Protein AF-A0A9D8FMK1-F1 (afdb_monomer)

Foldseek 3Di:
DKDWDWDWDFPPDPPDDDTDIDIDIDIDDDDDPVVVVVVVVVVVPDPVVVVVVVPPPDDDDDDDDDDPPPPPQDWKDKDWDPPAAAAEAQDQWTQTAMDIPQFAWDWKDKQNDTDDPVPPDDGRGTHPGDDFAKIKIKTWTAHPVGHIDIDMHIYTYDNDAKDKDWPPPAFAEEDEADFGKTKTFIDDDFWPFKWKWKDFVVGDIDDIDTWDQDPPTRMTMDTHGDDDFGKIKIWIKIAGSNGHIDIDIGIYGYHQKAKEKEKEPAADWDKWKAFPVRHTDDWDWDCPPNIIMTMDMDGFQTKMKMAIGGDPQKDWAWKDFPDTDGDSIDIDGGHRHHGYMYTYMHGQLAEFEEDLPDPQADLPPASRDPVRHHNDPVSVLSPAEFNYEYEYEADEAEAEENAQVRAHDVVGAHEYEYHPAAEQADAPAQESYEYHHERYEYEDYEFEARQAESYEYNYEQYEYYHYEFEHYNEESYEYEQYENYEYYLYEFEHAAYESAAYAHYEDYEAENYEQEHYAEEDHEYANYEPYEHENYEQEQYQYEPYYHDHHAHAQYEYEHYEQYLYAYEPYEAPYENYEYYQYEYENYVAHYEHADDYHHPNYHGYPGDHDHDDDDDDDDPDDDDDRDDPPPVFWDQDDPPPDDDDDDRPDIHTPDPDDDDDPPDDPDDPPPDDDDDDDDDPPDDD

Secondary structure (DSSP, 8-state):
-PEEEEEEE-----SSS-PPPEEEEEEEPP-STHHHHHHHHHHTT--GGGTSTTSSS---------------PPPPEEEEEES-TT-EES-SSPEEEEEEESSEEEEEEETTEEPPGGGPPPTTEEPS---SEEEEEEEEEE-TT--EEEEEEEEEE--PPPEEEEEESPTTEEEESSPEEEEEEEE-SSEEEEEEEEEETTSPBPPPEE----TTT-EEEEEE----SEEEEEEEEEEETTS-EE--EEEEEEE-EEEEEEEEESS-EEEEEEETTSPEE-PEEEEETTEEEEEEEEETT--EEEEEEEPTTEEEEEEEESS-BSSSEEEE-S--S-EEEEEEEEETT-EEEE-TTSTT--SSS--SBTTB-BS-HHHHHTT--TT-EEEEPSEEEE-EEE-TTS--BTTB-EEEEEEEEEEEE-TTSSEEEEE-SSSEEEEEEEEE--SSEEEEE-SSS-EEES-EEES-SS-SEEEES----EEES-EEES-SS-SEEEES-BS-EEES-EEES-SS-SEEEES-BT-EEES-EEES-SS-SEEE-SS---S-EEES-EEES-SSEEEEE-SSS-EEES-EEESSSEEEEEPSS-EEES-EE-SS-B-PPP--S------S-------TTSEE----TT-S-------PEE--S-----TT------TTS----------S--

Mean predicted aligned error: 18.82 Å

Nearest PDB structures (foldseek):
  5icu-assembly1_A  TM=7.383E-01  e=2.085E-03  Methylosinus trichosporium OB3b
  6xi3-assembly1_AAA  TM=3.691E-01  e=7.401E-07  Marinobacter nauticus ATCC 49840
  5lw3-assembly1_A  TM=5.662E-01  e=2.242E-05  Azotobacter vinelandii
  1tdq-assembly1_A  TM=3.853E-01  e=1.689E-04  Rattus norvegicus
  6za2-assembly1_B  TM=3.614E-01  e=1.593E-03  Porphyromonas gingivalis ATCC 33277

pLDDT: mean 78.07, std 23.84, range [26.45, 98.88]

Sequence (686 aa):
MRFMGFSISRDENSRRGAGRVAMRFVIYRIETEENLKKGAEKMKKINFNRLIAAFAVLFFVGLGFTFAKTAFADGPVVIITSPANGDHVDTDTPVIEYTVTGGSITSFIVDGTELAPDNIPASGTALAHLDDGARTISITAVDGATNETIATSIFTVDTLDPVVAITAPADTSVLNGLPITISGTVTEDNIESVTLTLVLAGGDPIAPIDLTADAADGNFSTDVGSLADGDYTITVECVDLAGNDHAPSVGIELDAACVLTVRITDGSGTIEASYIGGDPIIMTENAADGIRTYETTLTYGSDVQLTAASTAGYVFKRWGGDTFGDSEITTINSIILDMVIFAYFSEDGAEYHVDPSDANASDDLSCGSAGTPFASLDYALNFLMPGNTLTLHQGIYGSIVIDSTVSGTEGNLVSFIGDGEVIIDGTGQDEAMLLEGNYILIRNFKLTKGGSYGLKITGDNITAERCDIYDNGLHGLYAQDVSNITIDNCVLRDNAGDGINLSGGAEDLIQNCVSSSNGADGIALFGADDCIVRYSIALKNGGAGFSMGDAASLDATLYNNIAYDNTGNGFNIAVTDAILLNNIANENGGDVVVDLPLEVDYNYWGDGVFVVDHDANLLCDSADGPPGFVNTEDLDVVTDLSLPNFGRCYGLRLKQSSICLDSGVALGVGANSDPVLFTVDMTDAG

Radius of gyration: 55.89 Å; Cα contacts (8 Å, |Δi|>4): 1767; chains: 1; bounding box: 118×54×181 Å

Solvent-accessible surface area (backbone atoms only — not comparable to full-atom values): 36700 Å² total; per-residue (Å²): 121,84,56,87,55,87,53,83,57,79,69,80,70,78,86,76,86,83,78,70,76,61,80,55,88,52,79,57,85,74,89,59,73,74,60,56,60,63,51,54,63,62,57,76,73,62,68,68,83,58,62,69,70,68,74,76,81,84,90,85,82,92,81,91,75,90,71,85,73,75,74,76,73,78,54,20,47,54,46,65,69,27,64,31,72,70,37,46,34,59,42,45,44,52,50,34,29,54,50,73,44,70,44,47,80,77,46,45,26,50,72,86,44,72,52,55,85,94,65,62,78,57,64,74,34,61,47,72,84,45,71,73,42,85,41,40,42,37,41,30,25,36,21,99,84,70,33,70,30,76,27,74,27,44,28,30,27,43,68,67,58,40,46,57,47,75,71,30,66,55,70,70,37,77,42,79,35,58,58,45,59,41,29,31,38,43,55,64,94,51,69,65,47,37,38,37,37,45,28,43,76,97,56,70,68,48,83,70,42,82,55,69,59,40,93,87,77,14,42,33,74,49,74,51,72,84,74,76,66,44,45,33,43,41,34,44,35,34,32,32,62,37,66,36,57,28,64,51,70,37,42,32,38,36,41,31,66,28,44,44,35,41,33,45,38,72,56,45,62,51,81,48,43,22,38,78,90,68,55,76,51,81,61,49,78,44,76,57,97,88,38,44,32,36,36,37,80,44,53,35,54,44,42,37,34,41,37,57,44,54,34,94,66,27,40,71,55,32,42,31,73,79,46,72,45,67,54,56,59,49,75,49,73,49,39,82,62,68,39,54,31,35,42,34,25,30,50,66,53,39,66,35,25,30,28,71,82,48,93,59,33,23,81,86,82,35,86,16,33,89,90,24,15,14,38,41,62,79,64,52,58,80,72,58,43,50,34,17,34,41,35,36,40,61,42,82,41,61,52,44,77,42,47,62,86,53,30,26,42,95,96,22,40,25,34,40,36,36,42,71,64,22,35,26,39,2,72,95,36,55,35,6,30,37,37,41,17,28,23,34,35,41,32,36,37,33,23,21,40,2,54,32,19,7,37,35,36,61,25,35,44,32,35,43,32,48,29,42,21,30,50,7,59,22,26,10,31,38,35,49,68,34,33,40,39,36,40,34,49,28,37,17,31,50,7,53,21,23,10,33,36,35,36,30,33,34,56,28,36,41,29,52,27,39,16,32,46,8,50,23,26,10,37,33,38,35,25,27,23,51,23,36,39,29,56,26,37,13,32,45,8,52,20,19,10,33,33,23,69,84,35,83,24,38,53,25,36,40,30,50,28,38,14,36,49,9,58,23,24,13,35,30,34,57,33,49,53,33,35,41,36,44,30,39,20,35,74,32,64,30,28,42,35,56,37,80,62,55,57,75,44,80,59,44,57,58,94,56,63,80,46,73,73,89,84,86,90,85,81,79,86,69,97,77,82,80,78,86,71,79,60,84,85,39,62,59,86,88,76,76,92,83,68,97,77,90,88,76,90,92,76,87,47,72,71,67,76,71,85,85,82,64,97,80,83,73,88,79,74,65,100,86,64,81,86,81,83,82,79,83,81,87,85,70,98,106

Structure (mmCIF, N/CA/C/O backbone):
data_AF-A0A9D8FMK1-F1
#
_entry.id   AF-A0A9D8FMK1-F1
#
loop_
_atom_site.group_PDB
_atom_site.id
_atom_site.type_symbol
_atom_site.label_atom_id
_atom_site.label_alt_id
_atom_site.label_comp_id
_atom_site.label_asym_id
_atom_site.label_entity_id
_atom_site.label_seq_id
_atom_site.pdbx_PDB_ins_code
_atom_site.Cartn_x
_atom_site.Cartn_y
_atom_site.Cartn_z
_atom_site.occupancy
_atom_site.B_iso_or_equiv
_atom_site.auth_seq_id
_atom_site.auth_comp_id
_atom_site.auth_asym_id
_atom_site.auth_atom_id
_atom_site.pdbx_PDB_model_num
ATOM 1 N N . MET A 1 1 ? -13.411 29.710 72.115 1.00 36.50 1 MET A N 1
ATOM 2 C CA . MET A 1 1 ? -14.319 29.414 73.253 1.00 36.50 1 MET A CA 1
ATOM 3 C C . MET A 1 1 ? -13.597 29.673 74.576 1.00 36.50 1 MET A C 1
ATOM 5 O O . MET A 1 1 ? -12.420 29.346 74.669 1.00 36.50 1 MET A O 1
ATOM 9 N N . ARG A 1 2 ? -14.245 30.284 75.583 1.00 31.61 2 ARG A N 1
ATOM 10 C CA . ARG A 1 2 ? -13.703 30.352 76.957 1.00 31.61 2 ARG A CA 1
ATOM 11 C C . ARG A 1 2 ? -14.191 29.118 77.716 1.00 31.61 2 ARG A C 1
ATOM 13 O O . ARG A 1 2 ? -15.392 28.984 77.901 1.00 31.61 2 ARG A O 1
ATOM 20 N N . PHE A 1 3 ? -13.282 28.256 78.160 1.00 39.12 3 PHE A N 1
ATOM 21 C CA . PHE A 1 3 ? -13.615 27.139 79.050 1.00 39.12 3 PHE A CA 1
ATOM 22 C C . PHE A 1 3 ? -13.188 27.460 80.487 1.00 39.12 3 PHE A C 1
ATOM 24 O O . PHE A 1 3 ? -12.098 27.992 80.714 1.00 39.12 3 PHE A O 1
ATOM 31 N N . MET A 1 4 ? -14.044 27.131 81.458 1.00 34.19 4 MET A N 1
ATOM 32 C CA . MET A 1 4 ? -13.702 27.126 82.883 1.00 34.19 4 MET A C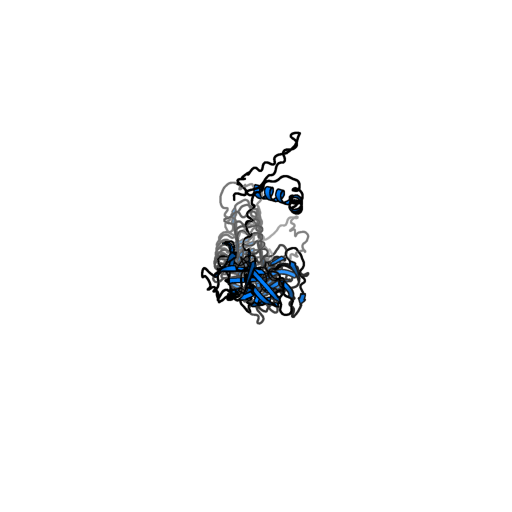A 1
ATOM 33 C C . MET A 1 4 ? -13.258 25.719 83.284 1.00 34.19 4 MET A C 1
ATOM 35 O O . MET A 1 4 ? -14.031 24.773 83.185 1.00 34.19 4 MET A O 1
ATOM 39 N N . GLY A 1 5 ? -12.014 25.588 83.745 1.00 41.12 5 GLY A N 1
ATOM 40 C CA . GLY A 1 5 ? -11.492 24.358 84.340 1.00 41.12 5 GLY A CA 1
ATOM 41 C C . GLY A 1 5 ? -11.141 24.568 85.811 1.00 41.12 5 GLY A C 1
ATOM 42 O O . GLY A 1 5 ? -10.650 25.632 86.192 1.00 41.12 5 GLY A O 1
ATOM 43 N N . PHE A 1 6 ? -11.374 23.549 86.637 1.00 40.22 6 PHE A N 1
ATOM 44 C CA . PHE A 1 6 ? -11.009 23.557 88.054 1.00 40.22 6 PHE A CA 1
ATOM 45 C C . PHE A 1 6 ? -9.622 22.937 88.246 1.00 40.22 6 PHE A C 1
ATOM 47 O O . PHE A 1 6 ? -9.351 21.852 87.732 1.00 40.22 6 PHE A O 1
ATOM 54 N N . SER A 1 7 ? -8.751 23.583 89.026 1.00 40.06 7 SER A N 1
ATOM 55 C CA . SER A 1 7 ? -7.558 22.932 89.573 1.00 40.06 7 SER A CA 1
ATOM 56 C C . SER A 1 7 ? -7.639 22.903 91.098 1.00 40.06 7 SER A C 1
ATOM 58 O O . SER A 1 7 ? -8.024 23.880 91.743 1.00 40.06 7 SER A O 1
ATOM 60 N N . ILE A 1 8 ? -7.322 21.745 91.673 1.00 39.78 8 ILE A N 1
ATOM 61 C CA . ILE A 1 8 ? -7.232 21.540 93.117 1.00 39.78 8 ILE A CA 1
ATOM 62 C C . ILE A 1 8 ? -5.757 21.290 93.407 1.00 39.78 8 ILE A C 1
ATOM 64 O O . ILE A 1 8 ? -5.228 20.246 93.029 1.00 39.78 8 ILE A O 1
ATOM 68 N N . SER A 1 9 ? -5.081 22.233 94.061 1.00 42.34 9 SER A N 1
ATOM 69 C CA . SER A 1 9 ? -3.776 21.964 94.663 1.00 42.34 9 SER A CA 1
ATOM 70 C C . SER A 1 9 ? -3.949 21.736 96.160 1.00 42.34 9 SER A C 1
ATOM 72 O O . SER A 1 9 ? -4.681 22.449 96.851 1.00 42.34 9 SER A O 1
ATOM 74 N N . ARG A 1 10 ? -3.293 20.692 96.665 1.00 40.97 10 ARG A N 1
ATOM 75 C CA . ARG A 1 10 ? -3.206 20.410 98.093 1.00 40.97 10 ARG A CA 1
ATOM 76 C C . ARG A 1 10 ? -1.894 21.011 98.583 1.00 40.97 10 ARG A C 1
ATOM 78 O O . ARG A 1 10 ? -0.839 20.631 98.089 1.00 40.97 10 ARG A O 1
ATOM 85 N N . ASP A 1 11 ? -1.968 21.960 99.507 1.00 42.34 11 ASP A N 1
ATOM 86 C CA . ASP A 1 11 ? -0.778 22.484 100.175 1.00 42.34 11 ASP A CA 1
ATOM 87 C C . ASP A 1 11 ? -0.296 21.425 101.178 1.00 42.34 11 ASP A C 1
ATOM 89 O O . ASP A 1 11 ? -0.941 21.162 102.200 1.00 42.34 11 ASP A O 1
ATOM 93 N N . GLU A 1 12 ? 0.765 20.702 100.822 1.00 40.03 12 GLU A N 1
ATOM 94 C CA . GLU A 1 12 ? 1.310 19.635 101.651 1.00 40.03 12 GLU A CA 1
ATOM 95 C C . GLU A 1 12 ? 2.106 20.229 102.814 1.00 40.03 12 GLU A C 1
ATOM 97 O O . GLU A 1 12 ? 3.232 20.690 102.669 1.00 40.03 12 GLU A O 1
ATOM 102 N N . ASN A 1 13 ? 1.541 20.128 104.014 1.00 39.09 13 ASN A N 1
ATOM 103 C CA . ASN A 1 13 ? 2.310 20.094 105.254 1.00 39.09 13 ASN A CA 1
ATOM 104 C C . ASN A 1 13 ? 3.264 21.280 105.502 1.00 39.09 13 ASN A C 1
ATOM 106 O O . ASN A 1 13 ? 4.402 21.118 105.949 1.00 39.09 13 ASN A O 1
ATOM 110 N N . SER A 1 14 ? 2.673 22.474 105.498 1.00 39.38 14 SER A N 1
ATOM 111 C CA . SER A 1 14 ? 2.543 23.209 106.764 1.00 39.38 14 SER A CA 1
ATOM 112 C C . SER A 1 14 ? 2.294 22.226 107.927 1.00 39.38 14 SER A C 1
ATOM 114 O O . SER A 1 14 ? 1.254 21.568 108.015 1.00 39.38 14 SER A O 1
ATOM 116 N N . ARG A 1 15 ? 3.297 22.040 108.793 1.00 43.25 15 ARG A N 1
ATOM 117 C CA . ARG A 1 15 ? 3.199 21.164 109.967 1.00 43.25 15 ARG A CA 1
ATOM 118 C C . ARG A 1 15 ? 2.186 21.754 110.954 1.00 43.25 15 ARG A C 1
ATOM 120 O O . ARG A 1 15 ? 2.451 22.806 111.525 1.00 43.25 15 ARG A O 1
ATOM 127 N N . ARG A 1 16 ? 1.140 20.964 111.241 1.00 39.28 16 ARG A N 1
ATOM 128 C CA . ARG A 1 16 ? 0.079 21.097 112.270 1.00 39.28 16 ARG A CA 1
ATOM 129 C C . ARG A 1 16 ? -1.273 21.600 111.734 1.00 39.28 16 ARG A C 1
ATOM 131 O O . ARG A 1 16 ? -1.481 22.792 111.597 1.00 39.28 16 ARG A O 1
ATOM 138 N N . GLY A 1 17 ? -2.195 20.644 111.559 1.00 43.34 17 GLY A N 1
ATOM 139 C CA . GLY A 1 17 ? -3.646 20.768 111.783 1.00 43.34 17 GLY A CA 1
ATOM 140 C C . GLY A 1 17 ? -4.424 21.790 110.942 1.00 43.34 17 GLY A C 1
ATOM 141 O O . GLY A 1 17 ? -4.370 22.977 111.226 1.00 43.34 17 GLY A O 1
ATOM 142 N N . ALA A 1 18 ? -5.255 21.282 110.019 1.00 41.41 18 ALA A N 1
ATOM 143 C CA . ALA A 1 18 ? -6.168 21.993 109.103 1.00 41.41 18 ALA A CA 1
ATOM 144 C C . ALA A 1 18 ? -5.510 22.620 107.852 1.00 41.41 18 ALA A C 1
ATOM 146 O O . ALA A 1 18 ? -5.334 23.831 107.742 1.00 41.41 18 ALA A O 1
ATOM 147 N N . GLY A 1 19 ? -5.196 21.776 106.860 1.00 36.88 19 GLY A N 1
ATOM 148 C CA . GLY A 1 19 ? -4.812 22.226 105.518 1.00 36.88 19 GLY A CA 1
ATOM 149 C C . GLY A 1 19 ? -6.006 22.841 104.780 1.00 36.88 19 GLY A C 1
ATOM 150 O O . GLY A 1 19 ? -6.995 22.159 104.517 1.00 36.88 19 GLY A O 1
ATOM 151 N N . ARG A 1 20 ? -5.918 24.137 104.465 1.00 39.53 20 ARG A N 1
ATOM 152 C CA . ARG A 1 20 ? -6.878 24.876 103.633 1.00 39.53 20 ARG A CA 1
ATOM 153 C C . ARG A 1 20 ? -6.768 24.407 102.177 1.00 39.53 20 ARG A C 1
ATOM 155 O O . ARG A 1 20 ? -5.679 24.432 101.615 1.00 39.53 20 ARG A O 1
ATOM 162 N N . VAL A 1 21 ? -7.885 24.033 101.554 1.00 40.69 21 VAL A N 1
ATOM 163 C CA . VAL A 1 21 ? -7.970 23.843 100.096 1.00 40.69 21 VAL A CA 1
ATOM 164 C C . VAL A 1 21 ? -8.378 25.180 99.486 1.00 40.69 21 VAL A C 1
ATOM 166 O O . VAL A 1 21 ? -9.442 25.702 99.807 1.00 40.69 21 VAL A O 1
ATOM 169 N N . ALA A 1 22 ? -7.530 25.758 98.638 1.00 38.72 22 ALA A N 1
ATOM 170 C CA . ALA A 1 22 ? -7.863 26.957 97.876 1.00 38.72 22 ALA A CA 1
ATOM 171 C C . ALA A 1 22 ? -8.206 26.554 96.435 1.00 38.72 22 ALA A C 1
ATOM 173 O O . ALA A 1 22 ? -7.332 26.104 95.698 1.00 38.72 22 ALA A O 1
ATOM 174 N N . MET A 1 23 ? -9.465 26.725 96.022 1.00 37.28 23 MET A N 1
ATOM 175 C CA . MET A 1 23 ? -9.832 26.692 94.602 1.00 37.28 23 MET A CA 1
ATOM 176 C C . MET A 1 23 ? -9.479 28.041 93.972 1.00 37.28 23 MET A C 1
ATOM 178 O O . MET A 1 23 ? -9.929 29.086 94.442 1.00 37.28 23 MET A O 1
ATOM 182 N N . ARG A 1 24 ? -8.679 28.032 92.903 1.00 39.78 24 ARG A N 1
ATOM 183 C CA . ARG A 1 24 ? -8.453 29.206 92.050 1.00 39.78 24 ARG A CA 1
ATOM 184 C C . ARG A 1 24 ? -9.097 28.970 90.690 1.00 39.78 24 ARG A C 1
ATOM 186 O O . ARG A 1 24 ? -8.857 27.943 90.065 1.00 39.78 24 ARG A O 1
ATOM 193 N N . PHE A 1 25 ? -9.868 29.948 90.225 1.00 37.19 25 PHE A N 1
ATOM 194 C CA . PHE A 1 25 ? -10.367 29.987 88.854 1.00 37.19 25 PHE 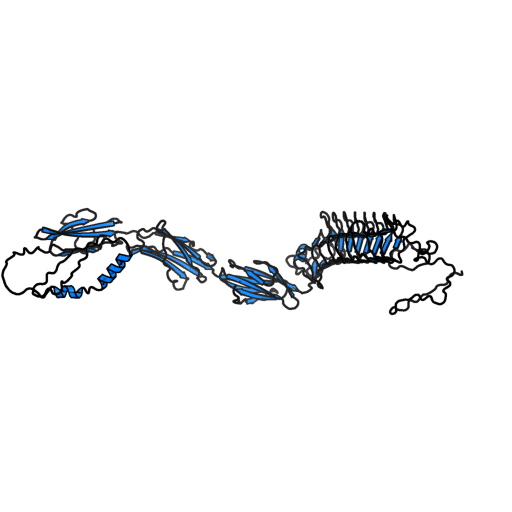A CA 1
ATOM 195 C C . PHE A 1 25 ? -9.232 30.412 87.922 1.00 37.19 25 PHE A C 1
ATOM 197 O O . PHE A 1 25 ? -8.638 31.473 88.117 1.00 37.19 25 PHE A O 1
ATOM 204 N N . VAL A 1 26 ? -8.926 29.596 86.915 1.00 42.25 26 VAL A N 1
ATOM 205 C CA . VAL A 1 26 ? -7.988 29.961 85.847 1.00 42.25 26 VAL A CA 1
ATOM 206 C C . VAL A 1 26 ? -8.745 29.906 84.528 1.00 42.25 26 VAL A C 1
ATOM 208 O O . VAL A 1 26 ? -9.297 28.871 84.164 1.00 42.25 26 VAL A O 1
ATOM 211 N N . ILE A 1 27 ? -8.796 31.037 83.827 1.00 38.88 27 ILE A N 1
ATOM 212 C CA . ILE A 1 27 ? -9.384 31.140 82.490 1.00 38.88 27 ILE A CA 1
ATOM 213 C C . ILE A 1 27 ? -8.247 30.944 81.489 1.00 38.88 27 ILE A C 1
ATOM 215 O O . ILE A 1 27 ? -7.315 31.746 81.459 1.00 38.88 27 ILE A O 1
ATOM 219 N N . TYR A 1 28 ? -8.324 29.903 80.663 1.00 44.22 28 TYR A N 1
ATOM 220 C CA . TYR A 1 28 ? -7.403 29.729 79.540 1.00 44.22 28 TYR A CA 1
ATOM 221 C C . TYR A 1 28 ? -7.983 30.396 78.286 1.00 44.22 28 TYR A C 1
ATOM 223 O O . TYR A 1 28 ? -9.152 30.201 77.947 1.00 44.22 28 TYR A O 1
ATOM 231 N N . ARG A 1 29 ? -7.163 31.198 77.597 1.00 39.78 29 ARG A N 1
ATOM 232 C CA . ARG A 1 29 ? -7.463 31.753 76.270 1.00 39.78 29 ARG A CA 1
ATOM 233 C C . ARG A 1 29 ? -6.785 30.847 75.241 1.00 39.78 29 ARG A C 1
ATOM 235 O O . ARG A 1 29 ? -5.579 30.645 75.324 1.00 39.78 29 ARG A O 1
ATOM 242 N N . ILE A 1 30 ? -7.560 30.246 74.344 1.00 45.22 30 ILE A N 1
ATOM 243 C CA . ILE A 1 30 ? -7.055 29.312 73.328 1.00 45.22 30 ILE A CA 1
ATOM 244 C C . ILE A 1 30 ? -6.908 30.087 72.020 1.00 45.22 30 ILE A C 1
ATOM 246 O O . ILE A 1 30 ? -7.897 30.646 71.549 1.00 45.22 30 ILE A O 1
ATOM 250 N N . GLU A 1 31 ? -5.698 30.128 71.461 1.00 43.75 31 GLU A N 1
ATOM 251 C CA . GLU A 1 31 ? -5.405 30.826 70.197 1.00 43.75 31 GLU A CA 1
ATOM 252 C C . GLU A 1 31 ? -4.988 29.872 69.054 1.00 43.75 31 GLU A C 1
ATOM 254 O O . GLU A 1 31 ? -4.889 30.330 67.925 1.00 43.75 31 GLU A O 1
ATOM 259 N N . THR A 1 32 ? -4.834 28.552 69.285 1.00 46.00 32 THR A N 1
ATOM 260 C CA . THR A 1 32 ? -4.527 27.554 68.226 1.00 46.00 32 THR A CA 1
ATOM 261 C C . THR A 1 32 ? -4.978 26.114 68.558 1.00 46.00 32 THR A C 1
ATOM 263 O O . THR A 1 32 ? -5.101 25.735 69.727 1.00 46.00 32 THR A O 1
ATOM 266 N N . GLU A 1 33 ? -5.182 25.299 67.512 1.00 41.56 33 GLU A N 1
ATOM 267 C CA . GLU A 1 33 ? -5.699 23.912 67.515 1.00 41.56 33 GLU A CA 1
ATOM 268 C C . GLU A 1 33 ? -4.803 22.891 68.259 1.00 41.56 33 GLU A C 1
ATOM 270 O O . GLU A 1 33 ? -5.285 21.924 68.855 1.00 41.56 33 GLU A O 1
ATOM 275 N N . GLU A 1 34 ? -3.492 23.137 68.329 1.00 46.09 34 GLU A N 1
ATOM 276 C CA . GLU A 1 34 ? -2.524 22.252 68.998 1.00 46.09 34 GLU A CA 1
ATOM 277 C C . GLU A 1 34 ? -2.719 22.190 70.532 1.00 46.09 34 GLU A C 1
ATOM 279 O O . GLU A 1 34 ? -2.408 21.189 71.187 1.00 46.09 34 GLU A O 1
ATOM 284 N N . ASN A 1 35 ? -3.312 23.233 71.124 1.00 46.75 35 ASN A N 1
ATOM 285 C CA . ASN A 1 35 ? -3.616 23.284 72.556 1.00 46.75 35 ASN A CA 1
ATOM 286 C C . ASN A 1 35 ? -4.883 22.495 72.936 1.00 46.75 35 ASN A C 1
ATOM 288 O O . ASN A 1 35 ? -5.025 22.097 74.095 1.00 46.75 35 ASN A O 1
ATOM 292 N N . LEU A 1 36 ? -5.771 22.208 71.974 1.00 45.88 36 LEU A N 1
ATOM 293 C CA . LEU A 1 36 ? -6.969 21.388 72.192 1.00 45.88 36 LEU A CA 1
ATOM 294 C C . LEU A 1 36 ? -6.594 19.913 72.416 1.00 45.88 36 LEU A C 1
ATOM 296 O O . LEU A 1 36 ? -7.073 19.277 73.358 1.00 45.88 36 LEU A O 1
ATOM 300 N N . LYS A 1 37 ? -5.652 19.395 71.613 1.00 45.53 37 LYS A N 1
ATOM 301 C CA . LYS A 1 37 ? -5.176 18.002 71.696 1.00 45.53 37 LYS A CA 1
ATOM 302 C C . LYS A 1 37 ? -4.419 17.714 73.005 1.00 45.53 37 LYS A C 1
ATOM 304 O O . LYS A 1 37 ? -4.663 16.687 73.636 1.00 45.53 37 LYS A O 1
ATOM 309 N N . LYS A 1 38 ? -3.602 18.657 73.503 1.00 47.66 38 LYS A N 1
ATOM 310 C CA . LYS A 1 38 ? -2.903 18.533 74.807 1.00 47.66 38 LYS A CA 1
ATOM 311 C C . LYS A 1 38 ? -3.842 18.631 76.026 1.00 47.66 38 LYS A C 1
ATOM 313 O O . LYS A 1 38 ? -3.532 18.077 77.083 1.00 47.66 38 LYS A O 1
ATOM 318 N N . GLY A 1 39 ? -4.986 19.311 75.902 1.00 46.19 39 GLY A N 1
ATOM 319 C CA . GLY A 1 39 ? -6.021 19.376 76.944 1.00 46.19 39 GLY A CA 1
ATOM 320 C C . GLY A 1 39 ? -6.838 18.083 77.064 1.00 46.19 39 GLY A C 1
ATOM 321 O O . GLY A 1 39 ? -7.071 17.599 78.174 1.00 46.19 39 GLY A O 1
ATOM 322 N N . ALA A 1 40 ? -7.203 17.484 75.927 1.00 44.00 40 ALA A N 1
ATOM 323 C CA . ALA A 1 40 ? -7.965 16.236 75.866 1.00 44.00 40 ALA A CA 1
ATOM 324 C C . ALA A 1 40 ? -7.185 15.025 76.425 1.00 44.00 40 ALA A C 1
ATOM 326 O O . ALA A 1 40 ? -7.752 14.202 77.148 1.00 44.00 40 ALA A O 1
ATOM 327 N N . GLU A 1 41 ? -5.868 14.945 76.192 1.00 44.78 41 GLU A N 1
ATOM 328 C CA . GLU A 1 41 ? -5.023 13.874 76.750 1.00 44.78 41 GLU A CA 1
ATOM 329 C C . GLU A 1 41 ? -4.879 13.926 78.282 1.00 44.78 41 GLU A C 1
ATOM 331 O O . GLU A 1 41 ? -4.760 12.883 78.929 1.00 44.78 41 GLU A O 1
ATOM 336 N N . LYS A 1 42 ? -4.939 15.115 78.901 1.00 43.84 42 LYS A N 1
ATOM 337 C CA . LYS A 1 42 ? -4.894 15.245 80.370 1.00 43.84 42 LYS A CA 1
ATOM 338 C C . LYS A 1 42 ? -6.217 14.883 81.053 1.00 43.84 42 LYS A C 1
ATOM 340 O O . LYS A 1 42 ? -6.183 14.449 82.203 1.00 43.84 42 LYS A O 1
ATOM 345 N N . MET A 1 43 ? -7.358 14.997 80.366 1.00 41.97 43 MET A N 1
ATOM 346 C CA . MET A 1 43 ? -8.667 14.605 80.913 1.00 41.97 43 MET A CA 1
ATOM 347 C C . MET A 1 43 ? -8.935 13.092 80.844 1.00 41.97 43 MET A C 1
ATOM 349 O O . MET A 1 43 ? -9.609 12.568 81.728 1.00 41.97 43 MET A O 1
ATOM 353 N N . LYS A 1 44 ? -8.319 12.351 79.908 1.00 39.78 44 LYS A N 1
ATOM 354 C CA . LYS A 1 44 ? -8.410 10.873 79.845 1.00 39.78 44 LYS A CA 1
ATOM 355 C C . LYS A 1 44 ? -7.783 10.136 81.047 1.00 39.78 44 LYS A C 1
ATOM 357 O O . LYS A 1 44 ? -7.988 8.936 81.196 1.00 39.78 44 LYS A O 1
ATOM 362 N N . LYS A 1 45 ? -7.044 10.822 81.934 1.00 41.44 45 LYS A N 1
ATOM 363 C CA . LYS A 1 45 ? -6.429 10.239 83.150 1.00 41.44 45 LYS A CA 1
ATOM 364 C C . LYS A 1 45 ? -7.230 10.437 84.448 1.00 41.44 45 LYS A C 1
ATOM 366 O O . LYS A 1 45 ? -6.764 10.009 85.504 1.00 41.44 45 LYS A O 1
ATOM 371 N N . ILE A 1 46 ? -8.421 11.042 84.407 1.00 43.41 46 ILE A N 1
ATOM 372 C CA . ILE A 1 46 ? -9.275 11.213 85.594 1.00 43.41 46 ILE A CA 1
ATOM 373 C C . ILE A 1 46 ? -10.295 10.071 85.652 1.00 43.41 46 ILE A C 1
ATOM 375 O O . ILE A 1 46 ? -11.264 10.029 84.905 1.00 43.41 46 ILE A O 1
ATOM 379 N N . ASN A 1 47 ? -10.066 9.126 86.562 1.00 38.31 47 ASN A N 1
ATOM 380 C CA . ASN A 1 47 ? -10.933 7.969 86.773 1.00 38.31 47 ASN A CA 1
ATOM 381 C C . ASN A 1 47 ? -12.177 8.396 87.588 1.00 38.31 47 ASN A C 1
ATOM 383 O O . ASN A 1 47 ? -12.136 8.451 88.821 1.00 38.31 47 ASN A O 1
ATOM 387 N N . PHE A 1 48 ? -13.262 8.760 86.893 1.00 41.88 48 PHE A N 1
ATOM 388 C CA . PHE A 1 48 ? -14.483 9.378 87.446 1.00 41.88 48 PHE A CA 1
ATOM 389 C C . PHE A 1 48 ? -15.162 8.540 88.554 1.00 41.88 48 PHE A C 1
ATOM 391 O O . PHE A 1 48 ? -15.745 9.091 89.488 1.00 41.88 48 PHE A O 1
ATOM 398 N N . ASN A 1 49 ? -14.963 7.216 88.559 1.00 35.59 49 ASN A N 1
ATOM 399 C CA . ASN A 1 49 ? -15.500 6.304 89.581 1.00 35.59 49 ASN A CA 1
ATOM 400 C C . ASN A 1 49 ? -14.845 6.429 90.973 1.00 35.59 49 ASN A C 1
ATOM 402 O O . ASN A 1 49 ? -15.354 5.869 91.942 1.00 35.59 49 ASN A O 1
ATOM 406 N N . ARG A 1 50 ? -13.747 7.188 91.128 1.00 41.38 50 ARG A N 1
ATOM 407 C CA . ARG A 1 50 ? -13.161 7.503 92.449 1.00 41.38 50 ARG A CA 1
ATOM 408 C C . ARG A 1 50 ? -13.646 8.827 93.055 1.00 41.38 50 ARG A C 1
ATOM 410 O O . ARG A 1 50 ? -13.399 9.056 94.237 1.00 41.38 50 ARG A O 1
ATOM 417 N N . LEU A 1 51 ? -14.354 9.669 92.296 1.00 38.97 51 LEU A N 1
ATOM 418 C CA . LEU A 1 51 ? -14.849 10.969 92.771 1.00 38.97 51 LEU A CA 1
ATOM 419 C C . LEU A 1 51 ? -16.151 10.835 93.585 1.00 38.97 51 LEU A C 1
ATOM 421 O O . LEU A 1 51 ? -16.344 11.561 94.556 1.00 38.97 51 LEU A O 1
ATOM 425 N N . ILE A 1 52 ? -16.989 9.843 93.263 1.00 39.38 52 ILE A N 1
ATOM 426 C CA . ILE A 1 52 ? -18.255 9.576 93.970 1.00 39.38 52 ILE A CA 1
ATOM 427 C C . ILE A 1 52 ? -18.013 8.881 95.327 1.00 39.38 52 ILE A C 1
ATOM 429 O O . ILE A 1 52 ? -18.715 9.148 96.298 1.00 39.38 52 ILE A O 1
ATOM 433 N N . ALA A 1 53 ? -16.951 8.077 95.461 1.00 34.03 53 ALA A N 1
ATOM 434 C CA . ALA A 1 53 ? -16.611 7.402 96.720 1.00 34.03 53 ALA A CA 1
ATOM 435 C C . ALA A 1 53 ? -15.946 8.318 97.776 1.00 34.03 53 ALA A C 1
ATOM 437 O O . ALA A 1 53 ? -15.921 7.978 98.958 1.00 34.03 53 ALA A O 1
ATOM 438 N N . ALA A 1 54 ? -15.423 9.487 97.385 1.00 36.72 54 ALA A N 1
ATOM 439 C CA . ALA A 1 54 ? -14.763 10.428 98.298 1.00 36.72 54 ALA A CA 1
ATOM 440 C C . ALA A 1 54 ? -15.732 11.405 98.999 1.00 36.72 54 ALA A C 1
ATOM 442 O O . ALA A 1 54 ? -15.341 12.056 99.967 1.00 36.72 54 ALA A O 1
ATOM 443 N N . PHE A 1 55 ? -16.993 11.484 98.557 1.00 37.59 55 PHE A N 1
ATOM 444 C CA . PHE A 1 55 ? -18.001 12.393 99.122 1.00 37.59 55 PHE A CA 1
ATOM 445 C C . PHE A 1 55 ? -18.826 11.800 100.283 1.00 37.59 55 PHE A C 1
ATOM 447 O O . PHE A 1 55 ? -19.588 12.530 100.911 1.00 37.59 55 PHE A O 1
ATOM 454 N N . ALA A 1 56 ? -18.655 10.516 100.630 1.00 31.83 56 ALA A N 1
ATOM 455 C CA . ALA A 1 56 ? -19.527 9.824 101.592 1.00 31.83 56 ALA A CA 1
ATOM 456 C C . ALA A 1 56 ? -18.937 9.551 103.000 1.00 31.83 56 ALA A C 1
ATOM 458 O O . ALA A 1 56 ? -19.604 8.900 103.798 1.00 31.83 56 ALA A O 1
ATOM 459 N N . VAL A 1 57 ? -17.723 10.010 103.360 1.00 35.34 57 VAL A N 1
ATOM 460 C CA . VAL A 1 57 ? -17.060 9.572 104.626 1.00 35.34 57 VAL A CA 1
ATOM 461 C C . VAL A 1 57 ? -16.525 10.704 105.521 1.00 35.34 57 VAL A C 1
ATOM 463 O O . VAL A 1 57 ? -15.562 10.519 106.255 1.00 35.34 57 VAL A O 1
ATOM 466 N N . LEU A 1 58 ? -17.140 11.887 105.556 1.00 32.25 58 LEU A N 1
ATOM 467 C CA . LEU A 1 58 ? -16.779 12.870 106.592 1.00 32.25 58 LEU A CA 1
ATOM 468 C C . LEU A 1 58 ? -17.947 13.800 106.933 1.00 32.25 58 LEU A C 1
ATOM 470 O O . LEU A 1 58 ? -18.009 14.889 106.388 1.00 32.25 58 LEU A O 1
ATOM 474 N N . PHE A 1 59 ? -18.855 13.384 107.830 1.00 29.20 59 PHE A N 1
ATOM 475 C CA . PHE A 1 59 ? -19.465 14.278 108.838 1.00 29.20 59 PHE A CA 1
ATOM 476 C C . PHE A 1 59 ? -20.347 13.520 109.858 1.00 29.20 59 PHE A C 1
ATOM 478 O O . PHE A 1 59 ? -21.564 13.481 109.761 1.00 29.20 59 PHE A O 1
ATOM 485 N N . PHE A 1 60 ? -19.722 12.953 110.888 1.00 30.28 60 PHE A N 1
ATOM 486 C CA . PHE A 1 60 ? -20.259 12.869 112.256 1.00 30.28 60 PHE A CA 1
ATOM 487 C C . PHE A 1 60 ? -19.008 13.051 113.132 1.00 30.28 60 PHE A C 1
ATOM 489 O O . PHE A 1 60 ? -18.033 12.338 112.932 1.00 30.28 60 PHE A O 1
ATOM 496 N N . VAL A 1 61 ? -18.852 14.130 113.904 1.00 29.17 61 VAL A N 1
ATOM 497 C CA . VAL A 1 61 ? -19.285 14.246 115.304 1.00 29.17 61 VAL A CA 1
ATOM 498 C C . VAL A 1 61 ? -19.308 15.732 115.716 1.00 29.17 61 VAL A C 1
ATOM 500 O O . VAL A 1 61 ? -18.303 16.424 115.597 1.00 29.17 61 VAL A O 1
ATOM 503 N N . GLY A 1 62 ? -20.441 16.167 116.279 1.00 29.89 62 GLY A N 1
ATOM 504 C CA . GLY A 1 62 ? -20.501 16.993 117.494 1.00 29.89 62 GLY A CA 1
ATOM 505 C C . GLY A 1 62 ? -20.134 18.479 117.424 1.00 29.89 62 GLY A C 1
ATOM 506 O O . GLY A 1 62 ? -19.006 18.842 117.728 1.00 29.89 62 GLY A O 1
ATOM 507 N N . LEU A 1 63 ? -21.136 19.336 117.192 1.00 33.50 63 LEU A N 1
ATOM 508 C CA . LEU A 1 63 ? -21.624 20.400 118.101 1.00 33.50 63 LEU A CA 1
ATOM 509 C C . LEU A 1 63 ? -22.406 21.452 117.298 1.00 33.50 63 LEU A C 1
ATOM 511 O O . LEU A 1 63 ? -22.031 21.831 116.193 1.00 33.50 63 LEU A O 1
ATOM 515 N N . GLY A 1 64 ? -23.554 21.842 117.848 1.00 42.44 64 GLY A N 1
ATOM 516 C CA . GLY A 1 64 ? -24.665 22.434 117.116 1.00 42.44 64 GLY A CA 1
ATOM 517 C C . GLY A 1 64 ? -24.419 23.833 116.559 1.00 42.44 64 GLY A C 1
ATOM 518 O O . GLY A 1 64 ? -24.042 24.748 117.282 1.00 42.44 64 GLY A O 1
ATOM 519 N N . PHE A 1 65 ? -24.775 23.986 115.287 1.00 31.75 65 PHE A N 1
ATOM 520 C CA . PHE A 1 65 ? -25.304 25.217 114.716 1.00 31.75 65 PHE A CA 1
ATOM 521 C C . PHE A 1 65 ? -26.474 24.834 113.809 1.00 31.75 65 PHE A C 1
ATOM 523 O O . PHE A 1 65 ? -26.296 24.194 112.774 1.00 31.75 65 PHE A O 1
ATOM 530 N N . THR A 1 66 ? -27.684 25.196 114.224 1.00 31.33 66 THR A N 1
ATOM 531 C CA . THR A 1 66 ? -28.890 25.083 113.405 1.00 31.33 66 THR A CA 1
ATOM 532 C C . THR A 1 66 ? -28.836 26.171 112.336 1.00 31.33 66 THR A C 1
ATOM 534 O O . THR A 1 66 ? -29.255 27.299 112.578 1.00 31.33 66 THR A O 1
ATOM 537 N N . PHE A 1 67 ? -28.315 25.853 111.153 1.00 30.66 67 PHE A N 1
ATOM 538 C CA . PHE A 1 67 ? -28.746 26.544 109.942 1.00 30.66 67 PHE A CA 1
ATOM 539 C C . PHE A 1 67 ? -29.992 25.817 109.453 1.00 30.66 67 PHE A C 1
ATOM 541 O O . PHE A 1 67 ? -29.938 24.626 109.149 1.00 30.66 67 PHE A O 1
ATOM 548 N N . ALA A 1 68 ? -31.125 26.518 109.415 1.00 34.03 68 ALA A N 1
ATOM 549 C CA . ALA A 1 68 ? -32.280 26.057 108.668 1.00 34.03 68 ALA A CA 1
ATOM 550 C C . ALA A 1 68 ? -31.840 25.891 107.207 1.00 34.03 68 ALA A C 1
ATOM 552 O O . ALA A 1 68 ? -31.708 26.867 106.472 1.00 34.03 68 ALA A O 1
ATOM 553 N N . LYS A 1 69 ? -31.546 24.654 106.801 1.00 35.00 69 LYS A N 1
ATOM 554 C CA . LYS A 1 69 ? -31.462 24.290 105.394 1.00 35.00 69 LYS A CA 1
ATOM 555 C C . LYS A 1 69 ? -32.905 24.297 104.908 1.00 35.00 69 LYS A C 1
ATOM 557 O O . LYS A 1 69 ? -33.620 23.318 105.092 1.00 35.00 69 LYS A O 1
ATOM 562 N N . THR A 1 70 ? -33.353 25.416 104.349 1.00 38.41 70 THR A N 1
ATOM 563 C CA . THR A 1 70 ? -34.410 25.367 103.341 1.00 38.41 70 THR A CA 1
ATOM 564 C C . THR A 1 70 ? -33.927 24.365 102.301 1.00 38.41 70 THR A C 1
ATOM 566 O O . THR A 1 70 ? -32.932 24.608 101.617 1.00 38.41 70 THR A O 1
ATOM 569 N N . ALA A 1 71 ? -34.530 23.178 102.280 1.00 43.31 71 ALA A N 1
ATOM 570 C CA . ALA A 1 71 ? -34.382 22.280 101.155 1.00 43.31 71 ALA A CA 1
ATOM 571 C C . ALA A 1 71 ? -34.918 23.057 99.950 1.00 43.31 71 ALA A C 1
ATOM 573 O O . ALA A 1 71 ? -36.102 23.384 99.915 1.00 43.31 71 ALA A O 1
ATOM 574 N N . PHE A 1 72 ? -34.037 23.441 99.027 1.00 46.50 72 PHE A N 1
ATOM 575 C CA . PHE A 1 72 ? -34.483 23.733 97.673 1.00 46.50 72 PHE A CA 1
ATOM 576 C C . PHE A 1 72 ? -35.159 22.443 97.209 1.00 46.50 72 PHE A C 1
ATOM 578 O O . PHE A 1 72 ? -34.524 21.389 97.247 1.00 46.50 72 PHE A O 1
ATOM 585 N N . ALA A 1 73 ? -36.465 22.495 96.948 1.00 59.41 73 ALA A N 1
ATOM 586 C CA . ALA A 1 73 ? -37.151 21.374 96.327 1.00 59.41 73 ALA A CA 1
ATOM 587 C C . ALA A 1 73 ? -36.480 21.139 94.968 1.00 59.41 73 ALA A C 1
ATOM 589 O O . ALA A 1 73 ? -36.243 22.108 94.243 1.00 59.41 73 ALA A O 1
ATOM 590 N N . ASP A 1 74 ? -36.111 19.892 94.672 1.00 74.81 74 ASP A N 1
ATOM 591 C CA . ASP A 1 74 ? -35.661 19.531 93.330 1.00 74.81 74 ASP A CA 1
ATOM 592 C C . ASP A 1 74 ? -36.829 19.832 92.382 1.00 74.81 74 ASP A C 1
ATOM 594 O O . ASP A 1 74 ? -37.940 19.350 92.611 1.00 74.81 74 ASP A O 1
ATOM 598 N N . GLY A 1 75 ? -36.595 20.696 91.391 1.00 82.25 75 GLY A N 1
ATOM 599 C CA . GLY A 1 75 ? -37.621 21.087 90.428 1.00 82.25 75 GLY A CA 1
ATOM 600 C C . GLY A 1 75 ? -38.096 19.905 89.574 1.00 82.25 75 GLY A C 1
ATOM 601 O O . GLY A 1 75 ? -37.507 18.819 89.619 1.00 82.25 75 GLY A O 1
ATOM 602 N N . PRO A 1 76 ? -39.156 20.097 88.776 1.00 93.06 76 PRO A N 1
ATOM 603 C CA . PRO A 1 76 ? -39.645 19.049 87.893 1.00 93.06 76 PRO A CA 1
ATOM 604 C C . PRO A 1 76 ? -38.583 18.663 86.853 1.00 93.06 76 PRO A C 1
ATOM 606 O O . PRO A 1 76 ? -37.792 19.492 86.423 1.00 93.06 76 PRO A O 1
ATOM 609 N N . VAL A 1 77 ? -38.575 17.406 86.412 1.00 92.94 77 VAL A N 1
ATOM 610 C CA . VAL A 1 77 ? -37.732 16.936 85.302 1.00 92.94 77 VAL A CA 1
ATOM 611 C C . VAL A 1 77 ? -38.631 16.618 84.122 1.00 92.94 77 VAL A C 1
ATOM 613 O O . VAL A 1 77 ? -39.566 15.827 84.264 1.00 92.94 77 VAL A O 1
ATOM 616 N N . VAL A 1 78 ? -38.325 17.217 82.974 1.00 94.44 78 VAL A N 1
ATOM 617 C CA . VAL A 1 78 ? -39.007 16.988 81.699 1.00 94.44 78 VAL A CA 1
ATOM 618 C C . VAL A 1 78 ? -37.984 16.467 80.696 1.00 94.44 78 VAL A C 1
ATOM 620 O O . VAL A 1 78 ? -36.920 17.063 80.544 1.00 94.44 78 VAL A O 1
ATOM 623 N N . ILE A 1 79 ? -38.287 15.354 80.030 1.00 94.62 79 ILE A N 1
ATOM 624 C CA . ILE A 1 79 ? -37.447 14.777 78.971 1.00 94.62 79 ILE A CA 1
ATOM 625 C C . ILE A 1 79 ? -38.355 14.405 77.807 1.00 94.62 79 ILE A C 1
ATOM 627 O O . ILE A 1 79 ? -39.309 13.658 78.012 1.00 94.62 79 ILE A O 1
ATOM 631 N N . ILE A 1 80 ? -38.041 14.900 76.613 1.00 96.19 80 ILE A N 1
ATOM 632 C CA . ILE A 1 80 ? -38.650 14.464 75.352 1.00 96.19 80 ILE A CA 1
ATOM 633 C C . ILE A 1 80 ? -37.756 13.359 74.783 1.00 96.19 80 ILE A C 1
ATOM 635 O O . ILE A 1 80 ? -36.545 13.554 74.677 1.00 96.19 80 ILE A O 1
ATOM 639 N N . THR A 1 81 ? -38.329 12.194 74.489 1.00 94.94 81 THR A N 1
ATOM 640 C CA . THR A 1 81 ? -37.612 11.019 73.967 1.00 94.94 81 THR A CA 1
ATOM 641 C C . THR A 1 81 ? -37.937 10.713 72.511 1.00 94.94 81 THR A C 1
ATOM 643 O O . THR A 1 81 ? -37.131 10.048 71.873 1.00 94.94 81 THR A O 1
ATOM 646 N N . SER A 1 82 ? -39.061 11.203 71.979 1.00 94.44 82 SER A N 1
ATOM 647 C CA . SER A 1 82 ? -39.387 11.114 70.552 1.00 94.44 82 SER A CA 1
ATOM 648 C C . SER A 1 82 ? -40.381 12.214 70.144 1.00 94.44 82 SER A C 1
ATOM 650 O O . SER A 1 82 ? -41.313 12.463 70.908 1.00 94.44 82 SER A O 1
ATOM 652 N N . PRO A 1 83 ? -40.203 12.884 68.994 1.00 96.50 83 PRO A N 1
ATOM 653 C CA . PRO A 1 83 ? -38.942 12.974 68.261 1.00 96.50 83 PRO A CA 1
ATOM 654 C C . PRO A 1 83 ? -37.851 13.580 69.153 1.00 96.50 83 PRO A C 1
ATOM 656 O O . PRO A 1 83 ? -38.077 14.577 69.852 1.00 96.50 83 PRO A O 1
ATOM 659 N N . ALA A 1 84 ? -36.685 12.943 69.199 1.00 94.25 84 ALA A N 1
ATOM 660 C CA . ALA A 1 84 ? -35.522 13.456 69.897 1.00 94.25 84 ALA A CA 1
ATOM 661 C C . ALA A 1 84 ? -34.915 14.634 69.122 1.00 94.25 84 ALA A C 1
ATOM 663 O O . ALA A 1 84 ? -35.234 14.910 67.967 1.00 94.25 84 ALA A O 1
ATOM 664 N N . ASN A 1 85 ? -34.055 15.389 69.801 1.00 94.12 85 ASN A N 1
ATOM 665 C CA . ASN A 1 85 ? -33.481 16.583 69.205 1.00 94.12 85 ASN A CA 1
ATOM 666 C C . ASN A 1 85 ? -32.502 16.215 68.074 1.00 94.12 85 ASN A C 1
ATOM 668 O O . ASN A 1 85 ? -31.421 15.697 68.357 1.00 94.12 85 ASN A O 1
ATOM 672 N N . GLY A 1 86 ? -32.832 16.609 66.845 1.00 92.81 86 GLY A N 1
ATOM 673 C CA . GLY A 1 86 ? -32.088 16.340 65.614 1.00 92.81 86 GLY A CA 1
ATOM 674 C C . GLY A 1 86 ? -32.677 15.218 64.755 1.00 92.81 86 GLY A C 1
ATOM 675 O O . GLY A 1 86 ? -32.116 14.945 63.698 1.00 92.81 86 GLY A O 1
ATOM 676 N N . ASP A 1 87 ? -33.767 14.583 65.193 1.00 95.62 87 ASP A N 1
ATOM 677 C CA . ASP A 1 87 ? -34.410 13.504 64.438 1.00 95.62 87 ASP A CA 1
ATOM 678 C C . ASP A 1 87 ? -34.995 14.019 63.116 1.00 95.62 87 ASP A C 1
ATOM 680 O O . ASP A 1 87 ? -35.454 15.161 63.033 1.00 95.62 87 ASP A O 1
ATOM 684 N N . HIS A 1 88 ? -35.011 13.145 62.113 1.00 96.19 88 HIS A N 1
ATOM 685 C CA . HIS A 1 88 ? -35.801 13.289 60.894 1.00 96.19 88 HIS A CA 1
ATOM 686 C C . HIS A 1 88 ? -36.883 12.208 60.934 1.00 96.19 88 HIS A C 1
ATOM 688 O O . HIS A 1 88 ? -36.608 11.083 61.356 1.00 96.19 88 HIS A O 1
ATOM 694 N N . VAL A 1 89 ? -38.121 12.563 60.600 1.00 96.44 89 VAL A N 1
ATOM 695 C CA . VAL A 1 89 ? -39.264 11.643 60.657 1.00 96.44 89 VAL A CA 1
ATOM 696 C C . VAL A 1 89 ? -39.999 11.632 59.324 1.00 96.44 89 VAL A C 1
ATOM 698 O O . VAL A 1 89 ? -40.337 12.693 58.807 1.00 96.44 89 VAL A O 1
ATOM 701 N N . ASP A 1 90 ? -40.303 10.432 58.837 1.00 95.12 90 ASP A N 1
ATOM 702 C CA . ASP A 1 90 ? -40.977 10.116 57.565 1.00 95.12 90 ASP A CA 1
ATOM 703 C C . ASP A 1 90 ? -42.506 10.311 57.603 1.00 95.12 90 ASP A C 1
ATOM 705 O O . ASP A 1 90 ? -43.263 9.779 56.789 1.00 95.12 90 ASP A O 1
ATOM 709 N N . THR A 1 91 ? -43.013 11.037 58.602 1.00 95.19 91 THR A N 1
ATOM 710 C CA . THR A 1 91 ? -44.450 11.156 58.853 1.00 95.19 91 THR A CA 1
ATOM 711 C C . THR A 1 91 ? -44.858 12.550 59.307 1.00 95.19 91 THR A C 1
ATOM 713 O O . THR A 1 91 ? -44.236 13.158 60.180 1.00 95.19 91 THR A O 1
ATOM 716 N N . ASP A 1 92 ? -45.987 13.017 58.773 1.00 95.69 92 ASP A N 1
ATOM 717 C CA . ASP A 1 92 ? -46.648 14.273 59.141 1.00 95.69 92 ASP A CA 1
ATOM 718 C C . ASP A 1 92 ? -47.318 14.237 60.529 1.00 95.69 92 ASP A C 1
ATOM 720 O O . ASP A 1 92 ? -47.764 15.261 61.046 1.00 95.69 92 ASP A O 1
ATOM 724 N N . THR A 1 93 ? -47.398 13.068 61.172 1.00 95.25 93 THR A N 1
ATOM 725 C CA . THR A 1 93 ? -48.060 12.871 62.471 1.00 95.25 93 THR A CA 1
ATOM 726 C C . THR A 1 93 ? -47.168 12.101 63.449 1.00 95.25 93 THR A C 1
ATOM 728 O O . THR A 1 93 ? -47.553 11.045 63.966 1.00 95.25 93 THR A O 1
ATOM 731 N N . PRO A 1 94 ? -45.965 12.622 63.762 1.00 95.94 94 PRO A N 1
ATOM 732 C CA . PRO A 1 94 ? -45.000 11.900 64.576 1.00 95.94 94 PRO A CA 1
ATOM 733 C C . PRO A 1 94 ? -45.541 11.627 65.980 1.00 95.94 94 PRO A C 1
ATOM 735 O O . PRO A 1 94 ? -46.257 12.435 66.585 1.00 95.94 94 PRO A O 1
ATOM 738 N N . VAL A 1 95 ? -45.184 10.461 66.516 1.00 95.75 95 VAL A N 1
ATOM 739 C CA . VAL A 1 95 ? -45.547 10.066 67.878 1.00 95.75 95 VAL A CA 1
ATOM 740 C C . VAL A 1 95 ? -44.689 10.834 68.871 1.00 95.75 95 VAL A C 1
ATOM 742 O O . VAL A 1 95 ? -43.465 10.771 68.826 1.00 95.75 95 VAL A O 1
ATOM 745 N N . ILE A 1 96 ? -45.337 11.540 69.798 1.00 95.88 96 ILE A N 1
ATOM 746 C CA . ILE A 1 96 ? -44.645 12.278 70.847 1.00 95.88 96 ILE A CA 1
ATOM 747 C C . ILE A 1 96 ? -44.476 11.412 72.096 1.00 95.88 96 ILE A C 1
ATOM 749 O O . ILE A 1 96 ? -45.446 11.001 72.733 1.00 95.88 96 ILE A O 1
ATOM 753 N N . GLU A 1 97 ? -43.234 11.186 72.504 1.00 96.38 97 GLU A N 1
ATOM 754 C CA . GLU A 1 97 ? -42.882 10.540 73.763 1.00 96.38 97 GLU A CA 1
ATOM 755 C C . GLU A 1 97 ? -42.139 11.510 74.683 1.00 96.38 97 GLU A C 1
ATOM 757 O O . GLU A 1 97 ? -41.132 12.120 74.319 1.00 96.38 97 GLU A O 1
ATOM 762 N N . TYR A 1 98 ? -42.634 11.644 75.911 1.00 95.19 98 TYR A N 1
ATOM 763 C CA . TYR A 1 98 ? -41.990 12.422 76.964 1.00 95.19 98 TYR A CA 1
ATOM 764 C C . TYR A 1 98 ? -42.223 11.825 78.354 1.00 95.19 98 TYR A C 1
ATOM 766 O O . TYR A 1 98 ? -43.173 11.075 78.602 1.00 95.19 98 TYR A O 1
ATOM 774 N N . THR A 1 99 ? -41.371 12.214 79.300 1.00 94.75 99 THR A N 1
ATOM 775 C CA . THR A 1 99 ? -41.526 11.921 80.726 1.00 94.75 99 THR A CA 1
ATOM 776 C C . THR A 1 99 ? -41.524 13.212 81.533 1.00 94.75 99 THR A C 1
ATOM 778 O O . THR A 1 99 ? -40.725 14.113 81.283 1.00 94.75 99 THR A O 1
ATOM 781 N N . VAL A 1 100 ? -42.430 13.299 82.510 1.00 92.94 100 VAL A N 1
ATOM 782 C CA . VAL A 1 100 ? -42.480 14.388 83.494 1.00 92.94 100 VAL A CA 1
ATOM 783 C C . VAL A 1 100 ? -42.458 13.773 84.884 1.00 92.94 100 VAL A C 1
ATOM 785 O O . VAL A 1 100 ? -43.307 12.946 85.217 1.00 92.94 100 VAL A O 1
ATOM 788 N N . THR A 1 101 ? -41.493 14.167 85.712 1.00 91.62 101 THR A N 1
ATOM 789 C CA . THR A 1 101 ? -41.404 13.736 87.115 1.00 91.62 101 THR A CA 1
ATOM 790 C C . THR A 1 101 ? -41.263 14.944 88.033 1.00 91.62 101 THR A C 1
ATOM 792 O O . THR A 1 101 ? -40.693 15.958 87.647 1.00 91.62 101 THR A O 1
ATOM 795 N N . GLY A 1 102 ? -41.817 14.871 89.246 1.00 86.12 102 GLY A N 1
ATOM 796 C CA . GLY A 1 102 ? -41.701 15.954 90.233 1.00 86.12 102 GLY A CA 1
ATOM 797 C C . GLY A 1 102 ? -42.588 17.188 89.994 1.00 86.12 102 GLY A C 1
ATOM 798 O O . GLY A 1 102 ? -42.550 18.097 90.813 1.00 86.12 102 GLY A O 1
ATOM 799 N N . GLY A 1 103 ? -43.428 17.221 88.950 1.00 89.06 103 GLY A N 1
ATOM 800 C CA . GLY A 1 103 ? -44.364 18.325 88.682 1.00 89.06 103 GLY A CA 1
ATOM 801 C C . GLY A 1 103 ? -45.479 17.966 87.698 1.00 89.06 103 GLY A C 1
ATOM 802 O O . GLY A 1 103 ? -45.740 16.790 87.445 1.00 89.06 103 GLY A O 1
ATOM 803 N N . SER A 1 104 ? -46.168 18.977 87.169 1.00 90.81 104 SER A N 1
ATOM 804 C CA . SER A 1 104 ? -47.239 18.830 86.170 1.00 90.81 104 SER A CA 1
ATOM 805 C C . SER A 1 104 ? -47.009 19.773 84.992 1.00 90.81 104 SER A C 1
ATOM 807 O O . SER A 1 104 ? -46.439 20.848 85.172 1.00 90.81 104 SER A O 1
ATOM 809 N N . ILE A 1 105 ? -47.437 19.368 83.795 1.00 93.81 105 ILE A N 1
ATOM 810 C CA . ILE A 1 105 ? -47.311 20.186 82.582 1.00 93.81 105 ILE A CA 1
ATOM 811 C C . ILE A 1 105 ? -48.188 21.427 82.728 1.00 93.81 105 ILE A C 1
ATOM 813 O O . ILE A 1 105 ? -49.370 21.320 83.053 1.00 93.81 105 ILE A O 1
ATOM 817 N N . THR A 1 106 ? -47.603 22.595 82.487 1.00 92.50 106 THR A N 1
ATOM 818 C CA . THR A 1 106 ? -48.302 23.885 82.501 1.00 92.50 106 THR A CA 1
ATOM 819 C C . THR A 1 106 ? -48.363 24.541 81.132 1.00 92.50 106 THR A C 1
ATOM 821 O O . THR A 1 106 ? -49.251 25.356 80.917 1.00 92.50 106 THR A O 1
ATOM 824 N N . SER A 1 107 ? -47.449 24.197 80.221 1.00 93.19 107 SER A N 1
ATOM 825 C CA . SER A 1 107 ? -47.471 24.657 78.832 1.00 93.19 107 SER A CA 1
ATOM 826 C C . SER A 1 107 ? -46.934 23.562 77.917 1.00 93.19 107 SER A C 1
ATOM 828 O O . SER A 1 107 ? -45.954 22.890 78.252 1.00 93.19 107 SER A O 1
ATOM 830 N N . PHE A 1 108 ? -47.593 23.373 76.777 1.00 95.88 108 PHE A N 1
ATOM 831 C CA . PHE A 1 108 ? -47.163 22.472 75.714 1.00 95.88 108 PHE A CA 1
ATOM 832 C C . PHE A 1 108 ? -47.268 23.233 74.398 1.00 95.88 108 PHE A C 1
ATOM 834 O O . PHE A 1 108 ? -48.364 23.603 73.977 1.00 95.88 108 PHE A O 1
ATOM 841 N N . ILE A 1 109 ? -46.128 23.489 73.769 1.00 95.44 109 ILE A N 1
ATOM 842 C CA . ILE A 1 109 ? -46.023 24.324 72.578 1.00 95.44 109 ILE A CA 1
ATOM 843 C C . ILE A 1 109 ? -45.513 23.468 71.423 1.00 95.44 109 ILE A C 1
ATOM 845 O O . ILE A 1 109 ? -44.470 22.829 71.553 1.00 95.44 109 ILE A O 1
ATOM 849 N N . VAL A 1 110 ? -46.226 23.503 70.299 1.00 94.81 110 VAL A N 1
ATOM 850 C CA . VAL A 1 110 ? -45.799 22.934 69.013 1.00 94.81 110 VAL A CA 1
ATOM 851 C C . VAL A 1 110 ? -45.682 24.084 68.021 1.00 94.81 110 VAL A C 1
ATOM 853 O O . VAL A 1 110 ? -46.632 24.847 67.856 1.00 94.81 110 VAL A O 1
ATOM 856 N N . ASP A 1 111 ? -44.504 24.268 67.427 1.00 92.44 111 ASP A N 1
ATOM 857 C CA . ASP A 1 111 ? -44.203 25.337 66.460 1.00 92.44 111 ASP A CA 1
ATOM 858 C C . ASP A 1 111 ? -44.629 26.739 66.931 1.00 92.44 111 ASP A C 1
ATOM 860 O O . ASP A 1 111 ? -45.214 27.541 66.203 1.00 92.44 111 ASP A O 1
ATOM 864 N N . GLY A 1 112 ? -44.376 27.040 68.207 1.00 90.31 112 GLY A N 1
ATOM 865 C CA . GLY A 1 112 ? -44.737 28.323 68.819 1.00 90.31 112 GLY A CA 1
ATOM 866 C C . GLY A 1 112 ? -46.223 28.482 69.165 1.00 90.31 112 GLY A C 1
ATOM 867 O O . GLY A 1 112 ? -46.588 29.478 69.789 1.00 90.31 112 GLY A O 1
ATOM 868 N N . THR A 1 113 ? -47.071 27.506 68.828 1.00 92.62 113 THR A N 1
ATOM 869 C CA . THR A 1 113 ? -48.492 27.483 69.189 1.00 92.62 113 THR A CA 1
ATOM 870 C C . THR A 1 113 ? -48.704 26.687 70.472 1.00 92.62 113 THR A C 1
ATOM 872 O O . THR A 1 113 ? -48.413 25.494 70.537 1.00 92.62 113 THR A O 1
ATOM 875 N N . GLU A 1 114 ? -49.231 27.343 71.504 1.00 94.69 114 GLU A N 1
ATOM 876 C CA . GLU A 1 114 ? -49.602 26.690 72.760 1.00 94.69 114 GLU A CA 1
ATOM 877 C C . GLU A 1 114 ? -50.897 25.882 72.595 1.00 94.69 114 GLU A C 1
ATOM 879 O O . GLU A 1 114 ? -51.925 26.403 72.151 1.00 94.69 114 GLU A O 1
ATOM 884 N N . LEU A 1 115 ? -50.853 24.600 72.962 1.00 93.25 115 LEU A N 1
ATOM 885 C CA . LEU A 1 115 ? -52.019 23.725 72.962 1.00 93.25 115 LEU A CA 1
ATOM 886 C C . LEU A 1 115 ? -52.921 24.030 74.162 1.00 93.25 115 LEU A C 1
ATOM 888 O O . LEU A 1 115 ? -52.457 24.310 75.268 1.00 93.25 115 LEU A O 1
ATOM 892 N N . ALA A 1 116 ? -54.237 23.932 73.960 1.00 89.62 116 ALA A N 1
ATOM 893 C CA . ALA A 1 116 ? -55.191 24.058 75.058 1.00 89.62 116 ALA A CA 1
ATOM 894 C C . ALA A 1 116 ? -54.945 22.955 76.115 1.00 89.62 116 ALA A C 1
ATOM 896 O O . ALA A 1 116 ? -54.672 21.819 75.725 1.00 89.62 116 ALA A O 1
ATOM 897 N N . PRO A 1 117 ? -55.107 23.231 77.427 1.00 84.31 117 PRO A N 1
ATOM 898 C CA . PRO A 1 117 ? -54.813 22.260 78.489 1.00 84.31 117 PRO A CA 1
ATOM 899 C C . PRO A 1 117 ? -55.528 20.906 78.349 1.00 84.31 117 PRO A C 1
ATOM 901 O O . PRO A 1 117 ? -54.951 19.876 78.683 1.00 84.31 117 PRO A O 1
ATOM 904 N N . ASP A 1 118 ? -56.754 20.901 77.814 1.00 85.31 118 ASP A N 1
ATOM 905 C CA . ASP A 1 118 ? -57.552 19.682 77.595 1.00 85.31 118 ASP A CA 1
ATOM 906 C C . ASP A 1 118 ? -57.141 18.899 76.328 1.00 85.31 118 ASP A C 1
ATOM 908 O O . ASP A 1 118 ? -57.608 17.782 76.117 1.00 85.31 118 ASP A O 1
ATOM 912 N N . ASN A 1 119 ? -56.258 19.468 75.499 1.00 86.88 119 ASN A N 1
ATOM 913 C CA . ASN A 1 119 ? -55.791 18.914 74.224 1.00 86.88 119 ASN A CA 1
ATOM 914 C C . ASN A 1 119 ? -54.288 18.576 74.239 1.00 86.88 119 ASN A C 1
ATOM 916 O O . ASN A 1 119 ? -53.698 18.381 73.177 1.00 86.88 119 ASN A O 1
ATOM 920 N N . ILE A 1 120 ? -53.648 18.532 75.412 1.00 89.94 120 ILE A N 1
ATOM 921 C CA . ILE A 1 120 ? -52.248 18.106 75.516 1.00 89.94 120 ILE A CA 1
ATOM 922 C C . ILE A 1 120 ? -52.173 16.601 75.193 1.00 89.94 120 ILE A C 1
ATOM 924 O O . ILE A 1 120 ? -52.822 15.807 75.884 1.00 89.94 120 ILE A O 1
ATOM 928 N N . PRO A 1 121 ? -51.399 16.185 74.173 1.00 91.19 121 PRO A N 1
ATOM 929 C CA . PRO A 1 121 ? -51.272 14.781 73.801 1.00 91.19 121 PRO A CA 1
ATOM 930 C C . PRO A 1 121 ? -50.626 13.983 74.939 1.00 91.19 121 PRO A C 1
ATOM 932 O O . PRO A 1 121 ? -49.658 14.424 75.571 1.00 91.19 121 PRO A O 1
ATOM 935 N N . ALA A 1 122 ? -51.158 12.791 75.215 1.00 92.06 122 ALA A N 1
ATOM 936 C CA . ALA A 1 122 ? -50.513 11.869 76.142 1.00 92.06 122 ALA A CA 1
ATOM 937 C C . ALA A 1 122 ? -49.189 11.374 75.533 1.00 92.06 122 ALA A C 1
ATOM 939 O O . ALA A 1 122 ? -49.083 11.205 74.320 1.00 92.06 122 ALA A O 1
ATOM 940 N N . SER A 1 123 ? -48.184 11.117 76.367 1.00 94.19 123 SER A N 1
ATOM 941 C CA . SER A 1 123 ? -46.947 10.467 75.910 1.00 94.19 123 SER A CA 1
ATOM 942 C C . SER A 1 123 ? -47.272 9.131 75.219 1.00 94.19 123 SER A C 1
ATOM 944 O O . SER A 1 123 ? -48.074 8.350 75.740 1.00 94.19 123 SER A O 1
ATOM 946 N N . GLY A 1 124 ? -46.694 8.900 74.039 1.00 92.56 124 GLY A N 1
ATOM 947 C CA . GLY A 1 124 ? -46.971 7.763 73.158 1.00 92.56 124 GLY A CA 1
ATOM 948 C C . GLY A 1 124 ? -48.150 7.969 72.198 1.00 92.56 124 GLY A C 1
ATOM 949 O O . GLY A 1 124 ? -48.643 6.994 71.635 1.00 92.56 124 GLY A O 1
ATOM 950 N N . THR A 1 125 ? -48.646 9.200 72.021 1.00 94.88 125 THR A N 1
ATOM 951 C CA . THR A 1 125 ? -49.710 9.505 71.042 1.00 94.88 125 THR A CA 1
ATOM 952 C C . THR A 1 125 ? -49.173 10.295 69.855 1.00 94.88 125 THR A C 1
ATOM 954 O O . THR A 1 125 ? -48.207 11.041 69.993 1.00 94.88 125 THR A O 1
ATOM 957 N N . ALA A 1 126 ? -49.784 10.112 68.684 1.00 94.12 126 ALA A N 1
ATOM 958 C CA . ALA A 1 126 ? -49.465 10.897 67.495 1.00 94.12 126 ALA A CA 1
ATOM 959 C C . ALA A 1 126 ? -49.851 12.367 67.696 1.00 94.12 126 ALA A C 1
ATOM 961 O O . ALA A 1 126 ? -50.903 12.673 68.272 1.00 94.12 126 ALA A O 1
ATOM 962 N N . LEU A 1 127 ? -49.002 13.269 67.212 1.00 93.44 127 LEU A N 1
ATOM 963 C CA . LEU A 1 127 ? -49.350 14.676 67.085 1.00 93.44 127 LEU A CA 1
ATOM 964 C C . LEU A 1 127 ? -50.395 14.883 65.982 1.00 93.44 127 LEU A C 1
ATOM 966 O O . LEU A 1 127 ? -50.672 14.004 65.167 1.00 93.44 127 LEU A O 1
ATOM 970 N N . ALA A 1 128 ? -51.004 16.068 65.982 1.00 91.31 128 ALA A N 1
ATOM 971 C CA . ALA A 1 128 ? -51.738 16.529 64.813 1.00 91.31 128 ALA A CA 1
ATOM 972 C C . ALA A 1 128 ? -50.763 16.784 63.653 1.00 91.31 128 ALA A C 1
ATOM 974 O O . ALA A 1 128 ? -49.576 16.980 63.897 1.00 91.31 128 ALA A O 1
ATOM 975 N N . HIS A 1 129 ? -51.306 16.823 62.434 1.00 93.62 129 HIS A N 1
ATOM 976 C CA . HIS A 1 129 ? -50.579 17.117 61.196 1.00 93.62 129 HIS A CA 1
ATOM 977 C C . HIS A 1 129 ? -49.566 18.258 61.362 1.00 93.62 129 HIS A C 1
ATOM 979 O O . HIS A 1 129 ? -49.937 19.362 61.777 1.00 93.62 129 HIS A O 1
ATOM 985 N N . LEU A 1 130 ? -48.320 17.979 60.998 1.00 94.88 130 LEU A N 1
ATOM 986 C CA . LEU A 1 130 ? -47.209 18.908 60.873 1.00 94.88 130 LEU A CA 1
ATOM 987 C C . LEU A 1 130 ? -46.770 18.903 59.410 1.00 94.88 130 LEU A C 1
ATOM 989 O O . LEU A 1 130 ? -46.591 17.836 58.834 1.00 94.88 130 LEU A O 1
ATOM 993 N N . ASP A 1 131 ? -46.594 20.078 58.807 1.00 94.69 131 ASP A N 1
ATOM 994 C CA . ASP A 1 131 ? -46.043 20.124 57.447 1.00 94.69 131 ASP A CA 1
ATOM 995 C C . ASP A 1 131 ? -44.546 19.743 57.462 1.00 94.69 131 ASP A C 1
ATOM 997 O O . ASP A 1 131 ? -43.909 19.721 58.520 1.00 94.69 131 ASP A O 1
ATOM 1001 N N . ASP A 1 132 ? -43.941 19.537 56.297 1.00 94.31 132 ASP A N 1
ATOM 1002 C CA . ASP A 1 132 ? -42.499 19.278 56.218 1.00 94.31 132 ASP A CA 1
ATOM 1003 C C . ASP A 1 132 ? -41.654 20.460 56.725 1.00 94.31 132 ASP A C 1
ATOM 1005 O O . ASP A 1 132 ? -42.104 21.613 56.808 1.00 94.31 132 ASP A O 1
ATOM 1009 N N . GLY A 1 133 ? -40.404 20.165 57.072 1.00 94.00 133 GLY A N 1
ATOM 1010 C CA . GLY A 1 133 ? -39.398 21.102 57.552 1.00 94.00 133 GLY A CA 1
ATOM 1011 C C . GLY A 1 133 ? -39.150 21.032 59.059 1.00 94.00 133 GLY A C 1
ATOM 1012 O O . GLY A 1 133 ? -39.635 20.156 59.773 1.00 94.00 133 GLY A O 1
ATOM 1013 N N . ALA A 1 134 ? -38.349 21.977 59.555 1.00 95.25 134 ALA A N 1
ATOM 1014 C CA . ALA A 1 134 ? -37.955 22.023 60.958 1.00 95.25 134 ALA A CA 1
ATOM 1015 C C . ALA A 1 134 ? -39.146 22.344 61.881 1.00 95.25 134 ALA A C 1
ATOM 1017 O O . ALA A 1 134 ? -39.780 23.396 61.770 1.00 95.25 134 ALA A O 1
ATOM 1018 N N . ARG A 1 135 ? -39.383 21.459 62.848 1.00 96.25 135 ARG A N 1
ATOM 1019 C CA . ARG A 1 135 ? -40.432 21.518 63.867 1.00 96.25 135 ARG A CA 1
ATOM 1020 C C . ARG A 1 135 ? -39.843 21.651 65.258 1.00 96.25 135 ARG A C 1
ATOM 1022 O O . ARG A 1 135 ? -38.712 21.248 65.528 1.00 96.25 135 ARG A O 1
ATOM 1029 N N . THR A 1 136 ? -40.604 22.260 66.163 1.00 96.62 136 THR A N 1
ATOM 1030 C CA . THR A 1 136 ? -40.186 22.450 67.557 1.00 96.62 136 THR A CA 1
ATOM 1031 C C . THR A 1 136 ? -41.287 22.062 68.532 1.00 96.62 136 THR A C 1
ATOM 1033 O O . THR A 1 136 ? -42.397 22.588 68.471 1.00 96.62 136 THR A O 1
ATOM 1036 N N . ILE A 1 137 ? -40.951 21.217 69.505 1.00 96.56 137 ILE A N 1
ATOM 1037 C CA . ILE A 1 137 ? -41.806 20.902 70.655 1.00 96.56 137 ILE A CA 1
ATOM 1038 C C . ILE A 1 137 ? -41.163 21.486 71.905 1.00 96.56 137 ILE A C 1
ATOM 1040 O O . ILE A 1 137 ? -39.983 21.255 72.159 1.00 96.56 137 ILE A O 1
ATOM 1044 N N . SER A 1 138 ? -41.934 22.216 72.708 1.00 96.19 138 SER A N 1
ATOM 1045 C CA . SER A 1 138 ? -41.501 22.728 74.008 1.00 96.19 138 SER A CA 1
ATOM 1046 C C . SER A 1 138 ? -42.508 22.360 75.091 1.00 96.19 138 SER A C 1
ATOM 1048 O O . SER A 1 138 ? -43.676 22.737 75.018 1.00 96.19 138 SER A O 1
ATOM 1050 N N . ILE A 1 139 ? -42.047 21.649 76.118 1.00 96.25 139 ILE A N 1
ATOM 1051 C CA . ILE A 1 139 ? -42.868 21.216 77.251 1.00 96.25 139 ILE A CA 1
ATOM 1052 C C . ILE A 1 139 ? -42.354 21.899 78.511 1.00 96.25 139 ILE A C 1
ATOM 1054 O O . ILE A 1 139 ? -41.206 21.694 78.912 1.00 96.25 139 ILE A O 1
ATOM 1058 N N . THR A 1 140 ? -43.227 22.665 79.156 1.00 95.06 140 THR A N 1
ATOM 1059 C CA . THR A 1 140 ? -42.962 23.310 80.442 1.00 95.06 140 THR A CA 1
ATOM 1060 C C . THR A 1 140 ? -43.711 22.578 81.544 1.00 95.06 140 THR A C 1
ATOM 1062 O O . THR A 1 140 ? -44.932 22.418 81.471 1.00 95.06 140 THR A O 1
ATOM 1065 N N . ALA A 1 141 ? -42.999 22.175 82.597 1.00 94.06 141 ALA A N 1
ATOM 1066 C CA . ALA A 1 141 ? -43.600 21.642 83.814 1.00 94.06 141 ALA A CA 1
ATOM 1067 C C . ALA A 1 141 ? -43.243 22.495 85.031 1.00 94.06 141 ALA A C 1
ATOM 1069 O O . ALA A 1 141 ? -42.127 23.008 85.137 1.00 94.06 141 ALA A O 1
ATOM 1070 N N . VAL A 1 142 ? -44.188 22.594 85.967 1.00 92.44 142 VAL A N 1
ATOM 1071 C CA . VAL A 1 142 ? -44.038 23.332 87.227 1.00 92.44 142 VAL A CA 1
ATOM 1072 C C . VAL A 1 142 ? -44.389 22.424 88.408 1.00 92.44 142 VAL A C 1
ATOM 1074 O O . VAL A 1 142 ? -45.317 21.613 88.329 1.00 92.44 142 VAL A O 1
ATOM 1077 N N . ASP A 1 143 ? -43.639 22.529 89.507 1.00 89.69 143 ASP A N 1
ATOM 1078 C CA . ASP A 1 143 ? -43.931 21.817 90.757 1.00 89.69 143 ASP A CA 1
ATOM 1079 C C . ASP A 1 143 ? -44.803 22.639 91.732 1.00 89.69 143 ASP A C 1
ATOM 1081 O O . ASP A 1 143 ? -45.076 23.826 91.544 1.00 89.69 143 ASP A O 1
ATOM 1085 N N . GLY A 1 144 ? -45.244 22.018 92.832 1.00 82.81 144 GLY A N 1
ATOM 1086 C CA . GLY A 1 144 ? -46.038 22.701 93.866 1.00 82.81 144 GLY A CA 1
ATOM 1087 C C . GLY A 1 144 ? -45.281 23.794 94.639 1.00 82.81 144 GLY A C 1
ATOM 1088 O O . GLY A 1 144 ? -45.898 24.526 95.413 1.00 82.81 144 GLY A O 1
ATOM 1089 N N . ALA A 1 145 ? -43.964 23.903 94.443 1.00 85.06 145 ALA A N 1
ATOM 1090 C CA . ALA A 1 145 ? -43.094 24.939 94.987 1.00 85.06 145 ALA A CA 1
ATOM 1091 C C . ALA A 1 145 ? -42.759 26.028 93.947 1.00 85.06 145 ALA A C 1
ATOM 1093 O O . ALA A 1 145 ? -41.939 26.899 94.236 1.00 85.06 145 ALA A O 1
ATOM 1094 N N . THR A 1 146 ? -43.430 26.024 92.786 1.00 82.38 146 THR A N 1
ATOM 1095 C CA . THR A 1 146 ? -43.275 26.967 91.664 1.00 82.38 146 THR A CA 1
ATOM 1096 C C . THR A 1 146 ? -41.934 26.896 90.925 1.00 82.38 146 THR A C 1
ATOM 1098 O O . THR A 1 146 ? -41.602 27.814 90.180 1.00 82.38 146 THR A O 1
ATOM 1101 N N . ASN A 1 147 ? -41.163 25.817 91.088 1.00 88.31 147 ASN A N 1
ATOM 1102 C CA . ASN A 1 147 ? -39.989 25.572 90.250 1.00 88.31 147 ASN A CA 1
ATOM 1103 C C . ASN A 1 147 ? -40.430 25.136 88.847 1.00 88.31 147 ASN A C 1
ATOM 1105 O O . ASN A 1 147 ? -41.301 24.277 88.723 1.00 88.31 147 ASN A O 1
ATOM 1109 N N . GLU A 1 148 ? -39.797 25.682 87.809 1.00 92.50 148 GLU A N 1
ATOM 1110 C CA . GLU A 1 148 ? -40.136 25.457 86.399 1.00 92.50 148 GLU A CA 1
ATOM 1111 C C . GLU A 1 148 ? -38.989 24.753 85.662 1.00 92.50 148 GLU A C 1
ATOM 1113 O O . GLU A 1 148 ? -37.812 25.023 85.911 1.00 92.50 148 GLU A O 1
ATOM 1118 N N . THR A 1 149 ? -39.315 23.840 84.750 1.00 95.31 149 THR A N 1
ATOM 1119 C CA . THR A 1 149 ? -38.354 23.233 83.820 1.00 95.31 149 THR A CA 1
ATOM 1120 C C . THR A 1 149 ? -38.968 23.119 82.440 1.00 95.31 149 THR A C 1
ATOM 1122 O O . THR A 1 149 ? -40.131 22.743 82.298 1.00 95.31 149 THR A O 1
ATOM 1125 N N . ILE A 1 150 ? -38.158 23.448 81.436 1.00 94.69 150 ILE A N 1
ATOM 1126 C CA . ILE A 1 150 ? -38.529 23.432 80.027 1.00 94.69 150 ILE A CA 1
ATOM 1127 C C . ILE A 1 150 ? -37.646 22.406 79.324 1.00 94.69 150 ILE A C 1
ATOM 1129 O O . ILE A 1 150 ? -36.421 22.456 79.452 1.00 94.69 150 ILE A O 1
ATOM 1133 N N . ALA A 1 151 ? -38.268 21.497 78.580 1.00 96.19 151 ALA A N 1
ATOM 1134 C CA . ALA A 1 151 ? -37.589 20.657 77.603 1.00 96.19 151 ALA A CA 1
ATOM 1135 C C . ALA A 1 151 ? -38.004 21.093 76.202 1.00 96.19 151 ALA A C 1
ATOM 1137 O O . ALA A 1 151 ? -39.186 21.327 75.954 1.00 96.19 151 ALA A O 1
ATOM 1138 N N . THR A 1 152 ? -37.036 21.170 75.295 1.00 96.12 152 THR A N 1
ATOM 1139 C CA . THR A 1 152 ? -37.271 21.513 73.894 1.00 96.12 152 THR A CA 1
ATOM 1140 C C . THR A 1 152 ? -36.663 20.433 73.012 1.00 96.12 152 THR A C 1
ATOM 1142 O O . THR A 1 152 ? -35.543 19.995 73.276 1.00 96.12 152 THR A O 1
ATOM 1145 N N . SER A 1 153 ? -37.401 20.017 71.988 1.00 96.69 153 SER A N 1
ATOM 1146 C CA . SER A 1 153 ? -36.917 19.165 70.905 1.00 96.69 153 SER A CA 1
ATOM 1147 C C . SER A 1 153 ? -37.087 19.904 69.585 1.00 96.69 153 SER A C 1
ATOM 1149 O O . SER A 1 153 ? -38.158 20.461 69.333 1.00 96.69 153 SER A O 1
ATOM 1151 N N . ILE A 1 154 ? -36.026 19.937 68.783 1.00 96.69 154 ILE A N 1
ATOM 1152 C CA . ILE A 1 154 ? -36.042 20.420 67.403 1.00 96.69 154 ILE A CA 1
ATOM 1153 C C . ILE A 1 154 ? -35.796 19.203 66.518 1.00 96.69 154 ILE A C 1
ATOM 1155 O O . ILE A 1 154 ? -34.794 18.523 66.717 1.00 96.69 154 ILE A O 1
ATOM 1159 N N . PHE A 1 155 ? -36.690 18.934 65.577 1.00 96.12 155 PHE A N 1
ATOM 1160 C CA . PHE A 1 155 ? -36.631 17.793 64.658 1.00 96.12 155 PHE A CA 1
ATOM 1161 C C . PHE A 1 155 ? -37.148 18.228 63.284 1.00 96.12 155 PHE A C 1
ATOM 1163 O O . PHE A 1 155 ? -37.741 19.299 63.172 1.00 96.12 155 PHE A O 1
ATOM 1170 N N . THR A 1 156 ? -36.929 17.431 62.250 1.00 96.81 156 THR A N 1
ATOM 1171 C CA . THR A 1 156 ? -37.404 17.701 60.889 1.00 96.81 156 THR A CA 1
ATOM 1172 C C . THR A 1 156 ? -38.504 16.706 60.548 1.00 96.81 156 THR A C 1
ATOM 1174 O O . THR A 1 156 ? -38.310 15.506 60.710 1.00 96.81 156 THR A O 1
ATOM 1177 N N . VAL A 1 157 ? -39.660 17.197 60.108 1.00 96.81 157 VAL A N 1
ATOM 1178 C CA . VAL A 1 157 ? -40.643 16.358 59.407 1.00 96.81 157 VAL A CA 1
ATOM 1179 C C . VAL A 1 157 ? -40.245 16.356 57.944 1.00 96.81 157 VAL A C 1
ATOM 1181 O O . VAL A 1 157 ? -40.063 17.432 57.376 1.00 96.81 157 VAL A O 1
ATOM 1184 N N . ASP A 1 158 ? -40.061 15.177 57.373 1.00 96.62 158 ASP A N 1
ATOM 1185 C CA . ASP A 1 158 ? -39.645 15.015 55.990 1.00 96.62 158 ASP A CA 1
ATOM 1186 C C . ASP A 1 158 ? -40.381 13.829 55.378 1.00 96.62 158 ASP A C 1
ATOM 1188 O O . ASP A 1 158 ? -40.042 12.676 55.624 1.00 96.62 158 ASP A O 1
ATOM 1192 N N . THR A 1 159 ? -41.461 14.118 54.659 1.00 95.06 159 THR A N 1
ATOM 1193 C CA . THR A 1 159 ? -42.334 13.102 54.053 1.00 95.06 159 THR A CA 1
ATOM 1194 C C . THR A 1 159 ? -42.106 12.932 52.552 1.00 95.06 159 THR A C 1
ATOM 1196 O O . THR A 1 159 ? -42.909 12.278 51.880 1.00 95.06 159 THR A O 1
ATOM 1199 N N . LEU A 1 160 ? -41.070 13.570 51.999 1.00 94.75 160 LEU A N 1
ATOM 1200 C CA . LEU A 1 160 ? -40.812 13.589 50.566 1.00 94.75 160 LEU A CA 1
ATOM 1201 C C . LEU A 1 160 ? -39.757 12.548 50.199 1.00 94.75 160 LEU A C 1
ATOM 1203 O O . LEU A 1 160 ? -38.662 12.549 50.739 1.00 94.75 160 LEU A O 1
ATOM 1207 N N . ASP A 1 161 ? -40.078 11.695 49.225 1.00 95.25 161 ASP A N 1
ATOM 1208 C CA . ASP A 1 161 ? -39.089 10.781 48.657 1.00 95.25 161 ASP A CA 1
ATOM 1209 C C . ASP A 1 161 ? -38.020 11.563 47.869 1.00 95.25 161 ASP A C 1
ATOM 1211 O O . ASP A 1 161 ? -38.367 12.488 47.113 1.00 95.25 161 ASP A O 1
ATOM 1215 N N . PRO A 1 162 ? -36.743 11.142 47.924 1.00 96.88 162 PRO A N 1
ATOM 1216 C CA . PRO A 1 162 ? -35.705 11.717 47.081 1.00 96.88 162 PRO A CA 1
ATOM 1217 C C . PRO A 1 162 ? -36.026 11.514 45.591 1.00 96.88 162 PRO A C 1
ATOM 1219 O O . PRO A 1 162 ? -36.571 10.494 45.164 1.00 96.88 162 PRO A O 1
ATOM 1222 N N . VAL A 1 163 ? -35.634 12.454 44.726 1.00 97.31 163 VAL A N 1
ATOM 1223 C CA . VAL A 1 163 ? -35.809 12.293 43.268 1.00 97.31 163 VAL A CA 1
ATOM 1224 C C . VAL A 1 163 ? -34.480 11.960 42.606 1.00 97.31 163 VAL A C 1
ATOM 1226 O O . VAL A 1 163 ? -33.629 12.829 42.429 1.00 97.31 163 VAL A O 1
ATOM 1229 N N . VAL A 1 164 ? -34.321 10.707 42.182 1.00 97.81 164 VAL A N 1
ATOM 1230 C CA . VAL A 1 164 ? -33.144 10.220 41.458 1.00 97.81 164 VAL A CA 1
ATOM 1231 C C . VAL A 1 164 ? -33.471 10.076 39.971 1.00 97.81 164 VAL A C 1
ATOM 1233 O O . VAL A 1 164 ? -34.537 9.584 39.599 1.00 97.81 164 VAL A O 1
ATOM 1236 N N . ALA A 1 165 ? -32.542 10.474 39.105 1.00 97.38 165 ALA A N 1
ATOM 1237 C CA . ALA A 1 165 ? -32.608 10.223 37.669 1.00 97.38 165 ALA A CA 1
ATOM 1238 C C . ALA A 1 165 ? -31.252 9.737 37.155 1.00 97.38 165 ALA A C 1
ATOM 1240 O O . ALA A 1 165 ? -30.237 10.386 37.388 1.00 97.38 165 ALA A O 1
ATOM 1241 N N . ILE A 1 166 ? -31.243 8.627 36.418 1.00 98.00 166 ILE A N 1
ATOM 1242 C CA . ILE A 1 166 ? -30.065 8.153 35.683 1.00 98.00 166 ILE A CA 1
ATOM 1243 C C . ILE A 1 166 ? -30.089 8.833 34.309 1.00 98.00 166 ILE A C 1
ATOM 1245 O O . ILE A 1 166 ? -31.055 8.683 33.561 1.00 98.00 166 ILE A O 1
ATOM 1249 N N . THR A 1 167 ? -29.068 9.630 33.995 1.00 97.19 167 THR A N 1
ATOM 1250 C CA . THR A 1 167 ? -28.975 10.389 32.735 1.00 97.19 167 THR A CA 1
ATOM 1251 C C . THR A 1 167 ? -28.073 9.713 31.708 1.00 97.19 167 THR A C 1
ATOM 1253 O O . THR A 1 167 ? -28.288 9.898 30.509 1.00 97.19 167 THR A O 1
ATOM 1256 N N . ALA A 1 168 ? -27.113 8.898 32.149 1.00 96.25 168 ALA A N 1
ATOM 1257 C CA . ALA A 1 168 ? -26.367 7.979 31.302 1.00 96.25 168 ALA A CA 1
ATOM 1258 C C . ALA A 1 168 ? -25.967 6.714 32.088 1.00 96.25 168 ALA A C 1
ATOM 1260 O O . ALA A 1 168 ? -25.658 6.816 33.277 1.00 96.25 168 ALA A O 1
ATOM 1261 N N . PRO A 1 169 ? -25.919 5.538 31.443 1.00 96.81 169 PRO A N 1
ATOM 1262 C CA . PRO A 1 169 ? -26.358 5.273 30.070 1.00 96.81 169 PRO A CA 1
ATOM 1263 C C . PRO A 1 169 ? -27.887 5.361 29.909 1.00 96.81 169 PRO A C 1
ATOM 1265 O O . PRO A 1 169 ? -28.631 5.377 30.888 1.00 96.81 169 PRO A O 1
ATOM 1268 N N . ALA A 1 170 ? -28.359 5.476 28.666 1.00 95.75 170 ALA A N 1
ATOM 1269 C CA . ALA A 1 170 ? -29.792 5.477 28.378 1.00 95.75 170 ALA A CA 1
ATOM 1270 C C . ALA A 1 170 ? -30.377 4.069 28.565 1.00 95.75 170 ALA A C 1
ATOM 1272 O O . ALA A 1 170 ? -29.722 3.079 28.250 1.00 95.75 170 ALA A O 1
ATOM 1273 N N . ASP A 1 171 ? -31.625 3.981 29.024 1.00 96.19 171 ASP A N 1
ATOM 1274 C CA . ASP A 1 171 ? -32.305 2.693 29.175 1.00 96.19 171 ASP A CA 1
ATOM 1275 C C . ASP A 1 171 ? -32.348 1.924 27.847 1.00 96.19 171 ASP A C 1
ATOM 1277 O O . ASP A 1 171 ? -32.646 2.492 26.792 1.00 96.19 171 ASP A O 1
ATOM 1281 N N . THR A 1 172 ? -32.047 0.629 27.908 1.00 92.81 172 THR A N 1
ATOM 1282 C CA . THR A 1 172 ? -31.904 -0.320 26.791 1.00 92.81 172 THR A CA 1
ATOM 1283 C C . THR A 1 172 ? -30.747 -0.044 25.821 1.00 92.81 172 THR A C 1
ATOM 1285 O O . THR A 1 172 ? -30.742 -0.569 24.708 1.00 92.81 172 THR A O 1
ATOM 1288 N N . SER A 1 173 ? -29.757 0.773 26.201 1.00 93.94 173 SER A N 1
ATOM 1289 C CA . SER A 1 173 ? -28.596 1.023 25.339 1.00 93.94 173 SER A CA 1
ATOM 1290 C C . SER A 1 173 ? -27.682 -0.198 25.229 1.00 93.94 173 SER A C 1
ATOM 1292 O O . SER A 1 173 ? -27.381 -0.833 26.240 1.00 93.94 173 SER A O 1
ATOM 1294 N N . VAL A 1 174 ? -27.166 -0.437 24.023 1.00 91.94 174 VAL A N 1
ATOM 1295 C CA . VAL A 1 174 ? -26.028 -1.332 23.788 1.00 91.94 174 VAL A CA 1
ATOM 1296 C C . VAL A 1 174 ? -24.750 -0.507 23.904 1.00 91.94 174 VAL A C 1
ATOM 1298 O O . VAL A 1 174 ? -24.615 0.516 23.226 1.00 91.94 174 VAL A O 1
ATOM 1301 N N . LEU A 1 175 ? -23.846 -0.912 24.790 1.00 89.81 175 LEU A N 1
ATOM 1302 C CA . LEU A 1 175 ? -22.575 -0.241 25.036 1.00 89.81 175 LEU A CA 1
ATOM 1303 C C . LEU A 1 175 ? -21.428 -1.148 24.612 1.00 89.81 175 LEU A C 1
ATOM 1305 O O . LEU A 1 175 ? -21.393 -2.315 24.992 1.00 89.81 175 LEU A O 1
ATOM 1309 N N . ASN A 1 176 ? -20.473 -0.572 23.885 1.00 85.88 176 ASN A N 1
ATOM 1310 C CA . ASN A 1 176 ? -19.277 -1.277 23.454 1.00 85.88 176 ASN A CA 1
ATOM 1311 C C . ASN A 1 176 ? -18.094 -0.832 24.315 1.00 85.88 176 ASN A C 1
ATOM 1313 O O . ASN A 1 176 ? -17.730 0.347 2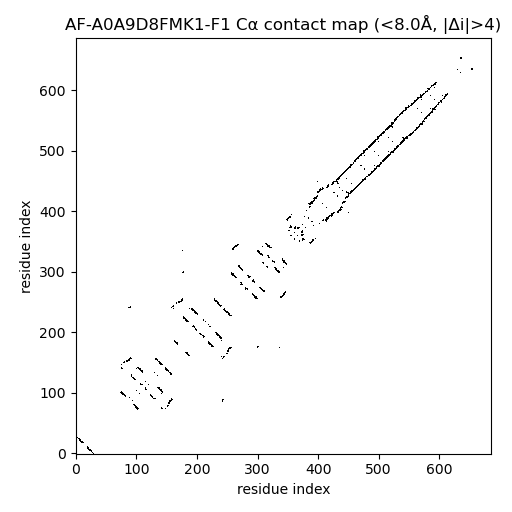4.330 1.00 85.88 176 ASN A O 1
ATOM 1317 N N . GLY A 1 177 ? -17.488 -1.789 25.004 1.00 80.44 177 GLY A N 1
ATOM 1318 C CA . GLY A 1 177 ? -16.251 -1.610 25.745 1.00 80.44 177 GLY A CA 1
ATOM 1319 C C . GLY A 1 177 ? -16.382 -0.981 27.127 1.00 80.44 177 GLY A C 1
ATOM 1320 O O . GLY A 1 177 ? -17.462 -0.771 27.674 1.00 80.44 177 GLY A O 1
ATOM 1321 N N . LEU A 1 178 ? -15.214 -0.739 27.720 1.00 83.12 178 LEU A N 1
ATOM 1322 C CA . LEU A 1 178 ? -15.039 -0.248 29.083 1.00 83.12 178 LEU A CA 1
ATOM 1323 C C . LEU A 1 178 ? -14.011 0.901 29.112 1.00 83.12 178 LEU A C 1
ATOM 1325 O O . LEU A 1 178 ? -13.130 0.947 28.252 1.00 83.12 178 LEU A O 1
ATOM 1329 N N . PRO A 1 179 ? -14.064 1.791 30.122 1.00 88.06 179 PRO A N 1
ATOM 1330 C CA . PRO A 1 179 ? -15.076 1.849 31.177 1.00 88.06 179 PRO A CA 1
ATOM 1331 C C . PRO A 1 179 ? -16.418 2.405 30.684 1.00 88.06 179 PRO A C 1
ATOM 1333 O O . PRO A 1 179 ? -16.454 3.226 29.772 1.00 88.06 179 PRO A O 1
ATOM 1336 N N . ILE A 1 180 ? -17.518 1.996 31.323 1.00 90.25 180 ILE A N 1
ATOM 1337 C CA . ILE A 1 180 ? -18.817 2.655 31.139 1.00 90.25 180 ILE A CA 1
ATOM 1338 C C . ILE A 1 180 ? -18.966 3.785 32.158 1.00 90.25 180 ILE A C 1
ATOM 1340 O O . ILE A 1 180 ? -18.741 3.586 33.353 1.00 90.25 180 ILE A O 1
ATOM 1344 N N . THR A 1 181 ? -19.358 4.968 31.693 1.00 94.31 181 THR A N 1
ATOM 1345 C CA . THR A 1 181 ? -19.676 6.099 32.570 1.00 94.31 181 THR A CA 1
ATOM 1346 C C . THR A 1 181 ? -21.150 6.051 32.951 1.00 94.31 181 THR A C 1
ATOM 1348 O O . THR A 1 181 ? -22.025 6.059 32.083 1.00 94.31 181 THR A O 1
ATOM 1351 N N . ILE A 1 182 ? -21.424 6.038 34.253 1.00 96.50 182 ILE A N 1
ATOM 1352 C CA . ILE A 1 182 ? -22.768 6.122 34.825 1.00 96.50 182 ILE A CA 1
ATOM 1353 C C . ILE A 1 182 ? -22.917 7.493 35.471 1.00 96.50 182 ILE A C 1
ATOM 1355 O O . ILE A 1 182 ? -22.113 7.869 36.326 1.00 96.50 182 ILE A O 1
ATOM 1359 N N . SER A 1 183 ? -23.942 8.239 35.077 1.00 97.62 183 SER A N 1
ATOM 1360 C CA . SER A 1 183 ? -24.211 9.576 35.595 1.00 97.62 183 SER A CA 1
ATOM 1361 C C . SER A 1 183 ? -25.700 9.846 35.752 1.00 97.62 183 SER A C 1
ATOM 1363 O O . SER A 1 183 ? -26.556 9.154 35.194 1.00 97.62 183 SER A O 1
ATOM 1365 N N . GLY A 1 184 ? -26.012 10.845 36.569 1.00 97.69 184 GLY A N 1
ATOM 1366 C CA . GLY A 1 184 ? -27.381 11.179 36.917 1.00 97.69 184 GLY A CA 1
ATOM 1367 C C . GLY A 1 184 ? -27.478 12.324 37.908 1.00 97.69 184 GLY A C 1
ATO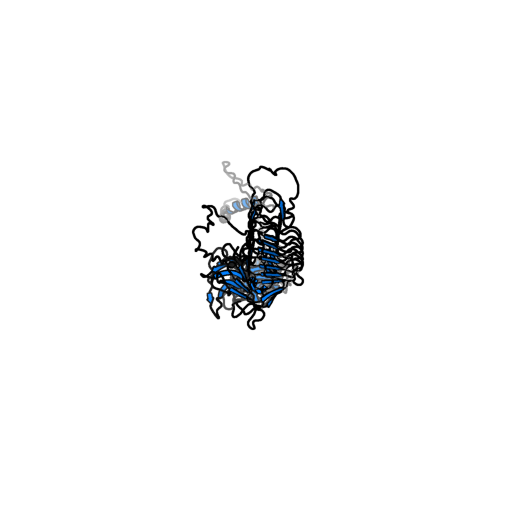M 1368 O O . GLY A 1 184 ? -26.490 13.003 38.189 1.00 97.69 184 GLY A O 1
ATOM 1369 N N . THR A 1 185 ? -28.684 12.535 38.424 1.00 97.56 185 THR A N 1
ATOM 1370 C CA . THR A 1 185 ? -29.004 13.601 39.376 1.00 97.56 185 THR A CA 1
ATOM 1371 C C . THR A 1 185 ? -29.784 13.061 40.562 1.00 97.56 185 THR A C 1
ATOM 1373 O O . THR A 1 185 ? -30.653 12.208 40.381 1.00 97.56 185 THR A O 1
ATOM 1376 N N . VAL A 1 186 ? -29.539 13.617 41.743 1.00 97.94 186 VAL A N 1
ATOM 1377 C CA . VAL A 1 186 ? -30.354 13.444 42.950 1.00 97.94 186 VAL A CA 1
ATOM 1378 C C . VAL A 1 186 ? -30.880 14.813 43.373 1.00 97.94 186 VAL A C 1
ATOM 1380 O O . VAL A 1 186 ? -30.116 15.768 43.462 1.00 97.94 186 VAL A O 1
ATOM 1383 N N . THR A 1 187 ? -32.182 14.931 43.614 1.00 96.31 187 THR A N 1
ATOM 1384 C CA . THR A 1 187 ? -32.797 16.110 44.239 1.00 96.31 187 THR A CA 1
ATOM 1385 C C . THR A 1 187 ? -33.321 15.702 45.605 1.00 96.31 187 THR A C 1
ATOM 1387 O O . THR A 1 187 ? -34.360 15.051 45.676 1.00 96.31 187 THR A O 1
ATOM 1390 N N . GLU A 1 188 ? -32.561 16.049 46.643 1.00 93.88 188 GLU A N 1
ATOM 1391 C CA . GLU A 1 188 ? -32.876 15.832 48.057 1.00 93.88 188 GLU A CA 1
ATOM 1392 C C . GLU A 1 188 ? -31.961 16.725 48.919 1.00 93.88 188 GLU A C 1
ATOM 1394 O O . GLU A 1 188 ? -30.772 16.856 48.617 1.00 93.88 188 GLU A O 1
ATOM 1399 N N . ASP A 1 189 ? -32.497 17.345 49.972 1.00 88.50 189 ASP A N 1
ATOM 1400 C CA . ASP A 1 189 ? -31.761 18.229 50.886 1.00 88.50 189 ASP A CA 1
ATOM 1401 C C . ASP A 1 189 ? -31.112 17.453 52.055 1.00 88.50 189 ASP A C 1
ATOM 1403 O O . ASP A 1 189 ? -30.091 17.885 52.601 1.00 88.50 189 ASP A O 1
ATOM 1407 N N . ASN A 1 190 ? -31.672 16.296 52.425 1.00 91.06 190 ASN A N 1
ATOM 1408 C CA . ASN A 1 190 ? -31.337 15.510 53.614 1.00 91.06 190 ASN A CA 1
ATOM 1409 C C . ASN A 1 190 ? -30.755 14.120 53.280 1.00 91.06 190 ASN A C 1
ATOM 1411 O O . ASN A 1 190 ? -31.062 13.143 53.955 1.00 91.06 190 ASN A O 1
ATOM 1415 N N . ILE A 1 191 ? -29.899 14.010 52.258 1.00 93.88 191 ILE A N 1
ATOM 1416 C CA . ILE A 1 191 ? -29.325 12.728 51.798 1.00 93.88 191 ILE A CA 1
ATOM 1417 C C . ILE A 1 191 ? -28.537 12.013 52.919 1.00 93.88 191 ILE A C 1
ATOM 1419 O O . ILE A 1 191 ? -27.539 12.543 53.413 1.00 93.88 191 ILE A O 1
ATOM 1423 N N . GLU A 1 192 ? -28.920 10.773 53.246 1.00 95.50 192 GLU A N 1
ATOM 1424 C CA . GLU A 1 192 ? -28.148 9.847 54.095 1.00 95.50 192 GLU A CA 1
ATOM 1425 C C . GLU A 1 192 ? -27.168 9.032 53.233 1.00 95.50 192 GLU A C 1
ATOM 1427 O O . GLU A 1 192 ? -25.993 8.890 53.579 1.00 95.50 192 GLU A O 1
ATOM 1432 N N . SER A 1 193 ? -27.625 8.513 52.084 1.00 96.12 193 SER A N 1
ATOM 1433 C CA . SER A 1 193 ? -26.782 7.737 51.165 1.00 96.12 193 SER A CA 1
ATOM 1434 C C . SER A 1 193 ? -27.251 7.780 49.707 1.00 96.12 193 SER A C 1
ATOM 1436 O O . SER A 1 193 ? -28.433 7.964 49.420 1.00 96.12 193 SER A O 1
ATOM 1438 N N . VAL A 1 194 ? -26.303 7.587 48.782 1.00 97.56 194 VAL A N 1
ATOM 1439 C CA . VAL A 1 194 ? -26.559 7.314 47.360 1.00 97.56 194 VAL A CA 1
ATOM 1440 C C . VAL A 1 194 ? -25.702 6.118 46.957 1.00 97.56 194 VAL A C 1
ATOM 1442 O O . VAL A 1 194 ? -24.476 6.182 47.051 1.00 97.56 194 VAL A O 1
ATOM 1445 N N . THR A 1 195 ? -26.322 5.028 46.516 1.00 97.44 195 THR A N 1
ATOM 1446 C CA . THR A 1 195 ? -25.625 3.779 46.192 1.00 97.44 195 THR A CA 1
ATOM 1447 C C . THR A 1 195 ? -25.951 3.309 44.780 1.00 97.44 195 THR A C 1
ATOM 1449 O O . THR A 1 195 ? -27.093 3.338 44.330 1.00 97.44 195 THR A O 1
ATOM 1452 N N . LEU A 1 196 ? -24.921 2.880 44.056 1.00 97.19 196 LEU A N 1
ATOM 1453 C CA . LEU A 1 196 ? -25.022 2.288 42.729 1.00 97.19 196 LEU A CA 1
ATOM 1454 C C . LEU A 1 196 ? -24.840 0.773 42.834 1.00 97.19 196 LEU A C 1
ATOM 1456 O O . LEU A 1 196 ? -23.826 0.295 43.343 1.00 97.19 196 LEU A O 1
ATOM 1460 N N . THR A 1 197 ? -25.790 0.023 42.285 1.00 96.25 197 THR A N 1
ATOM 1461 C CA . THR A 1 197 ? -25.732 -1.436 42.163 1.00 96.25 197 THR A CA 1
ATOM 1462 C C . THR A 1 197 ? -25.861 -1.841 40.697 1.00 96.25 197 THR A C 1
ATOM 1464 O O . THR A 1 197 ? -26.740 -1.356 39.989 1.00 96.25 197 THR A O 1
ATOM 1467 N N . LEU A 1 198 ? -24.998 -2.751 40.242 1.00 94.81 198 LEU A N 1
ATOM 1468 C CA . LEU A 1 198 ? -25.078 -3.364 38.916 1.00 94.81 198 LEU A CA 1
ATOM 1469 C C . LEU A 1 198 ? -25.346 -4.861 39.073 1.00 94.81 198 LEU A C 1
ATOM 1471 O O . LEU A 1 198 ? -24.663 -5.534 39.847 1.00 94.81 198 LEU A O 1
ATOM 1475 N N . VAL A 1 199 ? -26.309 -5.394 38.325 1.00 95.06 199 VAL A N 1
ATOM 1476 C CA . VAL A 1 199 ? -26.677 -6.817 38.364 1.00 95.06 199 VAL A CA 1
ATOM 1477 C C . VAL A 1 199 ? -26.639 -7.394 36.956 1.00 95.06 199 VAL A C 1
ATOM 1479 O O . VAL A 1 199 ? -27.415 -6.968 36.107 1.00 95.06 199 VAL A O 1
ATOM 1482 N N . LEU A 1 200 ? -25.763 -8.376 36.722 1.00 93.62 200 LEU A N 1
ATOM 1483 C CA . LEU A 1 200 ? -25.750 -9.156 35.480 1.00 93.62 200 LEU A CA 1
ATOM 1484 C C . LEU A 1 200 ? -26.968 -10.091 35.454 1.00 93.62 200 LEU A C 1
ATOM 1486 O O . LEU A 1 200 ? -27.266 -10.745 36.457 1.00 93.62 200 LEU A O 1
ATOM 1490 N N . ALA A 1 201 ? -27.659 -10.199 34.322 1.00 91.56 201 ALA A N 1
ATOM 1491 C CA . ALA A 1 201 ? -28.831 -11.055 34.176 1.00 91.56 201 ALA A CA 1
ATOM 1492 C C . ALA A 1 201 ? -28.527 -12.518 34.561 1.00 91.56 201 ALA A C 1
ATOM 1494 O O . ALA A 1 201 ? -27.731 -13.210 33.928 1.00 91.56 201 ALA A O 1
ATOM 1495 N N . GLY A 1 202 ? -29.179 -13.003 35.624 1.00 84.62 202 GLY A N 1
ATOM 1496 C CA . GLY A 1 202 ? -28.967 -14.353 36.165 1.00 84.62 202 GLY A CA 1
ATOM 1497 C C . GLY A 1 202 ? -27.716 -14.523 37.041 1.00 84.62 202 GLY A C 1
ATOM 1498 O O . GLY A 1 202 ? -27.440 -15.647 37.463 1.00 84.62 202 GLY A O 1
ATOM 1499 N N . GLY A 1 203 ? -26.983 -13.442 37.322 1.00 86.44 203 GLY A N 1
ATOM 1500 C CA . GLY A 1 203 ? -25.832 -13.397 38.223 1.00 86.44 203 GLY A CA 1
ATOM 1501 C C . GLY A 1 203 ? -26.135 -12.752 39.580 1.00 86.44 203 GLY A C 1
ATOM 1502 O O . GLY A 1 203 ? -27.248 -12.297 39.846 1.00 86.44 203 GLY A O 1
ATOM 1503 N N . ASP A 1 204 ? -25.115 -12.720 40.441 1.00 85.50 204 ASP A N 1
ATOM 1504 C CA . ASP A 1 204 ? -25.152 -11.977 41.703 1.00 85.50 204 ASP A CA 1
ATOM 1505 C C . ASP A 1 204 ? -24.873 -10.478 41.460 1.00 85.50 204 ASP A C 1
ATOM 1507 O O . ASP A 1 204 ? -24.144 -10.135 40.521 1.00 85.50 204 ASP A O 1
ATOM 1511 N N . PRO A 1 205 ? -25.404 -9.571 42.303 1.00 87.62 205 PRO A N 1
ATOM 1512 C CA . PRO A 1 205 ? -25.051 -8.157 42.261 1.00 87.62 205 PRO A CA 1
ATOM 1513 C C . PRO A 1 205 ? -23.546 -7.938 42.431 1.00 87.62 205 PRO A C 1
ATOM 1515 O O . PRO A 1 205 ? -22.900 -8.555 43.284 1.00 87.62 205 PRO A O 1
ATOM 1518 N N . ILE A 1 206 ? -22.997 -7.007 41.655 1.00 89.31 206 ILE A N 1
ATOM 1519 C CA . ILE A 1 206 ? -21.653 -6.478 41.883 1.00 89.31 206 ILE A CA 1
ATOM 1520 C C . ILE A 1 206 ? -21.656 -5.706 43.209 1.00 89.31 206 ILE A C 1
ATOM 1522 O O . ILE A 1 206 ? -22.687 -5.181 43.632 1.00 89.31 206 ILE A O 1
ATOM 1526 N N . ALA A 1 207 ? -20.501 -5.662 43.883 1.00 89.75 207 ALA A N 1
ATOM 1527 C CA . ALA A 1 207 ? -20.336 -4.896 45.114 1.00 89.75 207 ALA A CA 1
ATOM 1528 C C . ALA A 1 207 ? -20.859 -3.453 44.927 1.00 89.75 207 ALA A C 1
ATOM 1530 O O . ALA A 1 207 ? -20.416 -2.795 43.980 1.00 89.75 207 ALA A O 1
ATOM 1531 N N . PRO A 1 208 ? -21.769 -2.972 45.798 1.00 93.19 208 PRO A N 1
ATOM 1532 C CA . PRO A 1 208 ? -22.314 -1.626 45.687 1.00 93.19 208 PRO A CA 1
ATOM 1533 C C . PRO A 1 208 ? -21.218 -0.563 45.702 1.00 93.19 208 PRO A C 1
ATOM 1535 O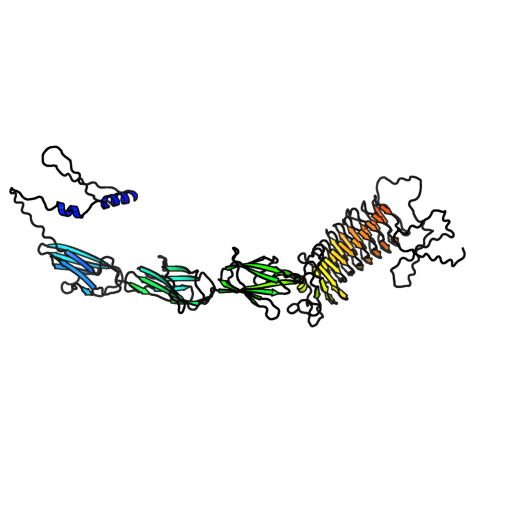 O . PRO A 1 208 ? -20.213 -0.695 46.408 1.00 93.19 208 PRO A O 1
ATOM 1538 N N . ILE A 1 209 ? -21.428 0.490 44.921 1.00 95.25 209 ILE A N 1
ATOM 1539 C CA . ILE A 1 209 ? -20.530 1.636 44.819 1.00 95.25 209 ILE A CA 1
ATOM 1540 C C . ILE A 1 209 ? -21.224 2.828 45.472 1.00 95.25 209 ILE A C 1
ATOM 1542 O O . ILE A 1 209 ? -22.279 3.258 45.008 1.00 95.25 209 ILE A O 1
ATOM 1546 N N . ASP A 1 210 ? -20.621 3.378 46.523 1.00 96.19 210 ASP A N 1
ATOM 1547 C CA . ASP A 1 210 ? -21.098 4.621 47.131 1.00 96.19 210 ASP A CA 1
ATOM 1548 C C . ASP A 1 210 ? -20.843 5.787 46.168 1.00 96.19 210 ASP A C 1
ATOM 1550 O O . ASP A 1 210 ? -19.710 6.025 45.734 1.00 96.19 210 ASP A O 1
ATOM 1554 N N . LEU A 1 211 ? -21.902 6.518 45.833 1.00 95.88 211 LEU A N 1
ATOM 1555 C CA . LEU A 1 211 ? -21.838 7.711 45.002 1.00 95.88 211 LEU A CA 1
ATOM 1556 C C . LEU A 1 211 ? -21.869 8.961 45.876 1.00 95.88 211 LEU A C 1
ATOM 1558 O O . LEU A 1 211 ? -22.444 8.994 46.960 1.00 95.88 211 LEU A O 1
ATOM 1562 N N . THR A 1 212 ? -21.251 10.028 45.383 1.00 92.94 212 THR A N 1
ATOM 1563 C CA . THR A 1 212 ? -21.373 11.359 45.981 1.00 92.94 212 THR A CA 1
ATOM 1564 C C . THR A 1 212 ? -22.093 12.254 44.986 1.00 92.94 212 THR A C 1
ATOM 1566 O O . THR A 1 212 ? -21.563 12.502 43.903 1.00 92.94 212 THR A O 1
ATOM 1569 N N . ALA A 1 213 ? -23.293 12.711 45.344 1.00 92.06 213 ALA A N 1
ATOM 1570 C CA . ALA A 1 213 ? -23.987 13.758 44.606 1.00 92.06 213 ALA A CA 1
ATOM 1571 C C . ALA A 1 213 ? -23.367 15.122 44.952 1.00 92.06 213 ALA A C 1
ATOM 1573 O O . ALA A 1 213 ? -23.069 15.403 46.117 1.00 92.06 213 ALA A O 1
ATOM 1574 N N . ASP A 1 214 ? -23.137 15.960 43.946 1.00 90.81 214 ASP A N 1
ATOM 1575 C CA . ASP A 1 214 ? -22.640 17.318 44.146 1.00 90.81 214 ASP A CA 1
ATOM 1576 C C . ASP A 1 214 ? -23.682 18.158 44.902 1.00 90.81 214 ASP A C 1
ATOM 1578 O O . ASP A 1 214 ? -24.860 18.188 44.557 1.00 90.81 214 ASP A O 1
ATOM 1582 N N . ALA A 1 215 ? -23.248 18.861 45.947 1.00 85.75 215 ALA A N 1
ATOM 1583 C CA . ALA A 1 215 ? -24.150 19.606 46.821 1.00 85.75 215 ALA A CA 1
ATOM 1584 C C . ALA A 1 215 ? -24.783 20.851 46.162 1.00 85.75 215 ALA A C 1
ATOM 1586 O O . ALA A 1 215 ? -25.688 21.449 46.741 1.00 85.75 215 ALA A O 1
ATOM 1587 N N . ALA A 1 216 ? -24.279 21.308 45.012 1.00 86.56 216 ALA A N 1
ATOM 1588 C CA . ALA A 1 216 ? -24.777 22.493 44.320 1.00 86.56 216 ALA A CA 1
ATOM 1589 C C . ALA A 1 216 ? -25.852 22.171 43.275 1.00 86.56 216 ALA A C 1
ATOM 1591 O O . ALA A 1 216 ? -26.746 22.993 43.065 1.00 86.56 216 ALA A O 1
ATOM 1592 N N . ASP A 1 217 ? -25.745 21.026 42.600 1.00 89.06 217 ASP A N 1
ATOM 1593 C CA . ASP A 1 217 ? -26.620 20.667 41.479 1.00 89.06 217 ASP A CA 1
ATOM 1594 C C . ASP A 1 217 ? -27.144 19.221 41.506 1.00 89.06 217 ASP A C 1
ATOM 1596 O O . ASP A 1 217 ? -27.943 18.853 40.645 1.00 89.06 217 ASP A O 1
ATOM 1600 N N . GLY A 1 218 ? -26.748 18.421 42.499 1.00 93.56 218 GLY A N 1
ATOM 1601 C CA . GLY A 1 218 ? -27.212 17.050 42.685 1.00 93.56 218 GLY A CA 1
ATOM 1602 C C . GLY A 1 218 ? -26.587 16.039 41.727 1.00 93.56 218 GLY A C 1
ATOM 1603 O O . GLY A 1 218 ? -27.005 14.881 41.715 1.00 93.56 218 GLY A O 1
ATOM 1604 N N . ASN A 1 219 ? -25.613 16.437 40.905 1.00 96.56 219 ASN A N 1
ATOM 1605 C CA . ASN A 1 219 ? -25.041 15.562 39.887 1.00 96.56 219 ASN A CA 1
ATOM 1606 C C . ASN A 1 219 ? -24.135 14.484 40.498 1.00 96.56 219 ASN A C 1
ATOM 1608 O O . ASN A 1 219 ? -23.321 14.763 41.377 1.00 96.56 219 ASN A O 1
ATOM 1612 N N . PHE A 1 220 ? -24.202 13.266 39.961 1.00 97.00 220 PHE A N 1
ATOM 1613 C CA . PHE A 1 220 ? -23.225 12.205 40.208 1.00 97.00 220 PHE A CA 1
ATOM 1614 C C . PHE A 1 220 ? -22.660 11.676 38.885 1.00 97.00 220 PHE A C 1
ATOM 1616 O O . PHE A 1 220 ? -23.336 11.683 37.855 1.00 97.00 220 PHE A O 1
ATOM 1623 N N . SER A 1 221 ? -21.413 11.202 38.911 1.00 96.56 221 SER A N 1
ATOM 1624 C CA . SER A 1 221 ? -20.767 10.539 37.775 1.00 96.56 221 SER A CA 1
ATOM 1625 C C . SER A 1 221 ? -19.690 9.579 38.268 1.00 96.56 221 SER A C 1
ATOM 1627 O O . SER A 1 221 ? -18.879 9.950 39.116 1.00 96.56 221 SER A O 1
ATOM 1629 N N . THR A 1 222 ? -19.650 8.365 37.723 1.00 96.12 222 THR A N 1
ATOM 1630 C CA . THR A 1 222 ? -18.610 7.373 38.020 1.00 96.12 222 THR A CA 1
ATOM 1631 C C . THR A 1 222 ? -18.315 6.497 36.805 1.00 96.12 222 THR A C 1
ATOM 1633 O O . THR A 1 222 ? -19.209 6.236 36.002 1.00 96.12 222 THR A O 1
ATOM 1636 N N . ASP A 1 223 ? -17.076 6.022 36.692 1.00 93.81 223 ASP A N 1
ATOM 1637 C CA . ASP A 1 223 ? -16.637 5.107 35.638 1.00 93.81 223 ASP A CA 1
ATOM 1638 C C . ASP A 1 223 ? -16.501 3.685 36.193 1.00 93.81 223 ASP A C 1
ATOM 1640 O O . ASP A 1 223 ? -15.843 3.457 37.212 1.00 93.81 223 ASP A O 1
ATOM 1644 N N . VAL A 1 224 ? -17.086 2.709 35.499 1.00 90.25 224 VAL A N 1
ATOM 1645 C CA . VAL A 1 224 ? -17.013 1.285 35.848 1.00 90.25 224 VAL A CA 1
ATOM 1646 C C . VAL A 1 224 ? -16.211 0.552 34.775 1.00 90.25 224 VAL A C 1
ATOM 1648 O O . VAL A 1 224 ? -16.652 0.421 33.639 1.00 90.25 224 VAL A O 1
ATOM 1651 N N . GLY A 1 225 ? -15.003 0.098 35.127 1.00 81.56 225 GLY A N 1
ATOM 1652 C CA . GLY A 1 225 ? -13.998 -0.388 34.168 1.00 81.56 225 GLY A CA 1
ATOM 1653 C C . GLY A 1 225 ? -13.758 -1.897 34.116 1.00 81.56 225 GLY A C 1
ATOM 1654 O O . GLY A 1 225 ? -12.824 -2.333 33.453 1.00 81.56 225 GLY A O 1
ATOM 1655 N N . SER A 1 226 ? -14.515 -2.716 34.845 1.00 80.19 226 SER A N 1
ATOM 1656 C CA . SER A 1 226 ? -14.295 -4.172 34.878 1.00 80.19 226 SER A CA 1
ATOM 1657 C C . SER A 1 226 ? -15.615 -4.919 35.000 1.00 80.19 226 SER A C 1
ATOM 1659 O O . SER A 1 226 ? -16.040 -5.282 36.095 1.00 80.19 226 SER A O 1
ATOM 1661 N N . LEU A 1 227 ? -16.257 -5.123 33.855 1.00 85.94 227 LEU A N 1
ATOM 1662 C CA . LEU A 1 227 ? -17.511 -5.854 33.705 1.00 85.94 227 LEU A CA 1
ATOM 1663 C C . LEU A 1 227 ? -17.326 -6.946 32.646 1.00 85.94 227 LEU A C 1
ATOM 1665 O O . LEU A 1 227 ? -16.458 -6.832 31.783 1.00 85.94 227 LEU A O 1
ATOM 1669 N N . ALA A 1 228 ? -18.099 -8.020 32.758 1.00 84.81 228 ALA A N 1
ATOM 1670 C CA . ALA A 1 228 ? -18.153 -9.052 31.728 1.00 84.81 228 ALA A CA 1
ATOM 1671 C C . ALA A 1 228 ? -19.212 -8.679 30.686 1.00 84.81 228 ALA A C 1
ATOM 1673 O O . ALA A 1 228 ? -20.050 -7.826 30.959 1.00 84.81 228 ALA A O 1
ATOM 1674 N N . ASP A 1 229 ? -19.214 -9.346 29.537 1.00 87.88 229 ASP A N 1
ATOM 1675 C CA . ASP A 1 229 ? -20.287 -9.178 28.556 1.00 87.88 229 ASP A CA 1
ATOM 1676 C C . ASP A 1 229 ? -21.635 -9.635 29.122 1.00 87.88 229 ASP A C 1
ATOM 1678 O O . ASP A 1 229 ? -21.723 -10.626 29.861 1.00 87.88 229 ASP A O 1
ATOM 1682 N N . GLY A 1 230 ? -22.693 -8.941 28.714 1.00 90.25 230 GLY A N 1
ATOM 1683 C CA . GLY A 1 230 ? -24.072 -9.346 28.938 1.00 90.25 230 GLY A CA 1
ATOM 1684 C C . GLY A 1 230 ? -24.998 -8.218 29.375 1.00 90.25 230 GLY A C 1
ATOM 1685 O O . GLY A 1 230 ? -24.638 -7.041 29.413 1.00 90.25 230 GLY A O 1
ATOM 1686 N N . ASP A 1 231 ? -26.221 -8.611 29.717 1.00 94.38 231 ASP A N 1
ATOM 1687 C CA . ASP A 1 231 ? -27.285 -7.691 30.106 1.00 94.38 231 ASP A CA 1
ATOM 1688 C C . ASP A 1 231 ? -27.142 -7.278 31.575 1.00 94.38 231 ASP A C 1
ATOM 1690 O O . ASP A 1 231 ? -27.193 -8.126 32.472 1.00 94.38 231 ASP A O 1
ATOM 1694 N N . TYR A 1 232 ? -27.023 -5.977 31.838 1.00 95.56 232 TYR A N 1
ATOM 1695 C CA . TYR A 1 232 ? -26.969 -5.421 33.187 1.00 95.56 232 TYR A CA 1
ATOM 1696 C C . TYR A 1 232 ? -28.207 -4.598 33.519 1.00 95.56 232 TYR A C 1
ATOM 1698 O O . TYR A 1 232 ? -28.632 -3.746 32.743 1.00 95.56 232 TYR A O 1
ATOM 1706 N N . THR A 1 233 ? -28.715 -4.775 34.736 1.00 96.62 233 THR A N 1
ATOM 1707 C CA . THR A 1 233 ? -29.584 -3.793 35.390 1.00 96.62 233 THR A CA 1
ATOM 1708 C C . THR A 1 233 ? -28.726 -2.887 36.263 1.00 96.62 233 THR A C 1
ATOM 1710 O O . THR A 1 233 ? -28.046 -3.363 37.175 1.00 96.62 233 THR A O 1
ATOM 1713 N N . ILE A 1 234 ? -28.766 -1.587 35.991 1.00 97.31 234 ILE A N 1
ATOM 1714 C CA . ILE A 1 234 ? -28.118 -0.539 36.778 1.00 97.31 234 ILE A CA 1
ATOM 1715 C C . ILE A 1 234 ? -29.182 0.100 37.663 1.00 97.31 234 ILE A C 1
ATOM 1717 O O . ILE A 1 234 ? -30.151 0.645 37.144 1.00 97.31 234 ILE A O 1
ATOM 1721 N N . THR A 1 235 ? -28.992 0.069 38.977 1.00 97.44 235 THR A N 1
ATOM 1722 C CA . THR A 1 235 ? -29.873 0.705 39.963 1.00 97.44 235 THR A CA 1
ATOM 1723 C C . THR A 1 235 ? -29.090 1.759 40.729 1.00 97.44 235 THR A C 1
ATOM 1725 O O . THR A 1 235 ? -27.999 1.470 41.220 1.00 97.44 235 THR A O 1
ATOM 1728 N N . VAL A 1 236 ? -29.649 2.962 40.853 1.00 98.00 236 VAL A N 1
ATOM 1729 C CA . VAL A 1 236 ? -29.119 4.003 41.744 1.00 98.00 236 VAL A CA 1
ATOM 1730 C C . VAL A 1 236 ? -30.164 4.275 42.810 1.00 98.00 236 VAL A C 1
ATOM 1732 O O . VAL A 1 236 ? -31.235 4.763 42.481 1.00 98.00 236 VAL A O 1
ATOM 1735 N N . GLU A 1 237 ? -29.863 3.947 44.060 1.00 97.81 237 GLU A N 1
ATOM 1736 C CA . GLU A 1 237 ? -30.741 4.153 45.212 1.00 97.81 237 GLU A CA 1
ATOM 1737 C C . GLU A 1 237 ? -30.261 5.359 46.017 1.00 97.81 237 GLU A C 1
ATOM 1739 O O . GLU A 1 237 ? -29.084 5.442 46.368 1.00 97.81 237 GLU A O 1
ATOM 1744 N N . CYS A 1 238 ? -31.165 6.290 46.313 1.00 97.81 238 CYS A N 1
ATOM 1745 C CA . CYS A 1 238 ? -30.943 7.337 47.302 1.00 97.81 238 CYS A CA 1
ATOM 1746 C C . CYS A 1 238 ? -31.871 7.110 48.493 1.00 97.81 238 CYS A C 1
ATOM 1748 O O . CYS A 1 238 ? -33.055 6.854 48.291 1.00 97.81 238 CYS A O 1
ATOM 1750 N N . VAL A 1 239 ? -31.317 7.222 49.700 1.00 97.31 239 VAL A N 1
ATOM 1751 C CA . VAL A 1 239 ? -32.046 7.189 50.974 1.00 97.31 239 VAL A CA 1
ATOM 1752 C C . VAL A 1 239 ? -31.737 8.481 51.723 1.00 97.31 239 VAL A C 1
ATOM 1754 O O . VAL A 1 239 ? -30.566 8.876 51.801 1.00 97.31 239 VAL A O 1
ATOM 1757 N N . ASP A 1 240 ? -32.758 9.139 52.258 1.00 96.75 240 ASP A N 1
ATOM 1758 C CA . ASP A 1 240 ? -32.615 10.346 53.074 1.00 96.75 240 ASP A CA 1
ATOM 1759 C C . ASP A 1 240 ? -32.463 10.039 54.583 1.00 96.75 240 ASP A C 1
ATOM 1761 O O . ASP A 1 240 ? -32.487 8.888 55.027 1.00 96.75 240 ASP A O 1
ATOM 1765 N N . LEU A 1 241 ? -32.278 11.085 55.391 1.00 95.44 241 LEU A N 1
ATOM 1766 C CA . LEU A 1 241 ? -32.128 11.009 56.848 1.00 95.44 241 LEU A CA 1
ATOM 1767 C C . LEU A 1 241 ? -33.412 10.580 57.584 1.00 95.44 241 LEU A C 1
ATOM 1769 O O . LEU A 1 241 ? -33.318 10.122 58.727 1.00 95.44 241 LEU A O 1
ATOM 1773 N N . ALA A 1 242 ? -34.593 10.758 56.981 1.00 94.38 242 ALA A N 1
ATOM 1774 C CA . ALA A 1 242 ? -35.880 10.301 57.515 1.00 94.38 242 ALA A CA 1
ATOM 1775 C C . ALA A 1 242 ? -36.166 8.828 57.178 1.00 94.38 242 ALA A C 1
ATOM 1777 O O . ALA A 1 242 ? -36.975 8.191 57.854 1.00 94.38 242 ALA A O 1
ATOM 1778 N N . GLY A 1 243 ? -35.447 8.275 56.200 1.00 95.00 243 GLY A N 1
ATOM 1779 C CA . GLY A 1 243 ? -35.606 6.927 55.679 1.00 95.00 243 GLY A CA 1
ATOM 1780 C C . GLY A 1 243 ? -36.474 6.836 54.423 1.00 95.00 243 GLY A C 1
ATOM 1781 O O . GLY A 1 243 ? -36.781 5.709 54.034 1.00 95.00 243 GLY A O 1
ATOM 1782 N N . ASN A 1 244 ? -36.858 7.955 53.795 1.00 96.44 244 ASN A N 1
ATOM 1783 C CA . ASN A 1 244 ? -37.522 7.924 52.491 1.00 96.44 244 ASN A CA 1
ATOM 1784 C C . ASN A 1 244 ? -36.504 7.548 51.404 1.00 96.44 244 ASN A C 1
ATOM 1786 O O . ASN A 1 244 ? -35.325 7.915 51.479 1.00 96.44 244 ASN A O 1
ATOM 1790 N N . ASP A 1 245 ? -36.946 6.801 50.392 1.00 97.25 245 ASP A N 1
ATOM 1791 C CA . ASP A 1 245 ? -36.061 6.204 49.398 1.00 97.25 245 ASP A CA 1
ATOM 1792 C C . ASP A 1 245 ? -36.593 6.276 47.963 1.00 97.25 245 ASP A C 1
ATOM 1794 O O . ASP A 1 245 ? -37.793 6.293 47.692 1.00 97.25 245 ASP A O 1
ATOM 1798 N N . HIS A 1 246 ? -35.667 6.291 47.003 1.00 98.00 246 HIS A N 1
ATOM 1799 C CA . HIS A 1 246 ? -35.988 6.149 45.587 1.00 98.00 246 HIS A CA 1
ATOM 1800 C C . HIS A 1 246 ? -34.845 5.477 44.826 1.00 98.00 246 HIS A C 1
ATOM 1802 O O . HIS A 1 246 ? -33.695 5.919 44.871 1.00 98.00 246 HIS A O 1
ATOM 1808 N N . ALA A 1 247 ? -35.188 4.417 44.089 1.00 97.56 247 ALA A N 1
ATOM 1809 C CA . ALA A 1 247 ? -34.242 3.560 43.381 1.00 97.56 247 ALA A CA 1
ATOM 1810 C C . ALA A 1 247 ? -34.634 3.316 41.907 1.00 97.56 247 ALA A C 1
ATOM 1812 O O . ALA A 1 247 ? -35.093 2.220 41.559 1.00 97.56 247 ALA A O 1
ATOM 1813 N N . PRO A 1 248 ? -34.494 4.304 41.000 1.00 97.94 248 PRO A N 1
ATOM 1814 C CA . PRO A 1 248 ? -34.659 4.066 39.571 1.00 97.94 248 PRO A CA 1
ATOM 1815 C C . PRO A 1 248 ? -33.630 3.056 39.052 1.00 97.94 248 PRO A C 1
ATOM 1817 O O . PRO A 1 248 ? -32.524 2.913 39.580 1.00 97.94 248 PRO A O 1
ATOM 1820 N N . SER A 1 249 ? -33.990 2.380 37.962 1.00 97.06 249 SER A N 1
ATOM 1821 C CA . SER A 1 249 ? -33.078 1.484 37.258 1.00 97.06 249 SER A CA 1
ATOM 1822 C C . SER A 1 249 ? -33.174 1.631 35.747 1.00 97.06 249 SER A C 1
ATOM 1824 O O . SER A 1 249 ? -34.214 2.031 35.223 1.00 97.06 249 SER A O 1
ATOM 1826 N N . VAL A 1 250 ? -32.077 1.306 35.070 1.00 97.94 250 VAL A N 1
ATOM 1827 C CA . VAL A 1 250 ? -31.977 1.211 33.610 1.00 97.94 250 VAL A CA 1
ATOM 1828 C C . VAL A 1 250 ? -31.335 -0.120 33.231 1.00 97.94 250 VAL A C 1
ATOM 1830 O O . VAL A 1 250 ? -30.466 -0.621 33.946 1.00 97.94 250 VAL A O 1
ATOM 1833 N N . GLY A 1 251 ? -31.776 -0.713 32.126 1.00 96.50 251 GLY A N 1
ATOM 1834 C CA . GLY A 1 251 ? -31.149 -1.892 31.534 1.00 96.50 251 GLY A CA 1
ATOM 1835 C C . GLY A 1 251 ? -30.131 -1.500 30.467 1.00 96.50 251 GLY A C 1
ATOM 1836 O O . GLY A 1 251 ? -30.380 -0.575 29.699 1.00 96.50 251 GLY A O 1
ATOM 1837 N N . ILE A 1 252 ? -29.013 -2.213 30.377 1.00 96.12 252 ILE A N 1
ATOM 1838 C CA . ILE A 1 252 ? -28.050 -2.097 29.274 1.00 96.12 252 ILE A CA 1
ATOM 1839 C C . ILE A 1 252 ? -27.623 -3.478 28.785 1.00 96.12 252 ILE A C 1
ATOM 1841 O O . ILE A 1 252 ? -27.634 -4.433 29.557 1.00 96.12 252 ILE A O 1
ATOM 1845 N N . GLU A 1 253 ? -27.193 -3.556 27.533 1.00 94.88 253 GLU A N 1
ATOM 1846 C CA . GLU A 1 253 ? -26.442 -4.692 26.993 1.00 94.88 253 GLU A CA 1
ATOM 1847 C C . GLU A 1 253 ? -24.985 -4.244 26.852 1.00 94.88 253 GLU A C 1
ATOM 1849 O O . GLU A 1 253 ? -24.701 -3.262 26.162 1.00 94.88 253 GLU A O 1
ATOM 1854 N N . LEU A 1 254 ? -24.068 -4.898 27.562 1.00 91.12 254 LEU A N 1
ATOM 1855 C CA . LEU A 1 254 ? -22.641 -4.612 27.474 1.00 91.12 254 LEU A CA 1
ATOM 1856 C C . LEU A 1 254 ? -21.961 -5.646 26.582 1.00 91.12 254 LEU A C 1
ATOM 1858 O O . LEU A 1 254 ? -21.961 -6.836 26.896 1.00 91.12 254 LEU A O 1
ATOM 1862 N N . ASP A 1 255 ? -21.319 -5.161 25.529 1.00 87.88 255 ASP A N 1
ATOM 1863 C CA . ASP A 1 255 ? -20.368 -5.911 24.721 1.00 87.88 255 ASP A CA 1
ATOM 1864 C C . ASP A 1 255 ? -18.957 -5.386 25.020 1.00 87.88 255 ASP A C 1
ATOM 1866 O O . ASP A 1 255 ? -18.537 -4.345 24.518 1.00 87.88 255 ASP A O 1
ATOM 1870 N N . ALA A 1 256 ? -18.229 -6.040 25.924 1.00 84.31 256 ALA A N 1
ATOM 1871 C CA . ALA A 1 256 ? -16.860 -5.681 26.287 1.00 84.31 256 ALA A CA 1
ATOM 1872 C C . ALA A 1 256 ? -15.809 -6.408 25.426 1.00 84.31 256 ALA A C 1
ATOM 1874 O O . ALA A 1 256 ? -14.607 -6.142 25.575 1.00 84.31 256 ALA A O 1
ATOM 1875 N N . ALA A 1 257 ? -16.240 -7.282 24.514 1.00 86.44 257 ALA A N 1
ATOM 1876 C CA . ALA A 1 257 ? -15.389 -8.047 23.625 1.00 86.44 257 ALA A CA 1
ATOM 1877 C C . ALA A 1 257 ? -15.327 -7.447 22.213 1.00 86.44 257 ALA A C 1
ATOM 1879 O O . ALA A 1 257 ? -16.276 -6.880 21.694 1.00 86.44 257 ALA A O 1
ATOM 1880 N N . CYS A 1 258 ? -14.183 -7.614 21.563 1.00 87.75 258 CYS A N 1
ATOM 1881 C CA . CYS A 1 258 ? -13.998 -7.341 20.146 1.00 87.75 258 CYS A CA 1
ATOM 1882 C C . CYS A 1 258 ? -13.300 -8.519 19.484 1.00 87.75 258 CYS A C 1
ATOM 1884 O O . CYS A 1 258 ? -12.547 -9.264 20.120 1.00 87.75 258 CYS A O 1
ATOM 1886 N N . VAL A 1 259 ? -13.535 -8.695 18.195 1.00 92.69 259 VAL A N 1
ATOM 1887 C CA . VAL A 1 259 ? -12.893 -9.725 17.389 1.00 92.69 259 VAL A CA 1
ATOM 1888 C C . VAL A 1 259 ? -11.764 -9.097 16.590 1.00 92.69 259 VAL A C 1
ATOM 1890 O O . VAL A 1 259 ? -11.948 -8.120 15.870 1.00 92.69 259 VAL A O 1
ATOM 1893 N N . LEU A 1 260 ? -10.579 -9.690 16.690 1.00 95.44 260 LEU A N 1
ATOM 1894 C CA . LEU A 1 260 ? -9.459 -9.399 15.811 1.00 95.44 260 LEU A CA 1
ATOM 1895 C C . LEU A 1 260 ? -9.332 -10.532 14.798 1.00 95.44 260 LEU A C 1
ATOM 1897 O O . LEU A 1 260 ? -9.046 -11.672 15.163 1.00 95.44 260 LEU A O 1
ATOM 1901 N N . THR A 1 261 ? -9.508 -10.190 13.526 1.00 94.75 261 THR A N 1
ATOM 1902 C CA . THR A 1 261 ? -9.337 -11.088 12.386 1.00 94.75 261 THR A CA 1
ATOM 1903 C C . THR A 1 261 ? -8.146 -10.634 11.551 1.00 94.75 261 THR A C 1
ATOM 1905 O O . THR A 1 261 ? -8.126 -9.505 11.067 1.00 94.75 261 THR A O 1
ATOM 1908 N N . VAL A 1 262 ? -7.180 -11.520 11.313 1.00 94.44 262 VAL A N 1
ATOM 1909 C CA . VAL A 1 262 ? -6.062 -11.294 10.389 1.00 94.44 262 VAL A CA 1
ATOM 1910 C C . VAL A 1 262 ? -6.133 -12.296 9.243 1.00 94.44 262 VAL A C 1
ATOM 1912 O O . VAL A 1 262 ? -6.097 -13.503 9.463 1.00 94.44 262 VAL A O 1
ATOM 1915 N N . ARG A 1 263 ? -6.214 -11.817 8.005 1.00 90.56 263 ARG A N 1
ATOM 1916 C CA . ARG A 1 263 ? -6.250 -12.643 6.791 1.00 90.56 263 ARG A CA 1
ATOM 1917 C C . ARG A 1 263 ? -4.912 -12.582 6.077 1.00 90.56 263 ARG A C 1
ATOM 1919 O O . ARG A 1 263 ? -4.413 -11.496 5.812 1.00 90.56 263 ARG A O 1
ATOM 1926 N N . ILE A 1 264 ? -4.350 -13.735 5.744 1.00 88.06 264 ILE A N 1
ATOM 1927 C CA . ILE A 1 264 ? -3.201 -13.824 4.846 1.00 88.06 264 ILE A CA 1
ATOM 1928 C C . ILE A 1 264 ? -3.703 -13.785 3.406 1.00 88.06 264 ILE A C 1
ATOM 1930 O O . ILE A 1 264 ? -4.527 -14.618 3.020 1.00 88.06 264 ILE A O 1
ATOM 1934 N N . THR A 1 265 ? -3.155 -12.863 2.620 1.00 78.00 265 THR A N 1
ATOM 1935 C CA . THR A 1 265 ? -3.459 -12.690 1.194 1.00 78.00 265 THR A CA 1
ATOM 1936 C C . THR A 1 265 ? -2.183 -12.872 0.360 1.00 78.00 265 THR A C 1
ATOM 1938 O O . THR A 1 265 ? -1.085 -12.597 0.845 1.00 78.00 265 THR A O 1
ATOM 1941 N N . ASP A 1 266 ? -2.332 -13.366 -0.873 1.00 67.25 266 ASP A N 1
ATOM 1942 C CA . ASP A 1 266 ? -1.306 -13.422 -1.934 1.00 67.25 266 ASP A CA 1
ATOM 1943 C C . ASP A 1 266 ? -0.019 -14.222 -1.641 1.00 67.25 266 ASP A C 1
ATOM 1945 O O . ASP A 1 266 ? 0.948 -14.173 -2.399 1.00 67.25 266 ASP A O 1
ATOM 1949 N N . GLY A 1 267 ? -0.001 -15.053 -0.592 1.00 74.50 267 GLY A N 1
ATOM 1950 C CA . GLY A 1 267 ? 1.143 -15.924 -0.335 1.00 74.50 267 GLY A CA 1
ATOM 1951 C C . GLY A 1 267 ? 1.075 -16.757 0.941 1.00 74.50 267 GLY A C 1
ATOM 1952 O O . GLY A 1 267 ? 0.004 -17.169 1.405 1.00 74.50 267 GLY A O 1
ATOM 1953 N N . SER A 1 268 ? 2.251 -17.056 1.503 1.00 81.25 268 SER A N 1
ATOM 1954 C CA . SER A 1 268 ? 2.389 -17.896 2.691 1.00 81.25 268 SER A CA 1
ATOM 1955 C C . SER A 1 268 ? 3.258 -17.292 3.782 1.00 81.25 268 SER A C 1
ATOM 1957 O O . SER A 1 268 ? 4.417 -16.945 3.580 1.00 81.25 268 SER A O 1
ATOM 1959 N N . GLY A 1 269 ? 2.705 -17.288 4.989 1.00 86.25 269 GLY A N 1
ATOM 1960 C CA . GLY A 1 269 ? 3.347 -16.841 6.211 1.00 86.25 269 GLY A CA 1
ATOM 1961 C C . GLY A 1 269 ? 2.573 -17.312 7.433 1.00 86.25 269 GLY A C 1
ATOM 1962 O O . GLY A 1 269 ? 1.595 -18.054 7.314 1.00 86.25 269 GLY A O 1
ATOM 1963 N N . THR A 1 270 ? 3.021 -16.874 8.599 1.00 91.12 270 THR A N 1
ATOM 1964 C CA . THR A 1 270 ? 2.339 -17.046 9.881 1.00 91.12 270 THR A CA 1
ATOM 1965 C C . THR A 1 270 ? 2.184 -15.696 10.557 1.00 91.12 270 THR A C 1
ATOM 1967 O O . THR A 1 270 ? 3.029 -14.818 10.376 1.00 91.12 270 THR A O 1
ATOM 1970 N N . ILE A 1 271 ? 1.129 -15.545 11.354 1.00 94.88 271 ILE A N 1
ATOM 1971 C CA . ILE A 1 271 ? 0.881 -14.341 12.146 1.00 94.88 271 ILE A CA 1
ATOM 1972 C C . ILE A 1 271 ? 0.968 -14.702 13.625 1.00 94.88 271 ILE A C 1
ATOM 1974 O O . ILE A 1 271 ? 0.321 -15.644 14.082 1.00 94.88 271 ILE A O 1
ATOM 1978 N N . GLU A 1 272 ? 1.743 -13.925 14.369 1.00 94.81 272 GLU A N 1
ATOM 1979 C CA . GLU A 1 272 ? 1.772 -13.937 15.827 1.00 94.81 272 GLU A CA 1
ATOM 1980 C C . GLU A 1 272 ? 1.184 -12.628 16.363 1.00 94.81 272 GLU A C 1
ATOM 1982 O O . GLU A 1 272 ? 1.350 -11.566 15.760 1.00 94.81 272 GLU A O 1
ATOM 1987 N N . ALA A 1 273 ? 0.490 -12.701 17.499 1.00 95.75 273 ALA A N 1
ATOM 1988 C CA . ALA A 1 273 ? -0.073 -11.544 18.185 1.00 95.75 273 ALA A CA 1
ATOM 1989 C C . ALA A 1 273 ? 0.367 -11.535 19.652 1.00 95.75 273 ALA A C 1
ATOM 1991 O O . ALA A 1 273 ? 0.475 -12.586 20.289 1.00 95.75 273 ALA A O 1
ATOM 1992 N N . SER A 1 274 ? 0.610 -10.349 20.204 1.00 96.12 274 SER A N 1
ATOM 1993 C CA . SER A 1 274 ? 0.934 -10.161 21.622 1.00 96.12 274 SER A CA 1
ATOM 1994 C C . SER A 1 274 ? 0.396 -8.835 22.145 1.00 96.12 274 SER A C 1
ATOM 1996 O O . SER A 1 274 ? 0.232 -7.883 21.384 1.00 96.12 274 SER A O 1
ATOM 1998 N N . TYR A 1 275 ? 0.129 -8.752 23.444 1.00 95.12 275 TYR A N 1
ATOM 1999 C CA . TYR A 1 275 ? -0.133 -7.473 24.097 1.00 95.12 275 TYR A CA 1
ATOM 2000 C C . TYR A 1 275 ? 1.142 -6.627 24.148 1.00 95.12 275 TYR A C 1
ATOM 2002 O O . TYR A 1 275 ? 2.256 -7.157 24.240 1.00 95.12 275 TYR A O 1
ATOM 2010 N N . ILE A 1 276 ? 0.993 -5.302 24.172 1.00 87.88 276 ILE A N 1
ATOM 2011 C CA . ILE A 1 276 ? 2.128 -4.402 24.412 1.00 87.88 276 ILE A CA 1
ATOM 2012 C C . ILE A 1 276 ? 2.707 -4.671 25.809 1.00 87.88 276 ILE A C 1
ATOM 2014 O O . ILE A 1 276 ? 2.087 -4.394 26.830 1.00 87.88 276 ILE A O 1
ATOM 2018 N N . GLY A 1 277 ? 3.905 -5.260 25.844 1.00 81.62 277 GLY A N 1
ATOM 2019 C CA . GLY A 1 277 ? 4.511 -5.833 27.054 1.00 81.62 277 GLY A CA 1
ATOM 2020 C C . GLY A 1 277 ? 5.016 -7.267 26.863 1.00 81.62 277 GLY A C 1
ATOM 2021 O O . GLY A 1 277 ? 5.855 -7.714 27.644 1.00 81.62 277 GLY A O 1
ATOM 2022 N N . GLY A 1 278 ? 4.587 -7.937 25.786 1.00 81.81 278 GLY A N 1
ATOM 2023 C CA . GLY A 1 278 ? 5.130 -9.213 25.308 1.00 81.81 278 GLY A CA 1
ATOM 2024 C C . GLY A 1 278 ? 4.324 -10.456 25.689 1.00 81.81 278 GLY A C 1
ATOM 2025 O O . GLY A 1 278 ? 4.752 -11.562 25.361 1.00 81.81 278 GLY A O 1
ATOM 2026 N N . ASP A 1 279 ? 3.177 -10.307 26.357 1.00 92.69 279 ASP A N 1
ATOM 2027 C CA . ASP A 1 279 ? 2.304 -11.443 26.663 1.00 92.69 279 ASP A CA 1
ATOM 2028 C C . ASP A 1 279 ? 1.627 -11.949 25.373 1.00 92.69 279 ASP A C 1
ATOM 2030 O O . ASP A 1 279 ? 0.961 -11.164 24.691 1.00 92.69 279 ASP A O 1
ATOM 2034 N N . PRO A 1 280 ? 1.787 -13.233 25.000 1.00 94.19 280 PRO A N 1
ATOM 2035 C CA . PRO A 1 280 ? 1.284 -13.750 23.732 1.00 94.19 280 PRO A CA 1
ATOM 2036 C C . PRO A 1 280 ? -0.242 -13.885 23.735 1.00 94.19 280 PRO A C 1
ATOM 2038 O O . PRO A 1 280 ? -0.843 -14.328 24.715 1.00 94.19 280 PRO A O 1
ATOM 2041 N N . ILE A 1 281 ? -0.855 -13.576 22.595 1.00 95.06 281 ILE A N 1
ATOM 2042 C CA . ILE A 1 281 ? -2.280 -13.762 22.323 1.00 95.06 281 ILE A CA 1
ATOM 2043 C C . ILE A 1 281 ? -2.436 -15.025 21.475 1.00 95.06 281 ILE A C 1
ATOM 2045 O O . ILE A 1 281 ? -1.792 -15.187 20.438 1.00 95.06 281 ILE A O 1
ATOM 2049 N N . ILE A 1 282 ? -3.298 -15.941 21.917 1.00 93.62 282 ILE A N 1
ATOM 2050 C CA . ILE A 1 282 ? -3.563 -17.179 21.182 1.00 93.62 282 ILE A CA 1
ATOM 2051 C C . ILE A 1 282 ? -4.572 -16.879 20.078 1.00 93.62 282 ILE A C 1
ATOM 2053 O O . ILE A 1 282 ? -5.733 -16.610 20.363 1.00 93.62 282 ILE A O 1
ATOM 2057 N N . MET A 1 283 ? -4.137 -16.989 18.826 1.00 92.81 283 MET A N 1
ATOM 2058 C CA . MET A 1 283 ? -5.025 -16.904 17.670 1.00 92.81 283 MET A CA 1
ATOM 2059 C C . MET A 1 283 ? -5.394 -18.292 17.156 1.00 92.81 283 MET A C 1
ATOM 2061 O O . MET A 1 283 ? -4.574 -19.213 17.141 1.00 92.81 283 MET A O 1
ATOM 2065 N N . THR A 1 284 ? -6.638 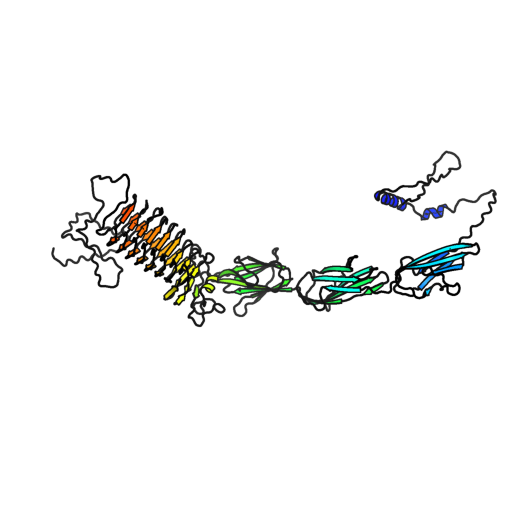-18.433 16.715 1.00 92.88 284 THR A N 1
ATOM 2066 C CA . THR A 1 284 ? -7.131 -19.644 16.063 1.00 92.88 284 THR A CA 1
ATOM 2067 C C . THR A 1 284 ? -6.945 -19.507 14.560 1.00 92.88 284 THR A C 1
ATOM 2069 O O . THR A 1 284 ? -7.498 -18.594 13.953 1.00 92.88 284 THR A O 1
ATOM 2072 N N . GLU A 1 285 ? -6.176 -20.412 13.954 1.00 90.50 285 GLU A N 1
ATOM 2073 C CA . GLU A 1 285 ? -6.025 -20.476 12.499 1.00 90.50 285 GLU A CA 1
ATOM 2074 C C . GLU A 1 285 ? -7.200 -21.238 11.865 1.00 90.50 285 GLU A C 1
ATOM 2076 O O . GLU A 1 285 ? -7.548 -22.346 12.282 1.00 90.50 285 GLU A O 1
ATOM 2081 N N . ASN A 1 286 ? -7.773 -20.665 10.811 1.00 85.25 286 ASN A N 1
ATOM 2082 C CA . ASN A 1 286 ? -8.743 -21.299 9.934 1.00 85.25 286 ASN A CA 1
ATOM 2083 C C . ASN A 1 286 ? -8.299 -21.140 8.473 1.00 85.25 286 ASN A C 1
ATOM 2085 O O . ASN A 1 286 ? -8.129 -20.026 7.982 1.00 85.25 286 ASN A O 1
ATOM 2089 N N . ALA A 1 287 ? -8.126 -22.260 7.773 1.00 77.19 287 ALA A N 1
ATOM 2090 C CA . ALA A 1 287 ? -7.726 -22.305 6.369 1.00 77.19 287 ALA A CA 1
ATOM 2091 C C . ALA A 1 287 ? -8.898 -22.787 5.498 1.00 77.19 287 ALA A C 1
ATOM 2093 O O . ALA A 1 287 ? -8.892 -23.911 4.987 1.00 77.19 287 ALA A O 1
ATOM 2094 N N . ALA A 1 288 ? -9.927 -21.950 5.368 1.00 69.56 288 ALA A N 1
ATOM 2095 C CA . ALA A 1 288 ? -11.069 -22.199 4.492 1.00 69.56 288 ALA A CA 1
ATOM 2096 C C . ALA A 1 288 ? -10.869 -21.499 3.136 1.00 69.56 288 ALA A C 1
ATOM 2098 O O . ALA A 1 288 ? -10.314 -20.406 3.071 1.00 69.56 288 ALA A O 1
ATOM 2099 N N . ASP A 1 289 ? -11.302 -22.142 2.048 1.00 55.97 289 ASP A N 1
ATOM 2100 C CA . ASP A 1 289 ? -11.352 -21.563 0.693 1.00 55.97 289 ASP A CA 1
ATOM 2101 C C . ASP A 1 289 ? -10.028 -20.977 0.153 1.00 55.97 289 ASP A C 1
ATOM 2103 O O . ASP A 1 289 ? -10.027 -20.119 -0.725 1.00 55.97 289 ASP A O 1
ATOM 2107 N N . GLY A 1 290 ? -8.881 -21.463 0.644 1.00 60.16 290 GLY A N 1
ATOM 2108 C CA . GLY A 1 290 ? -7.553 -21.018 0.200 1.00 60.16 290 GLY A CA 1
ATOM 2109 C C . GLY A 1 290 ? -7.037 -19.742 0.877 1.00 60.16 290 GLY A C 1
ATOM 2110 O O . GLY A 1 290 ? -5.900 -19.356 0.619 1.00 60.16 290 GLY A O 1
ATOM 2111 N N . ILE A 1 291 ? -7.813 -19.137 1.783 1.00 66.62 291 ILE A N 1
ATOM 2112 C CA . ILE A 1 291 ? -7.408 -17.976 2.587 1.00 66.62 291 ILE A CA 1
ATOM 2113 C C . ILE A 1 291 ? -7.135 -18.447 4.018 1.00 66.62 291 ILE A C 1
ATOM 2115 O O . ILE A 1 291 ? -8.011 -18.999 4.689 1.00 66.62 291 ILE A O 1
ATOM 2119 N N . ARG A 1 292 ? -5.913 -18.223 4.513 1.00 84.31 292 ARG A N 1
ATOM 2120 C CA . ARG A 1 292 ? -5.584 -18.454 5.929 1.00 84.31 292 ARG A CA 1
ATOM 2121 C C . ARG A 1 292 ? -6.032 -17.257 6.748 1.00 84.31 292 ARG A C 1
ATOM 2123 O O . ARG A 1 292 ? -5.610 -16.136 6.487 1.00 84.31 292 ARG A O 1
ATOM 2130 N N . THR A 1 293 ? -6.865 -17.507 7.744 1.00 89.00 293 THR A N 1
ATOM 2131 C CA . THR A 1 293 ? -7.376 -16.495 8.667 1.00 89.00 293 THR A CA 1
ATOM 2132 C C . THR A 1 293 ? -6.950 -16.845 10.087 1.00 89.00 293 THR A C 1
ATOM 2134 O O . THR A 1 293 ? -7.053 -18.000 10.485 1.00 89.00 293 THR A O 1
ATOM 2137 N N . TYR A 1 294 ? -6.486 -15.859 10.846 1.00 93.50 294 TYR A N 1
ATOM 2138 C CA . TYR A 1 294 ? -6.180 -15.939 12.270 1.00 93.50 294 TYR A CA 1
ATOM 2139 C C . TYR A 1 294 ? -7.202 -15.096 13.020 1.00 93.50 294 TYR A C 1
ATOM 2141 O O . TYR A 1 294 ? -7.371 -13.923 12.701 1.00 93.50 294 TYR A O 1
ATOM 2149 N N . GLU A 1 295 ? -7.885 -15.681 13.996 1.00 94.62 295 GLU A N 1
ATOM 2150 C CA . GLU A 1 295 ? -8.952 -14.995 14.726 1.00 94.62 295 GLU A CA 1
ATOM 2151 C C . GLU A 1 295 ? -8.784 -15.151 16.239 1.00 94.62 295 GLU A C 1
ATOM 2153 O O . GLU A 1 295 ? -8.381 -16.210 16.732 1.00 94.62 295 GLU A O 1
ATOM 2158 N N . THR A 1 296 ? -9.088 -14.090 16.983 1.00 94.56 296 THR A N 1
ATOM 2159 C CA . THR A 1 296 ? -9.137 -14.099 18.447 1.00 94.56 296 THR A CA 1
ATOM 2160 C C . THR A 1 296 ? -10.137 -13.073 18.963 1.00 94.56 296 THR A C 1
ATOM 2162 O O . THR A 1 296 ? -10.371 -12.044 18.335 1.00 94.56 296 THR A O 1
ATOM 2165 N N . THR A 1 297 ? -10.684 -13.332 20.147 1.00 92.50 297 THR A N 1
ATOM 2166 C CA . THR A 1 297 ? -11.474 -12.359 20.905 1.00 92.50 297 THR A CA 1
ATOM 2167 C C . THR A 1 297 ? -10.562 -11.612 21.874 1.00 92.50 297 THR A C 1
ATOM 2169 O O . THR A 1 297 ? -9.718 -12.223 22.533 1.00 92.50 297 THR A O 1
ATOM 2172 N N . LEU A 1 298 ? -10.720 -10.297 21.952 1.00 90.56 298 LEU A N 1
ATOM 2173 C CA . LEU A 1 298 ? -9.970 -9.384 22.809 1.00 90.56 298 LEU A CA 1
ATOM 2174 C C . LEU A 1 298 ? -10.939 -8.500 23.592 1.00 90.56 298 LEU A C 1
ATOM 2176 O O . LEU A 1 298 ? -12.105 -8.386 23.239 1.00 90.56 298 LEU A O 1
ATOM 2180 N N . THR A 1 299 ? -10.458 -7.834 24.636 1.00 86.94 299 THR A N 1
ATOM 2181 C CA . THR A 1 299 ? -11.233 -6.796 25.327 1.00 86.94 299 THR A CA 1
ATOM 2182 C C . THR A 1 299 ? -11.060 -5.463 24.605 1.00 86.94 299 THR A C 1
ATOM 2184 O O . THR A 1 299 ? -9.932 -5.113 24.237 1.00 86.94 299 THR A O 1
ATOM 2187 N N . TYR A 1 300 ? -12.140 -4.700 24.433 1.00 86.44 300 TYR A N 1
ATOM 2188 C CA . TYR A 1 300 ? -12.046 -3.321 23.947 1.00 86.44 300 TYR A CA 1
ATOM 2189 C C . TYR A 1 300 ? -11.035 -2.500 24.770 1.00 86.44 300 TYR A C 1
ATOM 2191 O O . TYR A 1 300 ? -10.912 -2.659 25.983 1.00 86.44 300 TYR A O 1
ATOM 2199 N N . GLY A 1 301 ? -10.287 -1.627 24.100 1.00 83.12 301 GLY A N 1
ATOM 2200 C CA . GLY A 1 301 ? -9.195 -0.833 24.660 1.00 83.12 301 GLY A CA 1
ATOM 2201 C C . GLY A 1 301 ? -7.839 -1.546 24.707 1.00 83.12 301 GLY A C 1
ATOM 2202 O O . GLY A 1 301 ? -6.858 -0.918 25.096 1.00 83.12 301 GLY A O 1
ATOM 2203 N N . SER A 1 302 ? -7.746 -2.819 24.301 1.00 89.12 302 SER A N 1
ATOM 2204 C CA . SER A 1 302 ? -6.466 -3.543 24.263 1.00 89.12 302 SER A CA 1
ATOM 2205 C C . SER A 1 302 ? -5.482 -2.919 23.267 1.00 89.12 302 SER A C 1
ATOM 2207 O O . SER A 1 302 ? -5.860 -2.597 22.139 1.00 89.12 302 SER A O 1
ATOM 2209 N N . ASP A 1 303 ? -4.210 -2.832 23.663 1.00 93.25 303 ASP A N 1
ATOM 2210 C CA . ASP A 1 303 ? -3.092 -2.528 22.767 1.00 93.25 303 ASP A CA 1
ATOM 2211 C C . ASP A 1 303 ? -2.416 -3.837 22.328 1.00 93.25 303 ASP A C 1
ATOM 2213 O O . ASP A 1 303 ? -1.981 -4.639 23.165 1.00 93.25 303 ASP A O 1
ATOM 2217 N N . VAL A 1 304 ? -2.305 -4.052 21.016 1.00 95.69 304 VAL A N 1
ATOM 2218 C CA . VAL A 1 304 ? -1.830 -5.307 20.414 1.00 95.69 304 VAL A CA 1
ATOM 2219 C C . VAL A 1 304 ? -0.701 -5.040 19.427 1.00 95.69 304 VAL A C 1
ATOM 2221 O O . VAL A 1 304 ? -0.778 -4.131 18.608 1.00 95.69 304 VAL A O 1
ATOM 2224 N N . GLN A 1 305 ? 0.335 -5.871 19.461 1.00 96.56 305 GLN A N 1
ATOM 2225 C CA . GLN A 1 305 ? 1.356 -5.965 18.426 1.00 96.56 305 GLN A CA 1
ATOM 2226 C C . GLN A 1 305 ? 1.134 -7.225 17.590 1.00 96.56 305 GLN A C 1
ATOM 2228 O O . GLN A 1 305 ? 0.960 -8.316 18.136 1.00 96.56 305 GLN A O 1
ATOM 2233 N N . LEU A 1 306 ? 1.183 -7.062 16.272 1.00 97.06 306 LEU A N 1
ATOM 2234 C CA . LEU A 1 306 ? 1.179 -8.145 15.299 1.00 97.06 306 LEU A CA 1
ATOM 2235 C C . LEU A 1 306 ? 2.566 -8.294 14.689 1.00 97.06 306 LEU A C 1
ATOM 2237 O O . LEU A 1 306 ? 3.198 -7.296 14.342 1.00 97.06 306 LEU A O 1
ATOM 2241 N N . THR A 1 307 ? 2.990 -9.541 14.520 1.00 96.25 307 THR A N 1
ATOM 2242 C CA . THR A 1 307 ? 4.236 -9.909 13.851 1.00 96.25 307 THR A CA 1
ATOM 2243 C C . THR A 1 307 ? 3.924 -10.907 12.746 1.00 96.25 307 THR A C 1
ATOM 2245 O O . THR A 1 307 ? 3.360 -11.973 12.996 1.00 96.25 307 THR A O 1
ATOM 2248 N N . ALA A 1 308 ? 4.291 -10.565 11.519 1.00 94.75 308 ALA A N 1
ATOM 2249 C CA . ALA A 1 308 ? 4.246 -11.451 10.373 1.00 94.75 308 ALA A CA 1
ATOM 2250 C C . ALA A 1 308 ? 5.591 -12.161 10.208 1.00 94.75 308 ALA A C 1
ATOM 2252 O O . ALA A 1 308 ? 6.647 -11.548 10.330 1.00 94.75 308 ALA A O 1
ATOM 2253 N N . ALA A 1 309 ? 5.550 -13.452 9.892 1.00 92.50 309 ALA A N 1
ATOM 2254 C CA . ALA A 1 309 ? 6.732 -14.219 9.523 1.00 92.50 309 ALA A CA 1
ATOM 2255 C C . ALA A 1 309 ? 6.496 -14.930 8.192 1.00 92.50 309 ALA A C 1
ATOM 2257 O O . ALA A 1 309 ? 5.499 -15.631 8.006 1.00 92.50 309 ALA A O 1
ATOM 2258 N N . SER A 1 310 ? 7.424 -14.754 7.257 1.00 88.44 310 SER A N 1
ATOM 2259 C CA . SER A 1 310 ? 7.313 -15.322 5.915 1.00 88.44 310 SER A CA 1
ATOM 2260 C C . SER A 1 310 ? 7.629 -16.818 5.907 1.00 88.44 310 SER A C 1
ATOM 2262 O O . SER A 1 310 ? 8.574 -17.278 6.551 1.00 88.44 310 SER A O 1
ATOM 2264 N N . THR A 1 311 ? 6.852 -17.605 5.157 1.00 85.88 311 THR A N 1
ATOM 2265 C CA . THR A 1 311 ? 7.239 -18.992 4.848 1.00 85.88 311 THR A CA 1
ATOM 2266 C C . THR A 1 311 ? 8.396 -18.973 3.844 1.00 85.88 311 THR A C 1
ATOM 2268 O O . THR A 1 311 ? 8.496 -18.053 3.040 1.00 85.88 311 THR A O 1
ATOM 2271 N N . ALA A 1 312 ? 9.267 -19.986 3.848 1.00 81.75 312 ALA A N 1
ATOM 2272 C CA . ALA A 1 312 ? 10.343 -20.086 2.858 1.00 81.75 312 ALA A CA 1
ATOM 2273 C C . ALA A 1 312 ? 9.801 -19.976 1.417 1.00 81.75 312 ALA A C 1
ATOM 2275 O O . ALA A 1 312 ? 8.859 -20.686 1.063 1.00 81.75 312 ALA A O 1
ATOM 2276 N N . GLY A 1 313 ? 10.416 -19.109 0.608 1.00 76.12 313 GLY A N 1
ATOM 2277 C CA . GLY A 1 313 ? 9.972 -18.797 -0.756 1.00 76.12 313 GLY A CA 1
ATOM 2278 C C . GLY A 1 313 ? 8.919 -17.690 -0.845 1.00 76.12 313 GLY A C 1
ATOM 2279 O O . GLY A 1 313 ? 8.470 -17.395 -1.945 1.00 76.12 313 GLY A O 1
ATOM 2280 N N . TYR A 1 314 ? 8.536 -17.080 0.280 1.00 81.50 314 TYR A N 1
ATOM 2281 C CA . TYR A 1 314 ? 7.650 -15.923 0.333 1.00 81.50 314 TYR A CA 1
ATOM 2282 C C . TYR A 1 314 ? 8.297 -14.770 1.104 1.00 81.50 314 TYR A C 1
ATOM 2284 O O . TYR A 1 314 ? 9.204 -14.981 1.911 1.00 81.50 314 TYR A O 1
ATOM 2292 N N . VAL A 1 315 ? 7.784 -13.562 0.887 1.00 81.19 315 VAL A N 1
ATOM 2293 C CA . VAL A 1 315 ? 8.151 -12.335 1.600 1.00 81.19 315 VAL A CA 1
ATOM 2294 C C . VAL A 1 315 ? 6.896 -11.609 2.082 1.00 81.19 315 VAL A C 1
ATOM 2296 O O . VAL A 1 315 ? 5.893 -11.556 1.368 1.00 81.19 315 VAL A O 1
ATOM 2299 N N . PHE A 1 316 ? 6.933 -11.070 3.301 1.00 86.62 316 PHE A N 1
ATOM 2300 C CA . PHE A 1 316 ? 5.891 -10.196 3.834 1.00 86.62 316 PHE A CA 1
ATOM 2301 C C . PHE A 1 316 ? 5.926 -8.856 3.095 1.00 86.62 316 PHE A C 1
ATOM 2303 O O . PHE A 1 316 ? 6.998 -8.294 2.876 1.00 86.62 316 PHE A O 1
ATOM 2310 N N . LYS A 1 317 ? 4.756 -8.357 2.692 1.00 77.00 317 LYS A N 1
ATOM 2311 C CA . LYS A 1 317 ? 4.621 -7.143 1.882 1.00 77.00 317 LYS A CA 1
ATOM 2312 C C . LYS A 1 317 ? 4.244 -5.946 2.737 1.00 77.00 317 LYS A C 1
ATOM 2314 O O . LYS A 1 317 ? 4.959 -4.956 2.757 1.00 77.00 317 LYS A O 1
ATOM 2319 N N . ARG A 1 318 ? 3.091 -6.040 3.398 1.00 84.56 318 ARG A N 1
ATOM 2320 C CA . ARG A 1 318 ? 2.510 -4.976 4.217 1.00 84.56 318 ARG A CA 1
ATOM 2321 C C . ARG A 1 318 ? 1.299 -5.479 4.983 1.00 84.56 318 ARG A C 1
ATOM 2323 O O . ARG A 1 318 ? 0.717 -6.521 4.666 1.00 84.56 318 ARG A O 1
ATOM 2330 N N . TRP A 1 319 ? 0.872 -4.665 5.929 1.00 86.88 319 TRP A N 1
ATOM 2331 C CA . TRP A 1 319 ? -0.445 -4.729 6.530 1.00 86.88 319 TRP A CA 1
ATOM 2332 C C . TRP A 1 319 ? -1.439 -3.866 5.741 1.00 86.88 319 TRP A C 1
ATOM 2334 O O . TRP A 1 319 ? -1.080 -2.828 5.179 1.00 86.88 319 TRP A O 1
ATOM 2344 N N . GLY A 1 320 ? -2.700 -4.283 5.708 1.00 81.25 320 GLY A N 1
ATOM 2345 C CA . GLY A 1 320 ? -3.822 -3.498 5.194 1.00 81.25 320 GLY A CA 1
ATOM 2346 C C . GLY A 1 320 ? -5.121 -3.799 5.944 1.00 81.25 320 GLY A C 1
ATOM 2347 O O . GLY A 1 320 ? -5.139 -4.603 6.874 1.00 81.25 320 GLY A O 1
ATOM 2348 N N . GLY A 1 321 ? -6.226 -3.187 5.514 1.00 86.81 321 GLY A N 1
ATOM 2349 C CA . GLY A 1 321 ? -7.498 -3.234 6.244 1.00 86.81 321 GLY A CA 1
ATOM 2350 C C . GLY A 1 321 ? -7.531 -2.159 7.325 1.00 86.81 321 GLY A C 1
ATOM 2351 O O . GLY A 1 321 ? -7.204 -1.008 7.042 1.00 86.81 321 GLY A O 1
ATOM 2352 N N . ASP A 1 322 ? -7.884 -2.538 8.551 1.00 87.69 322 ASP A N 1
ATOM 2353 C CA . ASP A 1 322 ? -7.989 -1.599 9.679 1.00 87.69 322 ASP A CA 1
ATOM 2354 C C . ASP A 1 322 ? -6.631 -1.169 10.273 1.00 87.69 322 ASP A C 1
ATOM 2356 O O . ASP A 1 322 ? -6.571 -0.308 11.150 1.00 87.69 322 ASP A O 1
ATOM 2360 N N . THR A 1 323 ? -5.519 -1.722 9.775 1.00 86.81 323 THR A N 1
ATOM 2361 C CA . THR A 1 323 ? -4.157 -1.222 10.026 1.00 86.81 323 THR A CA 1
ATOM 2362 C C . THR A 1 323 ? -3.349 -1.188 8.727 1.00 86.81 323 THR A C 1
ATOM 2364 O O . THR A 1 323 ? -3.682 -1.876 7.764 1.00 86.81 323 THR A O 1
ATOM 2367 N N . PHE A 1 324 ? -2.279 -0.396 8.687 1.00 80.94 324 PHE A N 1
ATOM 2368 C CA . PHE A 1 324 ? -1.402 -0.250 7.524 1.00 80.94 324 PHE A CA 1
ATOM 2369 C C . PHE A 1 324 ? 0.065 -0.168 7.957 1.00 80.94 324 PHE A C 1
ATOM 2371 O O . PHE A 1 324 ? 0.373 0.355 9.029 1.00 80.94 324 PHE A O 1
ATOM 2378 N N . GLY A 1 325 ? 0.970 -0.654 7.111 1.00 78.62 325 GLY A N 1
ATOM 2379 C CA . GLY A 1 325 ? 2.408 -0.454 7.264 1.00 78.62 325 GLY A CA 1
ATOM 2380 C C . GLY A 1 325 ? 3.225 -1.579 6.645 1.00 78.62 325 GLY A C 1
ATOM 2381 O O . GLY A 1 325 ? 2.746 -2.701 6.520 1.00 78.62 325 GLY A O 1
ATOM 2382 N N . ASP A 1 326 ? 4.476 -1.285 6.315 1.00 82.88 326 ASP A N 1
ATOM 2383 C CA . ASP A 1 326 ? 5.310 -2.170 5.483 1.00 82.88 326 ASP A CA 1
ATOM 2384 C C . ASP A 1 326 ? 6.343 -2.956 6.313 1.00 82.88 326 ASP A C 1
ATOM 2386 O O . ASP A 1 326 ? 7.134 -3.743 5.805 1.00 82.88 326 ASP A O 1
ATOM 2390 N N . SER A 1 327 ? 6.331 -2.747 7.631 1.00 91.31 327 SER A N 1
ATOM 2391 C CA . SER A 1 327 ? 7.140 -3.492 8.594 1.00 91.31 327 SER A CA 1
ATOM 2392 C C . SER A 1 327 ? 6.464 -4.817 8.945 1.00 91.31 327 SER A C 1
ATOM 2394 O O . SER A 1 327 ? 5.263 -4.844 9.219 1.00 91.31 327 SER A O 1
ATOM 2396 N N . GLU A 1 328 ? 7.245 -5.898 9.043 1.00 94.19 328 GLU A N 1
ATOM 2397 C CA . GLU A 1 328 ? 6.785 -7.208 9.543 1.00 94.19 328 GLU A CA 1
ATOM 2398 C C . GLU A 1 328 ? 6.131 -7.115 10.930 1.00 94.19 328 GLU A C 1
ATOM 2400 O O . GLU A 1 328 ? 5.350 -7.982 11.306 1.00 94.19 328 GLU A O 1
ATOM 2405 N N . ILE A 1 329 ? 6.416 -6.050 11.683 1.00 94.81 329 ILE A N 1
ATOM 2406 C CA . ILE A 1 329 ? 5.796 -5.745 12.971 1.00 94.81 329 ILE A CA 1
ATOM 2407 C C . ILE A 1 329 ? 4.916 -4.499 12.840 1.00 94.81 329 ILE A C 1
ATOM 2409 O O . ILE A 1 329 ? 5.395 -3.458 12.378 1.00 94.81 329 ILE A O 1
ATOM 2413 N N . THR A 1 330 ? 3.672 -4.573 13.318 1.00 95.88 330 THR A N 1
ATOM 2414 C CA . THR A 1 330 ? 2.774 -3.415 13.475 1.00 95.88 330 THR A CA 1
ATOM 2415 C C . THR A 1 330 ? 2.098 -3.405 14.844 1.00 95.88 330 THR A C 1
ATOM 2417 O O . THR A 1 330 ? 1.947 -4.447 15.481 1.00 95.88 330 THR A O 1
ATOM 2420 N N . THR A 1 331 ? 1.683 -2.225 15.304 1.00 95.56 331 THR A N 1
ATOM 2421 C CA . THR A 1 331 ? 0.997 -2.033 16.587 1.00 95.56 331 THR A CA 1
ATOM 2422 C C . THR A 1 331 ? -0.368 -1.394 16.363 1.00 95.56 331 THR A C 1
ATOM 2424 O O . THR A 1 331 ? -0.482 -0.373 15.690 1.00 95.56 331 THR A O 1
ATOM 2427 N N . ILE A 1 332 ? -1.389 -1.966 16.991 1.00 94.44 332 ILE A N 1
ATOM 2428 C CA . ILE A 1 332 ? -2.753 -1.453 17.060 1.00 94.44 332 ILE A CA 1
ATOM 2429 C C . ILE A 1 332 ? -2.962 -0.953 18.486 1.00 94.44 332 ILE A C 1
ATOM 2431 O O . ILE A 1 332 ? -2.886 -1.732 19.436 1.00 94.44 332 ILE A O 1
ATOM 2435 N N . ASN A 1 333 ? -3.199 0.345 18.641 1.00 91.62 333 ASN A N 1
ATOM 2436 C CA . ASN A 1 333 ? -3.437 0.941 19.952 1.00 91.62 333 ASN A CA 1
ATOM 2437 C C . ASN A 1 333 ? -4.939 1.087 20.177 1.00 91.62 333 ASN A C 1
ATOM 2439 O O . ASN A 1 333 ? -5.633 1.616 19.311 1.00 91.62 333 ASN A O 1
ATOM 2443 N N . SER A 1 334 ? -5.400 0.682 21.356 1.00 88.25 334 SER A N 1
ATOM 2444 C CA . SER A 1 334 ? -6.749 0.891 21.865 1.00 88.25 334 SER A CA 1
ATOM 2445 C C . SER A 1 334 ? -7.818 0.415 20.883 1.00 88.25 334 SER A C 1
ATOM 2447 O O . SER A 1 334 ? -8.525 1.220 20.283 1.00 88.25 334 SER A O 1
ATOM 2449 N N . ILE A 1 335 ? -7.936 -0.901 20.699 1.00 88.56 335 ILE A N 1
ATOM 2450 C CA . ILE A 1 335 ? -8.950 -1.486 19.808 1.00 88.56 335 ILE A CA 1
ATOM 2451 C C . ILE A 1 335 ? -10.356 -1.106 20.298 1.00 88.56 335 ILE A C 1
ATOM 2453 O O . ILE A 1 335 ? -10.725 -1.446 21.416 1.00 88.56 335 ILE A O 1
ATOM 2457 N N . ILE A 1 336 ? -11.149 -0.415 19.476 1.00 82.31 336 ILE A N 1
ATOM 2458 C CA . ILE A 1 336 ? -12.488 0.104 19.845 1.00 82.31 336 ILE A CA 1
ATOM 2459 C C . ILE A 1 336 ? -13.645 -0.483 19.022 1.00 82.31 336 ILE A C 1
ATOM 2461 O O . ILE A 1 336 ? -14.798 -0.127 19.244 1.00 82.31 336 ILE A O 1
ATOM 2465 N N . LEU A 1 337 ? -13.343 -1.334 18.044 1.00 86.69 337 LEU A N 1
ATOM 2466 C CA . LEU A 1 337 ? -14.310 -2.033 17.191 1.00 86.69 337 LEU A CA 1
ATOM 2467 C C . LEU A 1 337 ? -13.684 -3.347 16.691 1.00 86.69 337 LEU A C 1
ATOM 2469 O O . LEU A 1 337 ? -12.472 -3.528 16.824 1.00 86.69 337 LEU A O 1
ATOM 2473 N N . ASP A 1 338 ? -14.489 -4.248 16.132 1.00 90.94 338 ASP A N 1
ATOM 2474 C CA . ASP A 1 338 ? -13.997 -5.481 15.502 1.00 90.94 338 ASP A CA 1
ATOM 2475 C C . ASP A 1 338 ? -13.049 -5.176 14.337 1.00 90.94 338 ASP A C 1
ATOM 2477 O O . ASP A 1 338 ? -13.425 -4.502 13.381 1.00 90.94 338 ASP A O 1
ATOM 2481 N N . MET A 1 339 ? -11.827 -5.700 14.394 1.00 91.88 339 MET A N 1
ATOM 2482 C CA . MET A 1 339 ? -10.772 -5.409 13.424 1.00 91.88 339 MET A CA 1
ATOM 2483 C C . MET A 1 339 ? -10.663 -6.505 12.366 1.00 91.88 339 MET A C 1
ATOM 2485 O O . MET A 1 339 ? -10.542 -7.690 12.690 1.00 91.88 339 MET A O 1
ATOM 2489 N N . VAL A 1 340 ? -10.588 -6.104 11.098 1.00 92.25 340 VAL A N 1
ATOM 2490 C CA . VAL A 1 340 ? -10.224 -6.960 9.967 1.00 92.25 340 VAL A CA 1
ATOM 2491 C C . VAL A 1 340 ? -8.955 -6.425 9.314 1.00 92.25 340 VAL A C 1
ATOM 2493 O O . VAL A 1 340 ? -8.935 -5.390 8.647 1.00 92.25 340 VAL A O 1
ATOM 2496 N N . ILE A 1 341 ? -7.876 -7.176 9.487 1.00 93.62 341 ILE A N 1
ATOM 2497 C CA . ILE A 1 341 ? -6.543 -6.845 8.996 1.00 93.62 341 ILE A CA 1
ATOM 2498 C C . ILE A 1 341 ? -6.134 -7.855 7.933 1.00 93.62 341 ILE A C 1
ATOM 2500 O O . ILE A 1 341 ? -6.440 -9.042 8.018 1.00 93.62 341 ILE A O 1
ATOM 2504 N N . PHE A 1 342 ? -5.409 -7.384 6.932 1.00 86.38 342 PHE A N 1
ATOM 2505 C CA . PHE A 1 342 ? -4.818 -8.200 5.886 1.00 86.38 342 PHE A CA 1
ATOM 2506 C C . PHE A 1 342 ? -3.298 -8.168 6.025 1.00 86.38 342 PHE A C 1
ATOM 2508 O O . PHE A 1 342 ? -2.709 -7.094 6.120 1.00 86.38 342 PHE A O 1
ATOM 2515 N N . ALA A 1 343 ? -2.675 -9.339 6.032 1.00 90.25 343 ALA A N 1
ATOM 2516 C CA . ALA A 1 343 ? -1.238 -9.526 5.934 1.00 90.25 343 ALA A CA 1
ATOM 2517 C C . ALA A 1 343 ? -0.927 -10.016 4.520 1.00 90.25 343 ALA A C 1
ATOM 2519 O O . ALA A 1 343 ? -1.251 -11.151 4.159 1.00 90.25 343 ALA A O 1
ATOM 2520 N N . TYR A 1 344 ? -0.331 -9.151 3.710 1.00 81.81 344 TYR A N 1
ATOM 2521 C CA . TYR A 1 344 ? 0.001 -9.481 2.330 1.00 81.81 344 TYR A CA 1
ATOM 2522 C C . TYR A 1 344 ? 1.365 -10.160 2.300 1.00 81.81 344 TYR A C 1
ATOM 2524 O O . TYR A 1 344 ? 2.324 -9.637 2.864 1.00 81.81 344 TYR A O 1
ATOM 2532 N N . PHE A 1 345 ? 1.455 -11.310 1.644 1.00 82.81 345 PHE A N 1
ATOM 2533 C CA . PHE A 1 345 ? 2.711 -11.981 1.315 1.00 82.81 345 PHE A CA 1
ATOM 2534 C C . PHE A 1 345 ? 2.819 -12.088 -0.210 1.00 82.81 345 PHE A C 1
ATOM 2536 O O . PHE A 1 345 ? 1.827 -11.914 -0.902 1.00 82.81 345 PHE A O 1
ATOM 2543 N N . SER A 1 346 ? 4.001 -12.373 -0.750 1.00 75.19 346 SER A N 1
ATOM 2544 C CA . SER A 1 346 ? 4.149 -12.808 -2.148 1.00 75.19 346 SER A CA 1
ATOM 2545 C C . SER A 1 346 ? 5.255 -13.833 -2.273 1.00 75.19 346 SER A C 1
ATOM 2547 O O . SER A 1 346 ? 6.123 -13.890 -1.406 1.00 75.19 346 SER A O 1
ATOM 2549 N N . GLU A 1 347 ? 5.267 -14.597 -3.363 1.00 74.56 347 GLU A N 1
ATOM 2550 C CA . GLU A 1 347 ? 6.424 -15.428 -3.706 1.00 74.56 347 GLU A CA 1
ATOM 2551 C C . GLU A 1 347 ? 7.663 -14.559 -3.966 1.00 74.56 347 GLU A C 1
ATOM 2553 O O . GLU A 1 347 ? 7.569 -13.430 -4.463 1.00 74.56 347 GLU A O 1
ATOM 2558 N N . ASP A 1 348 ? 8.822 -15.082 -3.580 1.00 70.81 348 ASP A N 1
ATOM 2559 C CA . ASP A 1 348 ? 10.125 -14.512 -3.901 1.00 70.81 348 ASP A CA 1
ATOM 2560 C C . ASP A 1 348 ? 10.376 -14.653 -5.411 1.00 70.81 348 ASP A C 1
ATOM 2562 O O . ASP A 1 348 ? 10.281 -15.752 -5.961 1.00 70.81 348 ASP A O 1
ATOM 2566 N N . GLY A 1 349 ? 10.632 -13.536 -6.098 1.00 73.12 349 GLY A N 1
ATOM 2567 C CA . GLY A 1 349 ? 10.748 -13.510 -7.561 1.00 73.12 349 GLY A CA 1
ATOM 2568 C C . GLY A 1 349 ? 9.434 -13.712 -8.334 1.00 73.12 349 GLY A C 1
ATOM 2569 O O . GLY A 1 349 ? 9.467 -14.221 -9.451 1.00 73.12 349 GLY A O 1
ATOM 2570 N N . ALA A 1 350 ? 8.285 -13.341 -7.759 1.00 80.75 350 ALA A N 1
ATOM 2571 C CA . ALA A 1 350 ? 6.977 -13.484 -8.404 1.00 80.75 350 ALA A CA 1
ATOM 2572 C C . ALA A 1 350 ? 6.894 -12.822 -9.798 1.00 80.75 350 ALA A C 1
ATOM 2574 O O . ALA A 1 350 ? 7.414 -11.723 -10.021 1.00 80.75 350 ALA A O 1
ATOM 2575 N N . GLU A 1 351 ? 6.184 -13.488 -10.713 1.00 89.75 351 GLU A N 1
ATOM 2576 C CA . GLU A 1 351 ? 5.834 -12.975 -12.039 1.00 89.75 351 GLU A CA 1
ATOM 2577 C C . GLU A 1 351 ? 4.364 -12.544 -12.067 1.00 89.75 351 GLU A C 1
ATOM 2579 O O . GLU A 1 351 ? 3.465 -13.332 -11.762 1.00 89.75 351 GLU A O 1
ATOM 2584 N N . TYR A 1 352 ? 4.125 -11.300 -12.471 1.00 93.19 352 TYR A N 1
ATOM 2585 C CA . TYR A 1 352 ? 2.799 -10.724 -12.647 1.00 93.19 352 TYR A CA 1
ATOM 2586 C C . TYR A 1 352 ? 2.561 -10.346 -14.108 1.00 93.19 352 TYR A C 1
ATOM 2588 O O . TYR A 1 352 ? 3.497 -10.060 -14.857 1.00 93.19 352 TYR A O 1
ATOM 2596 N N . HIS A 1 353 ? 1.297 -10.303 -14.512 1.00 95.81 353 HIS A N 1
ATOM 2597 C CA . HIS A 1 353 ? 0.870 -9.996 -15.869 1.00 95.81 353 HIS A CA 1
ATOM 2598 C C . HIS A 1 353 ? -0.222 -8.931 -15.873 1.00 95.81 353 HIS A C 1
ATOM 2600 O O . HIS A 1 353 ? -1.144 -8.981 -15.061 1.00 95.81 353 HIS A O 1
ATOM 2606 N N . VAL A 1 354 ? -0.140 -8.004 -16.827 1.00 97.31 354 VAL A N 1
ATOM 2607 C CA . VAL A 1 354 ? -1.176 -7.005 -17.115 1.00 97.31 354 VAL A CA 1
ATOM 2608 C C . VAL A 1 354 ? -1.629 -7.189 -18.556 1.00 97.31 354 VAL A C 1
ATOM 2610 O O . VAL A 1 354 ? -0.849 -6.978 -19.486 1.00 97.31 354 VAL A O 1
ATOM 2613 N N . ASP A 1 355 ? -2.894 -7.554 -18.741 1.00 95.56 355 ASP A N 1
ATOM 2614 C CA . ASP A 1 355 ? -3.513 -7.691 -20.061 1.00 95.56 355 ASP A CA 1
ATOM 2615 C C . ASP A 1 355 ? -4.950 -7.156 -20.019 1.00 95.56 355 ASP A C 1
ATOM 2617 O O . ASP A 1 355 ? -5.884 -7.909 -19.748 1.00 95.56 355 ASP A O 1
ATOM 2621 N N . PRO A 1 356 ? -5.169 -5.863 -20.317 1.00 89.06 356 PRO A N 1
ATOM 2622 C CA . PRO A 1 356 ? -6.510 -5.284 -20.347 1.00 89.06 356 PRO A CA 1
ATOM 2623 C C . PRO A 1 356 ? -7.426 -5.906 -21.416 1.00 89.06 356 PRO A C 1
ATOM 2625 O O . PRO A 1 356 ? -8.621 -5.605 -21.453 1.00 89.06 356 PRO A O 1
ATOM 2628 N N . SER A 1 357 ? -6.877 -6.712 -22.333 1.00 89.81 357 SER A N 1
ATOM 2629 C CA . SER A 1 357 ? -7.619 -7.369 -23.407 1.00 89.81 357 SER A CA 1
ATOM 2630 C C . SER A 1 357 ? -8.067 -8.795 -23.063 1.00 89.81 357 SER A C 1
ATOM 2632 O O . SER A 1 357 ? -8.963 -9.318 -23.736 1.00 89.81 357 SER A O 1
ATOM 2634 N N . ASP A 1 358 ? -7.507 -9.412 -22.014 1.00 91.75 358 ASP A N 1
ATOM 2635 C CA . ASP A 1 358 ? -7.916 -10.742 -21.561 1.00 91.75 358 ASP A CA 1
ATOM 2636 C C . ASP A 1 358 ? -9.298 -10.683 -20.884 1.00 91.75 358 ASP A C 1
ATOM 2638 O O . ASP A 1 358 ? -9.593 -9.826 -20.053 1.00 91.75 358 ASP A O 1
ATOM 2642 N N . ALA A 1 359 ? -10.179 -11.623 -21.233 1.00 89.88 359 ALA A N 1
ATOM 2643 C CA . ALA A 1 359 ? -11.537 -11.686 -20.692 1.00 89.88 359 ALA A CA 1
ATOM 2644 C C . ALA A 1 359 ? -11.592 -12.043 -19.194 1.00 89.88 359 ALA A C 1
ATOM 2646 O O . ALA A 1 359 ? -12.624 -11.827 -18.558 1.00 89.88 359 ALA A O 1
ATOM 2647 N N . ASN A 1 360 ? -10.517 -12.619 -18.655 1.00 86.25 360 ASN A N 1
ATOM 2648 C CA . ASN A 1 360 ? -10.351 -12.949 -17.243 1.00 86.25 360 ASN A CA 1
ATOM 2649 C C . ASN A 1 360 ? -9.538 -11.889 -16.490 1.00 86.25 360 ASN A C 1
ATOM 2651 O O . ASN A 1 360 ? -9.262 -12.086 -15.305 1.00 86.25 360 ASN A O 1
ATOM 2655 N N . ALA A 1 361 ? -9.136 -10.801 -17.156 1.00 88.75 361 ALA A N 1
ATOM 2656 C CA . ALA A 1 361 ? -8.393 -9.736 -16.510 1.00 88.75 361 ALA A CA 1
ATOM 2657 C C . ALA A 1 361 ? -9.260 -9.006 -15.484 1.00 88.75 361 ALA A C 1
ATOM 2659 O O . ALA A 1 361 ? -10.408 -8.644 -15.759 1.00 88.75 361 ALA A O 1
ATOM 2660 N N . SER A 1 362 ? -8.716 -8.796 -14.290 1.00 83.06 362 SER A N 1
ATOM 2661 C CA . SER A 1 362 ? -9.443 -8.149 -13.200 1.00 83.06 362 SER A CA 1
ATOM 2662 C C . SER A 1 362 ? -8.483 -7.618 -12.136 1.00 83.06 362 SER A C 1
ATOM 2664 O O . SER A 1 362 ? -7.501 -8.271 -11.787 1.00 83.06 362 SER A O 1
ATOM 2666 N N . ASP A 1 363 ? -8.790 -6.438 -11.605 1.00 83.94 363 ASP A N 1
ATOM 2667 C CA . ASP A 1 363 ? -8.052 -5.826 -10.491 1.00 83.94 363 ASP A CA 1
ATOM 2668 C C . ASP A 1 363 ? -8.645 -6.216 -9.124 1.00 83.94 363 ASP A C 1
ATOM 2670 O O . ASP A 1 363 ? -8.102 -5.883 -8.083 1.00 83.94 363 ASP A O 1
ATOM 2674 N N . ASP A 1 364 ? -9.790 -6.897 -9.093 1.00 73.31 364 ASP A N 1
ATOM 2675 C CA . ASP A 1 364 ? -10.517 -7.246 -7.867 1.00 73.31 364 ASP A CA 1
ATOM 2676 C C . ASP A 1 364 ? -10.611 -8.757 -7.604 1.00 73.31 364 ASP A C 1
ATOM 2678 O O . ASP A 1 364 ? -10.841 -9.176 -6.470 1.00 73.31 364 ASP A O 1
ATOM 2682 N N . LEU A 1 365 ? -10.430 -9.582 -8.635 1.00 66.44 365 LEU A N 1
ATOM 2683 C CA . LEU A 1 365 ? -10.634 -11.034 -8.611 1.00 66.44 365 LEU A CA 1
ATOM 2684 C C . LEU A 1 365 ? -9.430 -11.824 -9.138 1.00 66.44 365 LEU A C 1
ATOM 2686 O O . LEU A 1 365 ? -9.445 -13.054 -9.059 1.00 66.44 365 LEU A O 1
ATOM 2690 N N . SER A 1 366 ? -8.416 -11.159 -9.699 1.00 73.19 366 SER A N 1
ATOM 2691 C CA . SER A 1 366 ? -7.233 -11.825 -10.245 1.00 73.19 366 SER A CA 1
ATOM 2692 C C . SER A 1 366 ? -6.050 -11.763 -9.280 1.00 73.19 366 SER A C 1
ATOM 2694 O O . SER A 1 366 ? -5.892 -10.814 -8.518 1.00 73.19 366 SER A O 1
ATOM 2696 N N . CYS A 1 367 ? -5.197 -12.785 -9.341 1.00 73.88 367 CYS A N 1
ATOM 2697 C CA . CYS A 1 367 ? -3.913 -12.814 -8.641 1.00 73.88 367 CYS A CA 1
ATOM 2698 C C . CYS A 1 367 ? -2.744 -12.320 -9.513 1.00 73.88 367 CYS A C 1
ATOM 2700 O O . CYS A 1 367 ? -1.587 -12.546 -9.166 1.00 73.88 367 CYS A O 1
ATOM 2702 N N . GLY A 1 368 ? -3.024 -11.729 -10.683 1.00 81.88 368 GLY A N 1
ATOM 2703 C CA . GLY A 1 368 ? -1.996 -11.244 -11.605 1.00 81.88 368 GLY A CA 1
ATOM 2704 C C . GLY A 1 368 ? -1.201 -12.332 -12.330 1.00 81.88 368 GLY A C 1
ATOM 2705 O O . GLY A 1 368 ? -0.186 -12.024 -12.942 1.00 81.88 368 GLY A O 1
ATOM 2706 N N . SER A 1 369 ? -1.622 -13.599 -12.286 1.00 85.06 369 SER A N 1
ATOM 2707 C CA . SER A 1 369 ? -0.950 -14.687 -13.014 1.00 85.06 369 SER A CA 1
ATOM 2708 C C . SER A 1 369 ? -1.168 -14.597 -14.531 1.00 85.06 369 SER A C 1
ATOM 2710 O O . SER A 1 369 ? -2.122 -13.978 -14.994 1.00 85.06 369 SER A O 1
ATOM 2712 N N . ALA A 1 370 ? -0.369 -15.312 -15.329 1.00 85.00 370 ALA A N 1
ATOM 2713 C CA . ALA A 1 370 ? -0.559 -15.374 -16.785 1.00 85.00 370 ALA A CA 1
ATOM 2714 C C . ALA A 1 370 ? -1.955 -15.871 -17.222 1.00 85.00 370 ALA A C 1
ATOM 2716 O O . ALA A 1 370 ? -2.406 -15.540 -18.312 1.00 85.00 370 ALA A O 1
ATOM 2717 N N . GLY A 1 371 ? -2.631 -16.694 -16.408 1.00 81.00 371 GLY A N 1
ATOM 2718 C CA . GLY A 1 371 ? -3.977 -17.201 -16.715 1.00 81.00 371 GLY A CA 1
ATOM 2719 C C . GLY A 1 371 ? -5.117 -16.305 -16.223 1.00 81.00 371 GLY A C 1
ATOM 2720 O O . GLY A 1 371 ? -6.259 -16.487 -16.643 1.00 81.00 371 GLY A O 1
ATOM 2721 N N . THR A 1 372 ? -4.814 -15.377 -15.315 1.00 85.00 372 THR A N 1
ATOM 2722 C CA . THR A 1 372 ? -5.746 -14.415 -14.713 1.00 85.00 372 THR A CA 1
ATOM 2723 C C . THR A 1 372 ? -4.971 -13.119 -14.433 1.00 85.00 372 THR A C 1
ATOM 2725 O O . THR A 1 372 ? -4.562 -12.898 -13.287 1.00 85.00 372 THR A O 1
ATOM 2728 N N . PRO A 1 373 ? -4.669 -12.324 -15.473 1.00 92.38 373 PRO A N 1
ATOM 2729 C CA . PRO A 1 373 ? -3.827 -11.141 -15.339 1.00 92.38 373 PRO A CA 1
ATOM 2730 C C . PRO A 1 373 ? -4.571 -9.989 -14.652 1.00 92.38 373 PRO A C 1
ATOM 2732 O O . PRO A 1 373 ? -5.802 -9.970 -14.579 1.00 92.38 373 PRO A O 1
ATOM 2735 N N . PHE A 1 374 ? -3.827 -8.990 -14.187 1.00 93.88 374 PHE A N 1
ATOM 2736 C CA . PHE A 1 374 ? -4.407 -7.720 -13.761 1.00 93.88 374 PHE A CA 1
ATOM 2737 C C . PHE A 1 374 ? -4.986 -6.967 -14.966 1.00 93.88 374 PHE A C 1
ATOM 2739 O O . PHE A 1 374 ? -4.476 -7.066 -16.089 1.00 93.88 374 PHE A O 1
ATOM 2746 N N . ALA A 1 375 ? -6.059 -6.208 -14.735 1.00 92.31 375 ALA A N 1
ATOM 2747 C CA . ALA A 1 375 ? -6.696 -5.392 -15.764 1.00 92.31 375 ALA A CA 1
ATOM 2748 C C . ALA A 1 375 ? -5.988 -4.045 -15.950 1.00 92.31 375 ALA A C 1
ATOM 2750 O O . ALA A 1 375 ? -6.046 -3.478 -17.042 1.00 92.31 375 ALA A O 1
ATOM 2751 N N . SER A 1 376 ? -5.310 -3.533 -14.918 1.00 91.69 376 SER A N 1
ATOM 2752 C CA . SER A 1 376 ? -4.565 -2.278 -14.991 1.00 91.69 376 SER A CA 1
ATOM 2753 C C . SER A 1 376 ? -3.134 -2.383 -14.466 1.00 91.69 376 SER A C 1
ATOM 2755 O O . SER A 1 376 ? -2.813 -3.140 -13.549 1.00 91.69 376 SER A O 1
ATOM 2757 N N . LEU A 1 377 ? -2.259 -1.575 -15.070 1.00 90.69 377 LEU A N 1
ATOM 2758 C CA . LEU A 1 377 ? -0.871 -1.435 -14.645 1.00 90.69 377 LEU A CA 1
ATOM 2759 C C . LEU A 1 377 ? -0.770 -0.779 -13.266 1.00 90.69 377 LEU A C 1
ATOM 2761 O O . LEU A 1 377 ? -0.065 -1.302 -12.412 1.00 90.69 377 LEU A O 1
ATOM 2765 N N . ASP A 1 378 ? -1.487 0.325 -13.042 1.00 89.06 378 ASP A N 1
ATOM 2766 C CA . ASP A 1 378 ? -1.448 1.061 -11.770 1.00 89.06 378 ASP A CA 1
ATOM 2767 C C . ASP A 1 378 ? -1.797 0.157 -10.587 1.00 89.06 378 ASP A C 1
ATOM 2769 O O . ASP A 1 378 ? -1.199 0.258 -9.516 1.00 89.06 378 ASP A O 1
ATOM 2773 N N . TYR A 1 379 ? -2.739 -0.768 -10.786 1.00 86.88 379 TYR A N 1
ATOM 2774 C CA . TYR A 1 379 ? -3.051 -1.773 -9.786 1.00 86.88 379 TYR A CA 1
ATOM 2775 C C . TYR A 1 379 ? -1.875 -2.730 -9.564 1.00 86.88 379 TYR A C 1
ATOM 2777 O O . TYR A 1 379 ? -1.455 -2.915 -8.421 1.00 86.88 379 TYR A O 1
ATOM 2785 N N . ALA A 1 380 ? -1.297 -3.269 -10.642 1.00 90.62 380 ALA A N 1
ATOM 2786 C CA . ALA A 1 380 ? -0.173 -4.202 -10.591 1.00 90.62 380 ALA A CA 1
ATOM 2787 C C . ALA A 1 380 ? 1.089 -3.629 -9.916 1.00 90.62 380 ALA A C 1
ATOM 2789 O O . ALA A 1 380 ? 1.805 -4.367 -9.238 1.00 90.62 380 ALA A O 1
ATOM 2790 N N . LEU A 1 381 ? 1.353 -2.322 -10.045 1.00 89.56 381 LEU A N 1
ATOM 2791 C CA . LEU A 1 381 ? 2.508 -1.671 -9.410 1.00 89.56 381 LEU A CA 1
ATOM 2792 C C . LEU A 1 381 ? 2.505 -1.808 -7.880 1.00 89.56 381 LEU A C 1
ATOM 2794 O O . LEU A 1 381 ? 3.572 -1.892 -7.279 1.00 89.56 381 LEU A O 1
ATOM 2798 N N . ASN A 1 382 ? 1.332 -1.951 -7.254 1.00 84.31 382 ASN A N 1
ATOM 2799 C CA . ASN A 1 382 ? 1.207 -2.128 -5.801 1.00 84.31 382 ASN A CA 1
ATOM 2800 C C . ASN A 1 382 ? 1.742 -3.479 -5.281 1.00 84.31 382 ASN A C 1
ATOM 2802 O O . ASN A 1 382 ? 1.761 -3.698 -4.067 1.00 84.31 382 ASN A O 1
ATOM 2806 N N . PHE A 1 383 ? 2.134 -4.398 -6.171 1.00 80.88 383 PHE A N 1
ATOM 2807 C CA . PHE A 1 383 ? 2.560 -5.759 -5.822 1.00 80.88 383 PHE A CA 1
ATOM 2808 C C . PHE A 1 383 ? 4.061 -6.007 -6.024 1.00 80.88 383 PHE A C 1
ATOM 2810 O O . PHE A 1 383 ? 4.597 -6.997 -5.504 1.00 80.88 383 PHE A O 1
ATOM 2817 N N . LEU A 1 384 ? 4.739 -5.126 -6.768 1.00 85.25 384 LEU A N 1
ATOM 2818 C CA . LEU A 1 384 ? 6.119 -5.329 -7.198 1.00 85.25 384 LEU A CA 1
ATOM 2819 C C . LEU A 1 384 ? 7.125 -5.112 -6.069 1.00 85.25 384 LEU A C 1
ATOM 2821 O O . LEU A 1 384 ? 7.003 -4.212 -5.246 1.00 85.25 384 LEU A O 1
ATOM 2825 N N . MET A 1 385 ? 8.145 -5.965 -6.058 1.00 80.81 385 MET A N 1
ATOM 2826 C CA . MET A 1 385 ? 9.270 -5.948 -5.127 1.00 80.81 385 MET A CA 1
ATOM 2827 C C . MET A 1 385 ? 10.567 -6.336 -5.829 1.00 80.81 385 MET A C 1
ATOM 2829 O O . MET A 1 385 ? 10.500 -6.922 -6.914 1.00 80.81 385 MET A O 1
ATOM 2833 N N . PRO A 1 386 ? 11.735 -6.080 -5.206 1.00 88.38 386 PRO A N 1
ATOM 2834 C CA . PRO A 1 386 ? 13.013 -6.563 -5.713 1.00 88.38 386 PRO A CA 1
ATOM 2835 C C . PRO A 1 386 ? 12.946 -8.024 -6.171 1.00 88.38 386 PRO A C 1
ATOM 2837 O O . PRO A 1 386 ? 12.495 -8.896 -5.431 1.00 88.38 386 PRO A O 1
ATOM 2840 N N . GLY A 1 387 ? 13.367 -8.279 -7.409 1.00 88.38 387 GLY A N 1
ATOM 2841 C CA . GLY A 1 387 ? 13.360 -9.600 -8.040 1.00 88.38 387 GLY A CA 1
ATOM 2842 C C . GLY A 1 387 ? 12.061 -9.969 -8.761 1.00 88.38 387 GLY A C 1
ATOM 2843 O O . GLY A 1 387 ? 12.046 -10.951 -9.499 1.00 88.38 387 GLY A O 1
ATOM 2844 N N . ASN A 1 388 ? 10.967 -9.222 -8.580 1.00 91.44 388 ASN A N 1
ATOM 2845 C CA . ASN A 1 388 ? 9.712 -9.491 -9.286 1.00 91.44 388 ASN A CA 1
ATOM 2846 C C . ASN A 1 388 ? 9.797 -9.081 -10.759 1.00 91.44 388 ASN A C 1
ATOM 2848 O O . ASN A 1 388 ? 10.519 -8.155 -11.136 1.00 91.44 388 ASN A O 1
ATOM 2852 N N . THR A 1 389 ? 8.996 -9.755 -11.581 1.00 95.75 389 THR A N 1
ATOM 2853 C CA . THR A 1 389 ? 8.815 -9.411 -12.991 1.00 95.75 389 THR A CA 1
ATOM 2854 C C . THR A 1 389 ? 7.362 -9.038 -13.254 1.00 95.75 389 THR A C 1
ATOM 2856 O O . THR A 1 389 ? 6.460 -9.786 -12.895 1.00 95.75 389 THR A O 1
ATOM 2859 N N . LEU A 1 390 ? 7.127 -7.904 -13.911 1.00 97.31 390 LEU A N 1
ATOM 2860 C CA . LEU A 1 390 ? 5.836 -7.511 -14.453 1.00 97.31 390 LEU A CA 1
ATOM 2861 C C . LEU A 1 390 ? 5.865 -7.589 -15.979 1.00 97.31 390 LEU A C 1
ATOM 2863 O O . LEU A 1 390 ? 6.605 -6.858 -16.637 1.00 97.31 390 LEU A O 1
ATOM 2867 N N . THR A 1 391 ? 5.025 -8.446 -16.546 1.00 98.19 391 THR A N 1
ATOM 2868 C CA . THR A 1 391 ? 4.855 -8.574 -17.992 1.00 98.19 391 THR A CA 1
ATOM 2869 C C . THR A 1 391 ? 3.628 -7.794 -18.450 1.00 98.19 391 THR A C 1
ATOM 2871 O O . THR A 1 391 ? 2.509 -8.083 -18.025 1.00 98.19 391 THR A O 1
ATOM 2874 N N . LEU A 1 392 ? 3.824 -6.819 -19.335 1.00 98.12 392 LEU A N 1
ATOM 2875 C CA . LEU A 1 392 ? 2.733 -6.129 -20.020 1.00 98.12 392 LEU A CA 1
ATOM 2876 C C . LEU A 1 392 ? 2.494 -6.832 -21.348 1.00 98.12 392 LEU A C 1
ATOM 2878 O O . LEU A 1 392 ? 3.430 -7.025 -22.119 1.00 98.12 392 LEU A O 1
ATOM 2882 N N . HIS A 1 393 ? 1.251 -7.214 -21.606 1.00 97.38 393 HIS A N 1
ATOM 2883 C CA . HIS A 1 393 ? 0.873 -7.842 -22.866 1.00 97.38 393 HIS A CA 1
ATOM 2884 C C . HIS A 1 393 ? 0.598 -6.804 -23.952 1.00 97.38 393 HIS A C 1
ATOM 2886 O O . HIS A 1 393 ? 0.523 -5.602 -23.700 1.00 97.38 393 HIS A O 1
ATOM 2892 N N . GLN A 1 394 ? 0.482 -7.273 -25.193 1.00 95.75 394 GLN A N 1
ATOM 2893 C CA . GLN A 1 394 ? 0.291 -6.422 -26.361 1.00 95.75 394 GLN A CA 1
ATOM 2894 C C . GLN A 1 394 ? -0.854 -5.418 -26.150 1.00 95.75 394 GLN A C 1
ATOM 2896 O O . GLN A 1 394 ? -2.005 -5.792 -25.930 1.00 95.75 394 GLN A O 1
ATOM 2901 N N . GLY A 1 395 ? -0.557 -4.131 -26.316 1.00 95.31 395 GLY A N 1
ATOM 2902 C CA . GLY A 1 395 ? -1.531 -3.084 -26.050 1.00 95.31 395 GLY A CA 1
ATOM 2903 C C . GLY A 1 395 ? -0.962 -1.679 -26.159 1.00 95.31 395 GLY A C 1
ATOM 2904 O O . GLY A 1 395 ? 0.242 -1.477 -26.317 1.00 95.31 395 GLY A O 1
ATOM 2905 N N . ILE A 1 396 ? -1.867 -0.704 -26.081 1.00 96.00 396 ILE A N 1
ATOM 2906 C CA . ILE A 1 396 ? -1.524 0.710 -25.941 1.00 96.00 396 ILE A CA 1
ATOM 2907 C C . ILE A 1 396 ? -1.894 1.125 -24.522 1.00 96.00 396 ILE A C 1
ATOM 2909 O O . ILE A 1 396 ? -3.058 1.036 -24.130 1.00 96.00 396 ILE A O 1
ATOM 2913 N N . TYR A 1 397 ? -0.898 1.592 -23.788 1.00 96.12 397 TYR A N 1
ATOM 2914 C CA . TYR A 1 397 ? -0.992 2.063 -22.418 1.00 96.12 397 TYR A CA 1
ATOM 2915 C C . TYR A 1 397 ? -0.763 3.576 -22.409 1.00 96.12 397 TYR A C 1
ATOM 2917 O O . TYR A 1 397 ? -0.077 4.108 -23.282 1.00 96.12 397 TYR A O 1
ATOM 2925 N N . GLY A 1 398 ? -1.369 4.277 -21.450 1.00 96.81 398 GLY A N 1
ATOM 2926 C CA . GLY A 1 398 ? -1.059 5.690 -21.224 1.00 96.81 398 GLY A CA 1
ATOM 2927 C C . GLY A 1 398 ? 0.348 5.871 -20.652 1.00 96.81 398 GLY A C 1
ATOM 2928 O O . GLY A 1 398 ? 1.060 4.892 -20.439 1.00 96.81 398 GLY A O 1
ATOM 2929 N N . SER A 1 399 ? 0.722 7.120 -20.376 1.00 97.62 399 SER A N 1
ATOM 2930 C CA . SER A 1 399 ? 1.965 7.441 -19.663 1.00 97.62 399 SER A CA 1
ATOM 2931 C C . SER A 1 399 ? 2.090 6.662 -18.347 1.00 97.62 399 SER A C 1
ATOM 2933 O O . SER A 1 399 ? 1.094 6.473 -17.645 1.00 97.62 399 SER A O 1
ATOM 2935 N N . ILE A 1 400 ? 3.308 6.221 -18.029 1.00 96.56 400 ILE A N 1
ATOM 2936 C CA . ILE A 1 400 ? 3.618 5.388 -16.861 1.00 96.56 400 ILE A CA 1
ATOM 2937 C C . ILE A 1 400 ? 4.617 6.104 -15.960 1.00 96.56 400 ILE A C 1
ATOM 2939 O O . ILE A 1 400 ? 5.649 6.582 -16.430 1.00 96.56 400 ILE A O 1
ATOM 2943 N N . VAL A 1 401 ? 4.355 6.081 -14.654 1.00 97.44 401 VAL A N 1
ATOM 2944 C CA . VAL A 1 401 ? 5.302 6.516 -13.626 1.00 97.44 401 VAL A CA 1
ATOM 2945 C C . VAL A 1 401 ? 5.630 5.331 -12.726 1.00 97.44 401 VAL A C 1
ATOM 2947 O O . VAL A 1 401 ? 4.744 4.781 -12.076 1.00 97.44 401 VAL A O 1
ATOM 2950 N N . ILE A 1 402 ? 6.902 4.942 -12.695 1.00 97.06 402 ILE A N 1
ATOM 2951 C CA . ILE A 1 402 ? 7.439 3.984 -11.730 1.00 97.06 402 ILE A CA 1
ATOM 2952 C C . ILE A 1 402 ? 8.145 4.791 -10.648 1.00 97.06 402 ILE A C 1
ATOM 2954 O O . ILE A 1 402 ? 9.306 5.178 -10.803 1.00 97.06 402 ILE A O 1
ATOM 2958 N N . ASP A 1 403 ? 7.402 5.113 -9.593 1.00 94.69 403 ASP A N 1
ATOM 2959 C CA . ASP A 1 403 ? 7.902 5.961 -8.518 1.00 94.69 403 ASP A CA 1
ATOM 2960 C C . ASP A 1 403 ? 8.961 5.254 -7.650 1.00 94.69 403 ASP A C 1
ATOM 2962 O O . ASP A 1 403 ? 9.224 4.053 -7.767 1.00 94.69 403 ASP A O 1
ATOM 2966 N N . SER A 1 404 ? 9.570 6.016 -6.740 1.00 91.44 404 SER A N 1
ATOM 2967 C CA . SER A 1 404 ? 10.627 5.513 -5.850 1.00 91.44 404 SER A CA 1
ATOM 2968 C C . SER A 1 404 ? 10.231 4.325 -4.954 1.00 91.44 404 SER A C 1
ATOM 2970 O O . SER A 1 404 ? 11.115 3.595 -4.494 1.00 91.44 404 SER A O 1
ATOM 2972 N N . THR A 1 405 ? 8.935 4.096 -4.708 1.00 87.06 405 THR A N 1
ATOM 2973 C CA . THR A 1 405 ? 8.454 2.965 -3.894 1.00 87.06 405 THR A CA 1
ATOM 2974 C C . THR A 1 405 ? 8.602 1.631 -4.621 1.00 87.06 405 THR A C 1
ATOM 2976 O O . THR A 1 405 ? 8.766 0.594 -3.976 1.00 87.06 405 THR A O 1
ATOM 2979 N N . VAL A 1 406 ? 8.645 1.654 -5.955 1.00 92.56 406 VAL A N 1
ATOM 2980 C CA . VAL A 1 406 ? 8.893 0.483 -6.794 1.00 92.56 406 VAL A CA 1
ATOM 2981 C C . VAL A 1 406 ? 10.373 0.448 -7.169 1.00 92.56 406 VAL A C 1
ATOM 2983 O O . VAL A 1 406 ? 10.782 0.879 -8.243 1.00 92.56 406 VAL A O 1
ATOM 2986 N N . SER A 1 407 ? 11.194 -0.074 -6.259 1.00 94.88 407 SER A N 1
ATOM 2987 C CA . SER A 1 407 ? 12.643 -0.211 -6.448 1.00 94.88 407 SER A CA 1
ATOM 2988 C C . SER A 1 407 ? 13.101 -1.654 -6.254 1.00 94.88 407 SER A C 1
ATOM 2990 O O . SER A 1 407 ? 12.599 -2.370 -5.388 1.00 94.88 407 SER A O 1
ATOM 2992 N N . GLY A 1 408 ? 14.087 -2.074 -7.044 1.00 93.69 408 GLY A N 1
ATOM 2993 C CA . GLY A 1 408 ? 14.836 -3.305 -6.828 1.00 93.69 408 GLY A CA 1
ATOM 2994 C C . GLY A 1 408 ? 15.957 -3.140 -5.802 1.00 93.69 408 GLY A C 1
ATOM 2995 O O . GLY A 1 408 ? 16.104 -2.109 -5.144 1.00 93.69 408 GLY A O 1
ATOM 2996 N N . THR A 1 409 ? 16.791 -4.167 -5.693 1.00 92.75 409 THR A N 1
ATOM 2997 C CA . THR A 1 409 ? 18.046 -4.121 -4.935 1.00 92.75 409 THR A CA 1
ATOM 2998 C C . THR A 1 409 ? 19.175 -4.738 -5.748 1.00 92.75 409 THR A C 1
ATOM 3000 O O . THR A 1 409 ? 18.946 -5.370 -6.782 1.00 92.75 409 THR A O 1
ATOM 3003 N N . GLU A 1 410 ? 20.412 -4.573 -5.282 1.00 90.88 410 GLU A N 1
ATOM 3004 C CA . GLU A 1 410 ? 21.572 -5.221 -5.889 1.00 90.88 410 GLU A CA 1
ATOM 3005 C C . GLU A 1 410 ? 21.333 -6.740 -6.023 1.00 90.88 410 GLU A C 1
ATOM 3007 O O . GLU A 1 410 ? 21.036 -7.440 -5.053 1.00 90.88 410 GLU A O 1
ATOM 3012 N N . GLY A 1 411 ? 21.414 -7.247 -7.256 1.00 88.00 411 GLY A N 1
ATOM 3013 C CA . GLY A 1 411 ? 21.152 -8.650 -7.592 1.00 88.00 411 GLY A CA 1
ATOM 3014 C C . GLY A 1 411 ? 19.676 -9.041 -7.757 1.00 88.00 411 GLY A C 1
ATOM 3015 O O . GLY A 1 411 ? 19.419 -10.124 -8.277 1.00 88.00 411 GLY A O 1
ATOM 3016 N N . ASN A 1 412 ? 18.719 -8.182 -7.388 1.00 88.69 412 ASN A N 1
ATOM 3017 C CA . ASN A 1 412 ? 17.277 -8.445 -7.473 1.00 88.69 412 ASN A CA 1
ATOM 3018 C C . ASN A 1 412 ? 16.547 -7.248 -8.098 1.00 88.69 412 ASN A C 1
ATOM 3020 O O . ASN A 1 412 ? 15.898 -6.453 -7.413 1.00 88.69 412 ASN A O 1
ATOM 3024 N N . LEU A 1 413 ? 16.667 -7.118 -9.419 1.00 95.00 413 LEU A N 1
ATOM 3025 C CA . LEU A 1 413 ? 16.012 -6.050 -10.175 1.00 95.00 413 LEU A CA 1
ATOM 3026 C C . LEU A 1 413 ? 14.487 -6.211 -10.153 1.00 95.00 413 LEU A C 1
ATOM 3028 O O . LEU A 1 413 ? 13.990 -7.337 -10.180 1.00 95.00 413 LEU A O 1
ATOM 3032 N N . VAL A 1 414 ? 13.745 -5.105 -10.185 1.00 96.62 414 VAL A N 1
ATOM 3033 C CA . VAL A 1 414 ? 12.337 -5.145 -10.615 1.00 96.62 414 VAL A CA 1
ATOM 3034 C C . VAL A 1 414 ? 12.327 -5.097 -12.137 1.00 96.62 414 VAL A C 1
ATOM 3036 O O . VAL A 1 414 ? 12.864 -4.164 -12.733 1.00 96.62 414 VAL A O 1
ATOM 3039 N N . SER A 1 415 ? 11.757 -6.113 -12.779 1.00 98.19 415 SER A N 1
ATOM 3040 C CA . SER A 1 415 ? 11.801 -6.252 -14.238 1.00 98.19 415 SER A CA 1
ATOM 3041 C C . SER A 1 415 ? 10.444 -5.965 -14.867 1.00 98.19 415 SER A C 1
ATOM 3043 O O . SER A 1 415 ? 9.479 -6.664 -14.597 1.00 98.19 415 SER A O 1
ATOM 3045 N N . PHE A 1 416 ? 10.372 -4.993 -15.766 1.00 98.56 416 PHE A N 1
ATOM 3046 C CA . PHE A 1 416 ? 9.217 -4.730 -16.616 1.00 98.56 416 PHE A CA 1
ATOM 3047 C C . PHE A 1 416 ? 9.506 -5.263 -18.014 1.00 98.56 416 PHE A C 1
ATOM 3049 O O . PHE A 1 416 ? 10.502 -4.886 -18.637 1.00 98.56 416 PHE A O 1
ATOM 3056 N N . ILE A 1 417 ? 8.647 -6.142 -18.519 1.00 98.50 417 ILE A N 1
ATOM 3057 C CA . ILE A 1 417 ? 8.852 -6.828 -19.794 1.00 98.50 417 ILE A CA 1
ATOM 3058 C C . ILE A 1 417 ? 7.631 -6.617 -20.687 1.00 98.50 417 ILE A C 1
ATOM 3060 O O . ILE A 1 417 ? 6.514 -6.952 -20.307 1.00 98.50 417 ILE A O 1
ATOM 3064 N N . GLY A 1 418 ? 7.842 -6.094 -21.892 1.00 97.94 418 GLY A N 1
ATOM 3065 C CA . GLY A 1 418 ? 6.827 -6.111 -22.939 1.00 97.94 418 GLY A CA 1
ATOM 3066 C C . GLY A 1 418 ? 6.745 -7.483 -23.616 1.00 97.94 418 GLY A C 1
ATOM 3067 O O . GLY A 1 418 ? 7.756 -7.984 -24.126 1.00 97.94 418 GLY A O 1
ATOM 3068 N N . ASP A 1 419 ? 5.549 -8.072 -23.639 1.00 96.75 419 ASP A N 1
ATOM 3069 C CA . ASP A 1 419 ? 5.196 -9.238 -24.450 1.00 96.75 419 ASP A CA 1
ATOM 3070 C C . ASP A 1 419 ? 4.370 -8.800 -25.668 1.00 96.75 419 ASP A C 1
ATOM 3072 O O . ASP A 1 419 ? 3.277 -8.242 -25.561 1.00 96.75 419 ASP A O 1
ATOM 3076 N N . GLY A 1 420 ? 4.920 -9.022 -26.860 1.00 94.31 420 GLY A N 1
ATOM 3077 C CA . GLY A 1 420 ? 4.361 -8.508 -28.106 1.00 94.31 420 GLY A CA 1
ATOM 3078 C C . GLY A 1 420 ? 4.607 -7.009 -28.306 1.00 94.31 420 GLY A C 1
ATOM 3079 O O . GLY A 1 420 ? 5.661 -6.473 -27.968 1.00 94.31 420 GLY A O 1
ATOM 3080 N N . GLU A 1 421 ? 3.659 -6.332 -28.955 1.00 95.44 421 GLU A N 1
ATOM 3081 C CA . GLU A 1 421 ? 3.765 -4.899 -29.244 1.00 95.44 421 GLU A CA 1
ATOM 3082 C C . GLU A 1 421 ? 3.144 -4.076 -28.111 1.00 95.44 421 GLU A C 1
ATOM 3084 O O . GLU A 1 421 ? 1.940 -3.819 -28.104 1.00 95.44 421 GLU A O 1
ATOM 3089 N N . VAL A 1 422 ? 3.981 -3.671 -27.155 1.00 98.25 422 VAL A N 1
ATOM 3090 C CA . VAL A 1 422 ? 3.578 -2.839 -26.016 1.00 98.25 422 VAL A CA 1
ATOM 3091 C C . VAL A 1 422 ? 3.974 -1.392 -26.269 1.00 98.25 422 VAL A C 1
ATOM 3093 O O . VAL A 1 422 ? 5.161 -1.063 -26.320 1.00 98.25 422 VAL A O 1
ATOM 3096 N N . ILE A 1 423 ? 2.973 -0.532 -26.452 1.00 98.44 423 ILE A N 1
ATOM 3097 C CA . ILE A 1 423 ? 3.150 0.893 -26.735 1.00 98.44 423 ILE A CA 1
ATOM 3098 C C . ILE A 1 423 ? 2.742 1.698 -25.512 1.00 98.44 423 ILE A C 1
ATOM 3100 O O . ILE A 1 423 ? 1.610 1.593 -25.050 1.00 98.44 423 ILE A O 1
ATOM 3104 N N . ILE A 1 424 ? 3.650 2.537 -25.036 1.00 98.56 424 ILE A N 1
ATOM 3105 C CA . ILE A 1 424 ? 3.401 3.535 -24.008 1.00 98.56 424 ILE A CA 1
ATOM 3106 C C . ILE A 1 424 ? 3.233 4.876 -24.717 1.00 98.56 424 ILE A C 1
ATOM 3108 O O . ILE A 1 424 ? 4.178 5.406 -25.306 1.00 98.56 424 ILE A O 1
ATOM 3112 N N . ASP A 1 425 ? 1.999 5.371 -24.728 1.00 98.31 425 ASP A N 1
ATOM 3113 C CA . ASP A 1 425 ? 1.600 6.608 -25.388 1.00 98.31 425 ASP A CA 1
ATOM 3114 C C . ASP A 1 425 ? 1.503 7.734 -24.346 1.00 98.31 425 ASP A C 1
ATOM 3116 O O . ASP A 1 425 ? 0.564 7.807 -23.549 1.00 98.31 425 ASP A O 1
ATOM 3120 N N . GLY A 1 426 ? 2.496 8.623 -24.366 1.00 98.31 426 GLY A N 1
ATOM 3121 C CA . GLY A 1 426 ? 2.628 9.767 -23.467 1.00 98.31 426 GLY A CA 1
ATOM 3122 C C . GLY A 1 426 ? 1.715 10.949 -23.794 1.00 98.31 426 GLY A C 1
ATOM 3123 O O . GLY A 1 426 ? 1.901 12.020 -23.220 1.00 98.31 426 GLY A O 1
ATOM 3124 N N . THR A 1 427 ? 0.741 10.806 -24.706 1.00 98.06 427 THR A N 1
ATOM 3125 C CA . THR A 1 427 ? -0.103 11.925 -25.150 1.00 98.06 427 THR A CA 1
ATOM 3126 C C . THR A 1 427 ? -0.709 12.688 -23.968 1.00 98.06 427 THR A C 1
ATOM 3128 O O . THR A 1 427 ? -1.519 12.166 -23.201 1.00 98.06 427 THR A O 1
ATOM 3131 N N . GLY A 1 428 ? -0.379 13.977 -23.881 1.00 96.44 428 GLY A N 1
ATOM 3132 C CA . GLY A 1 428 ? -0.892 14.879 -22.848 1.00 96.44 428 GLY A CA 1
ATOM 3133 C C . GLY A 1 428 ? -0.104 14.867 -21.536 1.00 96.44 428 GLY A C 1
ATOM 3134 O O . GLY A 1 428 ? -0.471 15.622 -20.638 1.00 96.44 428 GLY A O 1
ATOM 3135 N N . GLN A 1 429 ? 0.959 14.066 -21.439 1.00 98.31 429 GLN A N 1
ATOM 3136 C CA . GLN A 1 429 ? 1.932 14.073 -20.348 1.00 98.31 429 GLN A CA 1
ATOM 3137 C C . GLN A 1 429 ? 3.295 14.556 -20.846 1.00 98.31 429 GLN A C 1
ATOM 3139 O O . GLN A 1 429 ? 3.541 14.614 -22.052 1.00 98.31 429 GLN A O 1
ATOM 3144 N N . ASP A 1 430 ? 4.168 14.944 -19.917 1.00 97.62 430 ASP A N 1
ATOM 3145 C CA . ASP A 1 430 ? 5.515 15.404 -20.261 1.00 97.62 430 ASP A CA 1
ATOM 3146 C C . ASP A 1 430 ? 6.411 14.223 -20.674 1.00 97.62 430 ASP A C 1
ATOM 3148 O O . ASP A 1 430 ? 7.229 14.350 -21.583 1.00 97.62 430 ASP A O 1
ATOM 3152 N N . GLU A 1 431 ? 6.181 13.038 -20.105 1.00 98.31 431 GLU A N 1
ATOM 3153 C CA . GLU A 1 431 ? 6.907 11.811 -20.427 1.00 98.31 431 GLU A CA 1
ATOM 3154 C C . GLU A 1 431 ? 5.985 10.661 -20.842 1.00 98.31 431 GLU A C 1
ATOM 3156 O O . GLU A 1 431 ? 4.876 10.519 -20.320 1.00 98.31 431 GLU A O 1
ATOM 3161 N N . ALA A 1 432 ? 6.440 9.793 -21.754 1.00 98.56 432 ALA A N 1
ATOM 3162 C CA . ALA A 1 432 ? 5.757 8.516 -21.976 1.00 98.56 432 ALA A CA 1
ATOM 3163 C C . ALA A 1 432 ? 6.035 7.540 -20.820 1.00 98.56 432 ALA A C 1
ATOM 3165 O O . ALA A 1 432 ? 5.108 6.914 -20.316 1.00 98.56 432 ALA A O 1
ATOM 3166 N N . MET A 1 433 ? 7.277 7.451 -20.340 1.00 98.69 433 MET A N 1
ATOM 3167 C CA . MET A 1 433 ? 7.626 6.676 -19.148 1.00 98.69 433 MET A CA 1
ATOM 3168 C C . MET A 1 433 ? 8.613 7.436 -18.257 1.00 98.69 433 MET A C 1
ATOM 3170 O O . MET A 1 433 ? 9.622 7.942 -18.748 1.00 98.69 433 MET A O 1
ATOM 3174 N N . LEU A 1 434 ? 8.340 7.470 -16.952 1.00 98.56 434 LEU A N 1
ATOM 3175 C CA . LEU A 1 434 ? 9.215 8.017 -15.913 1.00 98.56 434 LEU A CA 1
ATOM 3176 C C . LEU A 1 434 ? 9.646 6.908 -14.944 1.00 98.56 434 LEU A C 1
ATOM 3178 O O . LEU A 1 434 ? 8.797 6.200 -14.403 1.00 98.56 434 LEU A O 1
ATOM 3182 N N . LEU A 1 435 ? 10.954 6.778 -14.718 1.00 98.50 435 LEU A N 1
ATOM 3183 C CA . LEU A 1 435 ? 11.560 5.839 -13.772 1.00 98.50 435 LEU A CA 1
ATOM 3184 C C . LEU A 1 435 ? 12.261 6.604 -12.642 1.00 98.50 435 LEU A C 1
ATOM 3186 O O . LEU A 1 435 ? 13.356 7.134 -12.837 1.00 98.50 435 LEU A O 1
ATOM 3190 N N . GLU A 1 436 ? 11.629 6.653 -11.469 1.00 97.94 436 GLU A N 1
ATOM 3191 C CA . GLU A 1 436 ? 12.189 7.255 -10.250 1.00 97.94 436 GLU A CA 1
ATOM 3192 C C . GLU A 1 436 ? 12.741 6.209 -9.270 1.00 97.94 436 GLU A C 1
ATOM 3194 O O . GLU A 1 436 ? 13.594 6.529 -8.443 1.00 97.94 436 GLU A O 1
ATOM 3199 N N . GLY A 1 437 ? 12.242 4.969 -9.324 1.00 96.12 437 GLY A N 1
ATOM 3200 C CA . GLY A 1 437 ? 12.779 3.856 -8.542 1.00 96.12 437 GLY A CA 1
ATOM 3201 C C . GLY A 1 437 ? 14.164 3.412 -9.011 1.00 96.12 437 GLY A C 1
ATOM 3202 O O . GLY A 1 437 ? 14.573 3.702 -10.130 1.00 96.12 437 GLY A O 1
ATOM 3203 N N . ASN A 1 438 ? 14.885 2.695 -8.147 1.00 97.50 438 ASN A N 1
ATOM 3204 C CA . ASN A 1 438 ? 16.244 2.204 -8.404 1.00 97.50 438 ASN A CA 1
ATOM 3205 C C . ASN A 1 438 ? 16.245 0.723 -8.804 1.00 97.50 438 ASN A C 1
ATOM 3207 O O . ASN A 1 438 ? 15.318 -0.006 -8.451 1.00 97.50 438 ASN A O 1
ATOM 3211 N N . TYR A 1 439 ? 17.316 0.233 -9.442 1.00 98.25 439 TYR A N 1
ATOM 3212 C CA . TYR A 1 439 ? 17.479 -1.196 -9.785 1.00 98.25 439 TYR A CA 1
ATOM 3213 C C . TYR A 1 439 ? 16.309 -1.745 -10.621 1.00 98.25 439 TYR A C 1
ATOM 3215 O O . TYR A 1 439 ? 15.735 -2.800 -10.322 1.00 98.25 439 TYR A O 1
ATOM 3223 N N . ILE A 1 440 ? 15.939 -1.009 -11.667 1.00 98.69 440 ILE A N 1
ATOM 3224 C CA . ILE A 1 440 ? 14.834 -1.347 -12.567 1.00 98.69 440 ILE A CA 1
ATOM 3225 C C . ILE A 1 440 ? 15.389 -1.801 -13.914 1.00 98.69 440 ILE A C 1
ATOM 3227 O O . ILE A 1 440 ? 16.273 -1.166 -14.485 1.00 98.69 440 ILE A O 1
ATOM 3231 N N . LEU A 1 441 ? 14.816 -2.872 -14.455 1.00 98.62 441 LEU A N 1
ATOM 3232 C CA . LEU A 1 441 ? 14.982 -3.272 -15.847 1.00 98.62 441 LEU A CA 1
ATOM 3233 C C . LEU A 1 441 ? 13.685 -2.987 -16.602 1.00 98.62 441 LEU A C 1
ATOM 3235 O O . LEU A 1 441 ? 12.638 -3.495 -16.217 1.00 98.62 441 LEU A O 1
ATOM 3239 N N . ILE A 1 442 ? 13.757 -2.268 -17.719 1.00 98.81 442 ILE A N 1
ATOM 3240 C CA . ILE A 1 442 ? 12.685 -2.234 -18.718 1.00 98.81 442 ILE A CA 1
ATOM 3241 C C . ILE A 1 442 ? 13.160 -2.915 -20.000 1.00 98.81 442 ILE A C 1
ATOM 3243 O O . ILE A 1 442 ? 14.293 -2.711 -20.443 1.00 98.81 442 ILE A O 1
ATOM 3247 N N . ARG A 1 443 ? 12.302 -3.735 -20.613 1.00 98.75 443 ARG A N 1
ATOM 3248 C CA . ARG A 1 443 ? 12.648 -4.446 -21.846 1.00 98.75 443 ARG A CA 1
ATOM 3249 C C . ARG A 1 443 ? 11.488 -4.533 -22.832 1.00 98.75 443 ARG A C 1
ATOM 3251 O O . ARG A 1 443 ? 10.378 -4.869 -22.436 1.00 98.75 443 ARG A O 1
ATOM 3258 N N . ASN A 1 444 ? 11.781 -4.363 -24.124 1.00 98.25 444 ASN A N 1
ATOM 3259 C CA . ASN A 1 444 ? 10.836 -4.528 -25.245 1.00 98.25 444 ASN A CA 1
ATOM 3260 C C . ASN A 1 444 ? 9.644 -3.544 -25.243 1.00 98.25 444 ASN A C 1
ATOM 3262 O O . ASN A 1 444 ? 8.540 -3.911 -25.646 1.00 98.25 444 ASN A O 1
ATOM 3266 N N . PHE A 1 445 ? 9.846 -2.295 -24.820 1.00 98.69 445 PHE A N 1
ATOM 3267 C CA . PHE A 1 445 ? 8.794 -1.274 -24.867 1.00 98.69 445 PHE A CA 1
ATOM 3268 C C . PHE A 1 445 ? 8.937 -0.342 -26.067 1.00 98.69 445 PHE A C 1
ATOM 3270 O O . PHE A 1 445 ? 10.044 -0.009 -26.490 1.00 98.69 445 PHE A O 1
ATOM 3277 N N . LYS A 1 446 ? 7.799 0.126 -26.582 1.00 98.81 446 LYS A N 1
ATOM 3278 C CA . LYS A 1 446 ? 7.727 1.247 -27.519 1.00 98.81 446 LYS A CA 1
ATOM 3279 C C . LYS A 1 446 ? 7.259 2.494 -26.776 1.00 98.81 446 LYS A C 1
ATOM 3281 O O . LYS A 1 446 ? 6.158 2.472 -26.240 1.00 98.81 446 LYS A O 1
ATOM 3286 N N . LEU A 1 447 ? 8.048 3.563 -26.749 1.00 98.88 447 LEU A N 1
ATOM 3287 C CA . LEU A 1 447 ? 7.748 4.781 -25.982 1.00 98.88 447 LEU A CA 1
ATOM 3288 C C . LEU A 1 447 ? 7.567 5.965 -26.933 1.00 98.88 447 LEU A C 1
ATOM 3290 O O . LEU A 1 447 ? 8.475 6.268 -27.711 1.00 98.88 447 LEU A O 1
ATOM 3294 N N . THR A 1 448 ? 6.401 6.612 -26.911 1.00 98.88 448 THR A N 1
ATOM 3295 C CA . THR A 1 448 ? 6.067 7.629 -27.918 1.00 98.88 448 THR A CA 1
ATOM 3296 C C . THR A 1 448 ? 5.156 8.737 -27.410 1.00 98.88 448 THR A C 1
ATOM 3298 O O . THR A 1 448 ? 4.412 8.546 -26.449 1.00 98.88 448 THR A O 1
ATOM 3301 N N . LYS A 1 449 ? 5.177 9.885 -28.098 1.00 98.62 449 LYS A N 1
ATOM 3302 C CA . LYS A 1 449 ? 4.313 11.053 -27.866 1.00 98.62 449 LYS A CA 1
ATOM 3303 C C . LYS A 1 449 ? 4.385 11.649 -26.459 1.00 98.62 449 LYS A C 1
ATOM 3305 O O . LYS A 1 449 ? 3.436 12.312 -26.038 1.00 98.62 449 LYS A O 1
ATOM 3310 N N . GLY A 1 450 ? 5.492 11.456 -25.746 1.00 98.50 450 GLY A N 1
ATOM 3311 C CA . GLY A 1 450 ? 5.798 12.268 -24.572 1.00 98.50 450 GLY A CA 1
ATOM 3312 C C . GLY A 1 450 ? 5.968 13.734 -24.976 1.00 98.50 450 GLY A C 1
ATOM 3313 O O . GLY A 1 450 ? 6.572 14.031 -26.011 1.00 98.50 450 GLY A O 1
ATOM 3314 N N . GLY A 1 451 ? 5.408 14.655 -24.190 1.00 98.50 451 GLY A N 1
ATOM 3315 C CA . GLY A 1 451 ? 5.476 16.096 -24.449 1.00 98.50 451 GLY A CA 1
ATOM 3316 C C . GLY A 1 451 ? 6.909 16.629 -24.508 1.00 98.50 451 GLY A C 1
ATOM 3317 O O . GLY A 1 451 ? 7.209 17.477 -25.347 1.00 98.50 451 GLY A O 1
ATOM 3318 N N . SER A 1 452 ? 7.783 16.062 -23.683 1.00 98.44 452 SER A N 1
ATOM 3319 C CA . SER A 1 452 ? 9.224 16.284 -23.667 1.00 98.44 452 SER A CA 1
ATOM 3320 C C . SER A 1 452 ? 9.977 14.969 -23.875 1.00 98.44 452 SER A C 1
ATOM 3322 O O . SER A 1 452 ? 10.749 14.857 -24.819 1.00 98.44 452 SER A O 1
ATOM 3324 N N . TYR A 1 453 ? 9.747 13.943 -23.055 1.00 98.69 453 TYR A N 1
ATOM 3325 C CA . TYR A 1 453 ? 10.627 12.769 -23.025 1.00 98.69 453 TYR A CA 1
ATOM 3326 C C . TYR A 1 453 ? 9.901 11.474 -23.395 1.00 98.69 453 TYR A C 1
ATOM 3328 O O . TYR A 1 453 ? 8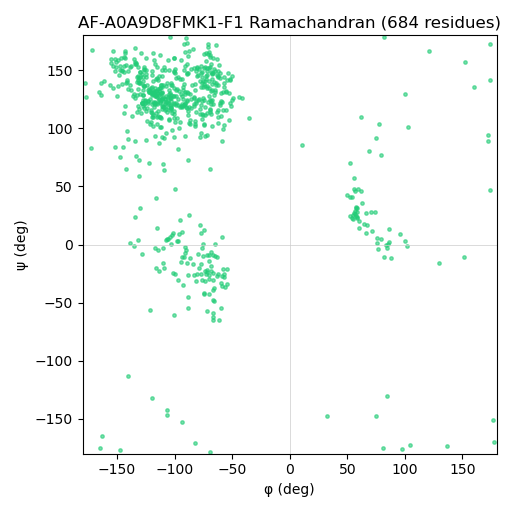.773 11.236 -22.970 1.00 98.69 453 TYR A O 1
ATOM 3336 N N . GLY A 1 454 ? 10.546 10.591 -24.155 1.00 98.75 454 GLY A N 1
ATOM 3337 C CA . GLY A 1 454 ? 10.051 9.221 -24.311 1.00 98.75 454 GLY A CA 1
ATOM 3338 C C . GLY A 1 454 ? 10.267 8.415 -23.031 1.00 98.75 454 GLY A C 1
ATOM 3339 O O . GLY A 1 454 ? 9.316 7.924 -22.426 1.00 98.75 454 GLY A O 1
ATOM 3340 N N . LEU A 1 455 ? 11.520 8.337 -22.588 1.00 98.81 455 LEU A N 1
ATOM 3341 C CA . LEU A 1 455 ? 11.916 7.773 -21.301 1.00 98.81 455 LEU A CA 1
ATOM 3342 C C . LEU A 1 455 ? 12.652 8.824 -20.480 1.00 98.81 455 LEU A C 1
ATOM 3344 O O . LEU A 1 455 ? 13.669 9.346 -20.930 1.00 98.81 455 LEU A O 1
ATOM 3348 N N . LYS A 1 456 ? 12.186 9.084 -19.263 1.00 98.75 456 LYS A N 1
ATOM 3349 C CA . LYS A 1 456 ? 12.915 9.886 -18.283 1.00 98.75 456 LYS A CA 1
ATOM 3350 C C . LYS A 1 456 ? 13.361 9.030 -17.114 1.00 98.75 456 LYS A C 1
ATOM 3352 O O . LYS A 1 456 ? 12.578 8.239 -16.590 1.00 98.75 456 LYS A O 1
ATOM 3357 N N . ILE A 1 457 ? 14.611 9.206 -16.710 1.00 98.62 457 ILE A N 1
ATOM 3358 C CA . ILE A 1 457 ? 15.241 8.449 -15.635 1.00 98.62 457 ILE A CA 1
ATOM 3359 C C . ILE A 1 457 ? 15.753 9.419 -14.573 1.00 98.62 457 ILE A C 1
ATOM 3361 O O . ILE A 1 457 ? 16.532 10.324 -14.874 1.00 98.62 457 ILE A O 1
ATOM 3365 N N . THR A 1 458 ? 15.301 9.215 -13.337 1.00 98.00 458 THR A N 1
ATOM 3366 C CA . THR A 1 458 ? 15.733 9.965 -12.147 1.00 98.00 458 THR A CA 1
ATOM 3367 C C . THR A 1 458 ? 16.098 9.051 -10.968 1.00 98.00 458 THR A C 1
ATOM 3369 O O . THR A 1 458 ? 16.373 9.554 -9.883 1.00 98.00 458 THR A O 1
ATOM 3372 N N . GLY A 1 459 ? 16.073 7.727 -11.163 1.00 97.50 459 GLY A N 1
ATOM 3373 C CA . GLY A 1 459 ? 16.630 6.727 -10.245 1.00 97.50 459 GLY A CA 1
ATOM 3374 C C . GLY A 1 459 ? 17.934 6.116 -10.775 1.00 97.50 459 GLY A C 1
ATOM 3375 O O . GLY A 1 459 ? 18.194 6.138 -11.978 1.00 97.50 459 GLY A O 1
ATOM 3376 N N . ASP A 1 460 ? 18.739 5.548 -9.878 1.00 98.00 460 ASP A N 1
ATOM 3377 C CA . ASP A 1 460 ? 20.028 4.915 -10.175 1.00 98.00 460 ASP A CA 1
ATOM 3378 C C . ASP A 1 460 ? 19.882 3.425 -10.531 1.00 98.00 460 ASP A C 1
ATOM 3380 O O . ASP A 1 460 ? 18.933 2.742 -10.125 1.00 98.00 460 ASP A O 1
ATOM 3384 N N . ASN A 1 461 ? 20.909 2.855 -11.170 1.00 98.19 461 ASN A N 1
ATOM 3385 C CA . ASN A 1 461 ? 20.991 1.421 -11.487 1.00 98.19 461 ASN A CA 1
ATOM 3386 C C . ASN A 1 461 ? 19.863 0.954 -12.425 1.00 98.19 461 ASN A C 1
ATOM 3388 O O . ASN A 1 461 ? 19.211 -0.066 -12.184 1.00 98.19 461 ASN A O 1
ATOM 3392 N N . ILE A 1 462 ? 19.600 1.712 -13.487 1.00 98.62 462 ILE A N 1
ATOM 3393 C CA . ILE A 1 462 ? 18.505 1.437 -14.422 1.00 98.62 462 ILE A CA 1
ATOM 3394 C C . ILE A 1 462 ? 19.039 0.793 -15.687 1.00 98.62 462 ILE A C 1
ATOM 3396 O O . ILE A 1 462 ? 20.047 1.212 -16.242 1.00 98.62 462 ILE A O 1
ATOM 3400 N N . THR A 1 463 ? 18.336 -0.223 -16.173 1.00 98.75 463 THR A N 1
ATOM 3401 C CA . THR A 1 463 ? 18.634 -0.875 -17.445 1.00 98.75 463 THR A CA 1
ATOM 3402 C C . THR A 1 463 ? 17.455 -0.729 -18.400 1.00 98.75 463 THR A C 1
ATOM 3404 O O . THR A 1 463 ? 16.350 -1.177 -18.101 1.00 98.75 463 THR A O 1
ATOM 3407 N N . ALA A 1 464 ? 17.690 -0.145 -19.572 1.00 98.75 464 ALA A N 1
ATOM 3408 C CA . ALA A 1 464 ? 16.745 -0.114 -20.681 1.00 98.75 464 ALA A CA 1
ATOM 3409 C C . ALA A 1 464 ? 17.263 -0.988 -21.829 1.00 98.75 464 ALA A C 1
ATOM 3411 O O . ALA A 1 464 ? 18.307 -0.706 -22.417 1.00 98.75 464 ALA A O 1
ATOM 3412 N N . GLU A 1 465 ? 16.522 -2.045 -22.161 1.00 98.50 465 GLU A N 1
ATOM 3413 C CA . GLU A 1 465 ? 16.914 -3.028 -23.169 1.00 98.50 465 GLU A CA 1
ATOM 3414 C C . GLU A 1 465 ? 15.890 -3.159 -24.298 1.00 98.50 465 GLU A C 1
ATOM 3416 O O . GLU A 1 465 ? 14.712 -3.431 -24.071 1.00 98.50 465 GLU A O 1
ATOM 3421 N N . ARG A 1 466 ? 16.346 -3.118 -25.553 1.00 96.00 466 ARG A N 1
ATOM 3422 C CA . ARG A 1 466 ? 15.487 -3.423 -26.718 1.00 96.00 466 ARG A CA 1
ATOM 3423 C C . ARG A 1 466 ? 14.233 -2.544 -26.817 1.00 96.00 466 ARG A C 1
ATOM 3425 O O . ARG A 1 466 ? 13.197 -3.005 -27.294 1.00 96.00 466 ARG A O 1
ATOM 3432 N N . CYS A 1 467 ? 14.317 -1.299 -26.363 1.00 98.56 467 CYS A N 1
ATOM 3433 C CA . CYS A 1 467 ? 13.220 -0.341 -26.460 1.00 98.56 467 CYS A CA 1
ATOM 3434 C C . CYS A 1 467 ? 13.285 0.452 -27.778 1.00 98.56 467 CYS A C 1
ATOM 3436 O O . CYS A 1 467 ? 14.372 0.731 -28.282 1.00 98.56 467 CYS A O 1
ATOM 3438 N N . ASP A 1 468 ? 12.127 0.824 -28.329 1.00 98.31 468 ASP A N 1
ATOM 3439 C CA . ASP A 1 468 ? 11.986 1.730 -29.485 1.00 98.31 468 ASP A CA 1
ATOM 3440 C C . ASP A 1 468 ? 11.337 3.034 -29.006 1.00 98.31 468 ASP A C 1
ATOM 3442 O O . ASP A 1 468 ? 10.163 3.055 -28.636 1.00 98.31 468 ASP A O 1
ATOM 3446 N N . ILE A 1 469 ? 12.108 4.115 -28.963 1.00 98.81 469 ILE A N 1
ATOM 3447 C CA . ILE A 1 469 ? 11.734 5.386 -28.343 1.00 98.81 469 ILE A CA 1
ATOM 3448 C C . ILE A 1 469 ? 11.655 6.459 -29.427 1.00 98.81 469 ILE A C 1
ATOM 3450 O O . ILE A 1 469 ? 12.678 6.843 -30.004 1.00 98.81 469 ILE A O 1
ATOM 3454 N N . TYR A 1 470 ? 10.443 6.919 -29.744 1.00 98.75 470 TYR A N 1
ATOM 3455 C CA . TYR A 1 470 ? 10.224 7.717 -30.949 1.00 98.75 470 TYR A CA 1
ATOM 3456 C C . TYR A 1 470 ? 9.078 8.724 -30.885 1.00 98.75 470 TYR A C 1
ATOM 3458 O O . TYR A 1 470 ? 8.107 8.523 -30.161 1.00 98.75 470 TYR A O 1
ATOM 3466 N N . ASP A 1 471 ? 9.147 9.756 -31.732 1.00 98.56 471 ASP A N 1
ATOM 3467 C CA . ASP A 1 471 ? 8.097 10.780 -31.888 1.00 98.56 471 ASP A CA 1
ATOM 3468 C C . ASP A 1 471 ? 7.761 11.482 -30.557 1.00 98.56 471 ASP A C 1
ATOM 3470 O O . ASP A 1 471 ? 6.598 11.618 -30.175 1.00 98.56 471 ASP A O 1
ATOM 3474 N N . ASN A 1 472 ? 8.798 11.876 -29.807 1.00 98.81 472 ASN A N 1
ATOM 3475 C CA . ASN A 1 472 ? 8.677 12.629 -28.553 1.00 98.81 472 ASN A CA 1
ATOM 3476 C C . ASN A 1 472 ? 9.062 14.107 -28.753 1.00 98.81 472 ASN A C 1
ATOM 3478 O O . ASN A 1 472 ? 9.870 14.444 -29.624 1.00 98.81 472 ASN A O 1
ATOM 3482 N N . GLY A 1 473 ? 8.459 15.000 -27.961 1.00 98.62 473 GLY A N 1
ATOM 3483 C CA . GLY A 1 473 ? 8.528 16.454 -28.164 1.00 98.62 473 GLY A CA 1
ATOM 3484 C C . GLY A 1 473 ? 9.851 17.127 -27.778 1.00 98.62 473 GLY A C 1
ATOM 3485 O O . GLY A 1 473 ? 10.063 18.287 -28.134 1.00 98.62 473 GLY A O 1
ATOM 3486 N N . LEU A 1 474 ? 10.754 16.403 -27.116 1.00 98.44 474 LEU A N 1
ATOM 3487 C CA . LEU A 1 474 ? 12.148 16.768 -26.871 1.00 98.44 474 LEU A CA 1
ATOM 3488 C C . LEU A 1 474 ? 13.031 15.513 -27.028 1.00 98.44 474 LEU A C 1
ATOM 3490 O O . LEU A 1 474 ? 13.157 15.019 -28.147 1.00 98.44 474 LEU A O 1
ATOM 3494 N N . HIS A 1 475 ? 13.654 14.991 -25.970 1.00 98.50 475 HIS A N 1
ATOM 3495 C CA . HIS A 1 475 ? 14.595 13.872 -26.085 1.00 98.50 475 HIS A CA 1
ATOM 3496 C C . HIS A 1 475 ? 13.879 12.521 -26.163 1.00 98.50 475 HIS A C 1
ATOM 3498 O O . HIS A 1 475 ? 12.823 12.326 -25.559 1.00 98.50 475 HIS A O 1
ATOM 3504 N N . GLY A 1 476 ? 14.478 11.554 -26.858 1.00 98.75 476 GLY A N 1
ATOM 3505 C CA . GLY A 1 476 ? 14.034 10.166 -26.771 1.00 98.75 476 GLY A CA 1
ATOM 3506 C C . GLY A 1 476 ? 14.187 9.656 -25.339 1.00 98.75 476 GLY A C 1
ATOM 3507 O O . GLY A 1 476 ? 13.197 9.394 -24.658 1.00 98.75 476 GLY A O 1
ATOM 3508 N N . LEU A 1 477 ? 15.427 9.577 -24.863 1.00 98.75 477 LEU A N 1
ATOM 3509 C CA . LEU A 1 477 ? 15.770 9.208 -23.492 1.00 98.75 477 LEU A CA 1
ATOM 3510 C C . LEU A 1 477 ? 16.504 10.359 -22.808 1.00 98.75 477 LEU A C 1
ATOM 3512 O O . LEU A 1 477 ? 17.462 10.889 -23.367 1.00 98.75 477 LEU A O 1
ATOM 3516 N N . TYR A 1 478 ? 16.073 10.709 -21.599 1.00 98.56 478 TYR A N 1
ATOM 3517 C CA . TYR A 1 478 ? 16.720 11.699 -20.745 1.00 98.56 478 TYR A CA 1
ATOM 3518 C C . TYR A 1 478 ? 17.011 11.114 -19.360 1.00 98.56 478 TYR A C 1
ATOM 3520 O O . TYR A 1 478 ? 16.088 10.689 -18.665 1.00 98.56 478 TYR A O 1
ATOM 3528 N N . ALA A 1 479 ? 18.278 11.096 -18.957 1.00 96.88 479 ALA A N 1
ATOM 3529 C CA . ALA A 1 479 ? 18.699 10.706 -17.614 1.00 96.88 479 ALA A CA 1
ATOM 3530 C C . ALA A 1 479 ? 19.350 11.908 -16.924 1.00 96.88 479 ALA A C 1
ATOM 3532 O O . ALA A 1 479 ? 20.216 12.552 -17.517 1.00 96.88 479 ALA A O 1
ATOM 3533 N N . GLN A 1 480 ? 18.908 12.229 -15.706 1.00 93.00 480 GLN A N 1
ATOM 3534 C CA . GLN A 1 480 ? 19.329 13.438 -14.999 1.00 93.00 480 GLN A CA 1
ATOM 3535 C C . GLN A 1 480 ? 19.925 13.123 -13.630 1.00 93.00 480 GLN A C 1
ATOM 3537 O O . GLN A 1 480 ? 19.195 12.677 -12.752 1.00 93.00 480 GLN A O 1
ATOM 3542 N N . ASP A 1 481 ? 21.201 13.462 -13.438 1.00 92.38 481 ASP A N 1
ATOM 3543 C CA . ASP A 1 481 ? 21.929 13.357 -12.169 1.00 92.38 481 ASP A CA 1
ATOM 3544 C C . ASP A 1 481 ? 21.830 11.954 -11.531 1.00 92.38 481 ASP A C 1
ATOM 3546 O O . ASP A 1 481 ? 21.660 11.822 -10.319 1.00 92.38 481 ASP A O 1
ATOM 3550 N N . VAL A 1 482 ? 21.927 10.910 -12.362 1.00 94.75 482 VAL A N 1
ATOM 3551 C CA . VAL A 1 482 ? 21.806 9.491 -11.983 1.00 94.75 482 VAL A CA 1
ATOM 3552 C C . VAL A 1 482 ? 23.013 8.690 -12.450 1.00 94.75 482 VAL A C 1
ATOM 3554 O O . VAL A 1 482 ? 23.615 9.023 -13.462 1.00 94.75 482 VAL A O 1
ATOM 3557 N N . SER A 1 483 ? 23.355 7.620 -11.740 1.00 95.75 483 SER A N 1
ATOM 3558 C CA . SER A 1 483 ? 24.507 6.768 -12.041 1.00 95.75 483 SER A CA 1
ATOM 3559 C C . SER A 1 483 ? 24.118 5.330 -12.383 1.00 95.75 483 SER A C 1
ATOM 3561 O O . SER A 1 483 ? 23.074 4.809 -11.969 1.00 95.75 483 SER A O 1
ATOM 3563 N N . ASN A 1 484 ? 25.035 4.651 -13.074 1.00 96.50 484 ASN A N 1
ATOM 3564 C CA . ASN A 1 484 ? 24.937 3.244 -13.453 1.00 96.50 484 ASN A CA 1
ATOM 3565 C C . ASN A 1 484 ? 23.704 2.953 -14.327 1.00 96.50 484 ASN A C 1
ATOM 3567 O O . ASN A 1 484 ? 22.929 2.020 -14.085 1.00 96.50 484 ASN A O 1
ATOM 3571 N N . ILE A 1 485 ? 23.502 3.783 -15.347 1.00 98.00 485 ILE A N 1
ATOM 3572 C CA . ILE A 1 485 ? 22.445 3.618 -16.337 1.00 98.00 485 ILE A CA 1
ATOM 3573 C C . ILE A 1 485 ? 22.977 2.801 -17.511 1.00 98.00 485 ILE A C 1
ATOM 3575 O O . ILE A 1 485 ? 23.935 3.17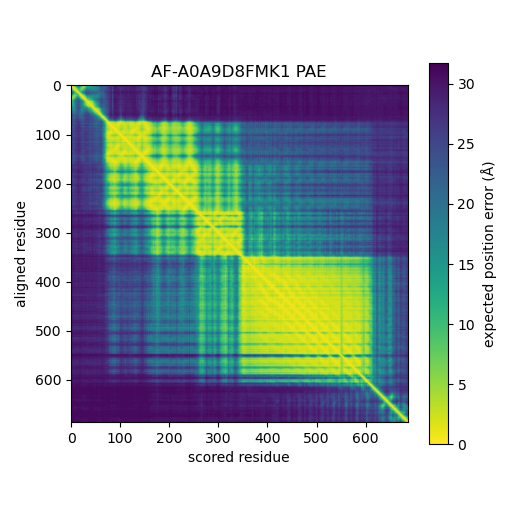5 -18.181 1.00 98.00 485 ILE A O 1
ATOM 3579 N N . THR A 1 486 ? 22.332 1.673 -17.797 1.00 98.44 486 THR A N 1
ATOM 3580 C CA . THR A 1 486 ? 22.635 0.834 -18.959 1.00 98.44 486 THR A CA 1
ATOM 3581 C C . THR A 1 486 ? 21.554 0.980 -20.023 1.00 98.44 486 THR A C 1
ATOM 3583 O O . THR A 1 486 ? 20.382 0.696 -19.782 1.00 98.44 486 THR A O 1
ATOM 3586 N N . ILE A 1 487 ? 21.946 1.362 -21.234 1.00 98.69 487 ILE A N 1
ATOM 3587 C CA . ILE A 1 487 ? 21.073 1.453 -22.405 1.00 98.69 487 ILE A CA 1
ATOM 3588 C C . ILE A 1 487 ? 21.626 0.498 -23.463 1.00 98.69 487 ILE A C 1
ATOM 3590 O O . ILE A 1 487 ? 22.694 0.736 -24.030 1.00 98.69 487 ILE A O 1
ATOM 3594 N N . ASP A 1 488 ? 20.915 -0.599 -23.723 1.00 97.81 488 ASP A N 1
ATOM 3595 C CA . ASP A 1 488 ? 21.392 -1.672 -24.599 1.00 97.81 488 ASP A CA 1
ATOM 3596 C C . ASP A 1 488 ? 20.385 -2.034 -25.693 1.00 97.81 488 ASP A C 1
ATOM 3598 O O . ASP A 1 488 ? 19.220 -2.356 -25.442 1.00 97.81 488 ASP A O 1
ATOM 3602 N N . ASN A 1 489 ? 20.862 -2.049 -26.937 1.00 90.44 489 ASN A N 1
ATOM 3603 C CA . ASN A 1 489 ? 20.098 -2.495 -28.099 1.00 90.44 489 ASN A CA 1
ATOM 3604 C C . ASN A 1 489 ? 18.783 -1.715 -28.290 1.00 90.44 489 ASN A C 1
ATOM 3606 O O . ASN A 1 489 ? 17.786 -2.268 -28.757 1.00 90.44 489 ASN A O 1
ATOM 3610 N N . CYS A 1 490 ? 18.775 -0.440 -27.905 1.00 97.12 490 CYS A N 1
ATOM 3611 C CA . CYS A 1 490 ? 17.637 0.459 -28.054 1.00 97.12 490 CYS A CA 1
ATOM 3612 C C . CYS A 1 490 ? 17.707 1.230 -29.379 1.00 97.12 490 CYS A C 1
ATOM 3614 O O . CYS A 1 490 ? 18.785 1.528 -29.901 1.00 97.12 490 CYS A O 1
ATOM 3616 N N . VAL A 1 491 ? 16.540 1.577 -29.913 1.00 97.06 491 VAL A N 1
ATOM 3617 C CA . VAL A 1 491 ? 16.381 2.429 -31.095 1.00 97.06 491 VAL A CA 1
ATOM 3618 C C . VAL A 1 491 ? 15.728 3.730 -30.649 1.00 97.06 491 VAL A C 1
ATOM 3620 O O . VAL A 1 491 ? 14.652 3.701 -30.064 1.00 97.06 491 VAL A O 1
ATOM 3623 N N . LEU A 1 492 ? 16.371 4.866 -30.905 1.00 98.44 492 LEU A N 1
ATOM 3624 C CA . LEU A 1 492 ? 15.889 6.187 -30.513 1.00 98.44 492 LEU A CA 1
ATOM 3625 C C . LEU A 1 492 ? 15.795 7.062 -31.756 1.00 98.44 492 LEU A C 1
ATOM 3627 O O . LEU A 1 492 ? 16.815 7.448 -32.331 1.00 98.44 492 LEU A O 1
ATOM 3631 N N . ARG A 1 493 ? 14.578 7.319 -32.231 1.00 98.25 493 ARG A N 1
ATOM 3632 C CA . ARG A 1 493 ? 14.379 7.901 -33.561 1.00 98.25 493 ARG A CA 1
ATOM 3633 C C . ARG A 1 493 ? 13.254 8.906 -33.640 1.00 98.25 493 ARG A C 1
ATOM 3635 O O . ARG A 1 493 ? 12.281 8.802 -32.911 1.00 98.25 493 ARG A O 1
ATOM 3642 N N . ASP A 1 494 ? 13.346 9.822 -34.594 1.00 97.88 494 ASP A N 1
ATOM 3643 C CA . ASP A 1 494 ? 12.272 10.775 -34.890 1.00 97.88 494 ASP A CA 1
ATOM 3644 C C . ASP A 1 494 ? 11.854 11.622 -33.663 1.00 97.88 494 ASP A C 1
ATOM 3646 O O . ASP A 1 494 ? 10.709 12.058 -33.571 1.00 97.88 494 ASP A O 1
ATOM 3650 N N . ASN A 1 495 ? 12.751 11.835 -32.691 1.00 98.75 495 ASN A N 1
ATOM 3651 C CA . ASN A 1 495 ? 12.500 12.701 -31.534 1.00 98.75 495 ASN A CA 1
ATOM 3652 C C . ASN A 1 495 ? 12.896 14.147 -31.864 1.00 98.75 495 ASN A C 1
ATOM 3654 O O . ASN A 1 495 ? 13.819 14.378 -32.643 1.00 98.75 495 ASN A O 1
ATOM 3658 N N . ALA A 1 496 ? 12.206 15.140 -31.302 1.00 98.69 496 ALA A N 1
ATOM 3659 C CA . ALA A 1 496 ? 12.427 16.542 -31.671 1.00 98.69 496 ALA A CA 1
ATOM 3660 C C . ALA A 1 496 ? 13.755 17.133 -31.151 1.00 98.69 496 ALA A C 1
ATOM 3662 O O . ALA A 1 496 ? 14.265 18.090 -31.731 1.00 98.69 496 ALA A O 1
ATOM 3663 N N . GLY A 1 497 ? 14.297 16.583 -30.066 1.00 98.25 497 GLY A N 1
ATOM 3664 C CA . GLY A 1 497 ? 15.598 16.899 -29.477 1.00 98.25 497 GLY A CA 1
ATOM 3665 C C . GLY A 1 497 ? 16.606 15.784 -29.741 1.00 98.25 497 GLY A C 1
ATOM 3666 O O . GLY A 1 497 ? 16.628 15.222 -30.832 1.00 98.25 497 GLY A O 1
ATOM 3667 N N . ASP A 1 498 ? 17.459 15.495 -28.760 1.00 98.44 498 ASP A N 1
ATOM 3668 C CA . ASP A 1 498 ? 18.435 14.399 -28.839 1.00 98.44 498 ASP A CA 1
ATOM 3669 C C . ASP A 1 498 ? 17.785 13.008 -28.828 1.00 98.44 498 ASP A C 1
ATOM 3671 O O . ASP A 1 498 ? 16.708 12.811 -28.261 1.00 98.44 498 ASP A O 1
ATOM 3675 N N . GLY A 1 499 ? 18.466 12.009 -29.389 1.00 98.56 499 GLY A N 1
ATOM 3676 C CA . GLY A 1 499 ? 18.068 10.615 -29.195 1.00 98.56 499 GLY A CA 1
ATOM 3677 C C . GLY A 1 499 ? 18.253 10.187 -27.740 1.00 98.56 499 GLY A C 1
ATOM 3678 O O . GLY A 1 499 ? 17.271 9.919 -27.049 1.00 98.56 499 GLY A O 1
ATOM 3679 N N . ILE A 1 500 ? 19.505 10.153 -27.277 1.00 98.50 500 ILE A N 1
ATOM 3680 C CA . ILE A 1 500 ? 19.879 9.924 -25.871 1.00 98.50 500 ILE A CA 1
ATOM 3681 C C . ILE A 1 500 ? 20.512 11.200 -25.325 1.00 98.50 500 ILE A C 1
ATOM 3683 O O . ILE A 1 500 ? 21.425 11.729 -25.952 1.00 98.50 500 ILE A O 1
ATOM 3687 N N . ASN A 1 501 ? 20.081 11.637 -24.147 1.00 96.81 501 ASN A N 1
ATOM 3688 C CA . ASN A 1 501 ? 20.704 12.714 -23.392 1.00 96.81 501 ASN A CA 1
ATOM 3689 C C . ASN A 1 501 ? 20.963 12.248 -21.951 1.00 96.81 501 ASN A C 1
ATOM 3691 O O . ASN A 1 501 ? 20.020 11.989 -21.200 1.00 96.81 501 ASN A O 1
ATOM 3695 N N . LEU A 1 502 ? 22.238 12.117 -21.587 1.00 94.38 502 LEU A N 1
ATOM 3696 C CA . LEU A 1 502 ? 22.674 11.874 -20.212 1.00 94.38 502 LEU A CA 1
ATOM 3697 C C . LEU A 1 502 ? 23.220 13.187 -19.651 1.00 94.38 502 LEU A C 1
ATOM 3699 O O . LEU A 1 502 ? 24.174 13.733 -20.202 1.00 94.38 502 LEU A O 1
ATOM 3703 N N . SER A 1 503 ? 22.593 13.707 -18.600 1.00 91.31 503 SER A N 1
ATOM 3704 C CA . SER A 1 503 ? 22.928 14.991 -17.984 1.00 91.31 503 SER A CA 1
ATOM 3705 C C . SER A 1 503 ? 23.295 14.797 -16.514 1.00 91.31 503 SER A C 1
ATOM 3707 O O . SER A 1 503 ? 22.405 14.627 -15.685 1.00 91.31 503 SER A O 1
ATOM 3709 N N . GLY A 1 504 ? 24.583 14.854 -16.178 1.00 87.12 504 GLY A N 1
ATOM 3710 C CA . GLY A 1 504 ? 25.088 14.472 -14.857 1.00 87.12 504 GLY A CA 1
ATOM 3711 C C . GLY A 1 504 ? 25.275 12.957 -14.723 1.00 87.12 504 GLY A C 1
ATOM 3712 O O . GLY A 1 504 ? 24.943 12.208 -15.640 1.00 87.12 504 GLY A O 1
ATOM 3713 N N . GLY A 1 505 ? 25.762 12.511 -13.563 1.00 88.12 505 GLY A N 1
ATOM 3714 C CA . GLY A 1 505 ? 25.894 11.084 -13.262 1.00 88.12 505 GLY A CA 1
ATOM 3715 C C . GLY A 1 505 ? 27.278 10.491 -13.499 1.00 88.12 505 GLY A C 1
ATOM 3716 O O . GLY A 1 505 ? 28.232 11.202 -13.816 1.00 88.12 505 GLY A O 1
ATOM 3717 N N . ALA A 1 506 ? 27.382 9.174 -13.304 1.00 91.38 506 ALA A N 1
ATOM 3718 C CA . ALA A 1 506 ? 28.618 8.430 -13.535 1.00 91.38 506 ALA A CA 1
ATOM 3719 C C . ALA A 1 506 ? 28.374 6.940 -13.827 1.00 91.38 506 ALA A C 1
ATOM 3721 O O . ALA A 1 506 ? 27.361 6.384 -13.402 1.00 91.38 506 ALA A O 1
ATOM 3722 N N . GLU A 1 507 ? 29.354 6.286 -14.457 1.00 93.00 507 GLU A N 1
ATOM 3723 C CA . GLU A 1 507 ? 29.396 4.832 -14.711 1.00 93.00 507 GLU A CA 1
ATOM 3724 C C . GLU A 1 507 ? 28.312 4.319 -15.681 1.00 93.00 507 GLU A C 1
ATOM 3726 O O . GLU A 1 507 ? 27.905 3.155 -15.638 1.00 93.00 507 GLU A O 1
ATOM 3731 N N . ASP A 1 508 ? 27.844 5.176 -16.586 1.00 94.94 508 ASP A N 1
ATOM 3732 C CA . ASP A 1 508 ? 26.799 4.819 -17.545 1.00 94.94 508 ASP A CA 1
ATOM 3733 C C . ASP A 1 508 ? 27.342 4.020 -18.737 1.00 94.94 508 ASP A C 1
ATOM 3735 O O . ASP A 1 508 ? 28.445 4.256 -19.235 1.00 94.94 508 ASP A O 1
ATOM 3739 N N . LEU A 1 509 ? 26.537 3.094 -19.260 1.00 96.50 509 LEU A N 1
ATOM 3740 C CA . LEU A 1 509 ? 26.874 2.250 -20.403 1.00 96.50 509 LEU A CA 1
ATOM 3741 C C . LEU A 1 509 ? 25.821 2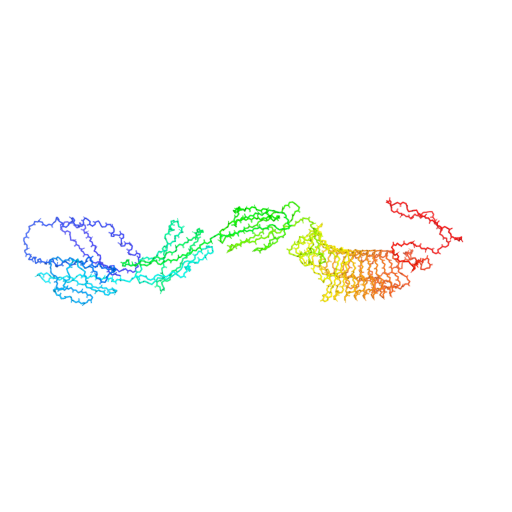.370 -21.504 1.00 96.50 509 LEU A C 1
ATOM 3743 O O . LEU A 1 509 ? 24.706 1.871 -21.374 1.00 96.50 509 LEU A O 1
ATOM 3747 N N . ILE A 1 510 ? 26.215 2.912 -22.653 1.00 98.12 510 ILE A N 1
ATOM 3748 C CA . ILE A 1 510 ? 25.418 2.887 -23.882 1.00 98.12 510 ILE A CA 1
ATOM 3749 C C . ILE A 1 510 ? 26.042 1.888 -24.850 1.00 98.12 510 ILE A C 1
ATOM 3751 O O . ILE A 1 510 ? 27.209 2.009 -25.233 1.00 98.12 510 ILE A O 1
ATOM 3755 N N . GLN A 1 511 ? 25.270 0.895 -25.290 1.00 94.62 511 GLN A N 1
ATOM 3756 C CA . GLN A 1 511 ? 25.774 -0.087 -26.240 1.00 94.62 511 GLN A CA 1
ATOM 3757 C C . GLN A 1 511 ? 24.746 -0.595 -27.244 1.00 94.62 511 GLN A C 1
ATOM 3759 O O . GLN A 1 511 ? 23.557 -0.688 -26.959 1.00 94.62 511 GLN A O 1
ATOM 3764 N N . ASN A 1 512 ? 25.223 -0.960 -28.436 1.00 86.50 512 ASN A N 1
ATOM 3765 C CA . ASN A 1 512 ? 24.405 -1.548 -29.505 1.00 86.50 512 ASN A CA 1
ATOM 3766 C C . ASN A 1 512 ? 23.181 -0.696 -29.893 1.00 86.50 512 ASN A C 1
ATOM 3768 O O . ASN A 1 512 ? 22.204 -1.222 -30.424 1.00 86.50 512 ASN A O 1
ATOM 3772 N N . CYS A 1 513 ? 23.201 0.604 -29.601 1.00 92.62 513 CYS A N 1
ATOM 3773 C CA . CYS A 1 513 ? 22.053 1.475 -29.801 1.00 92.62 513 CYS A CA 1
ATOM 3774 C C . CYS A 1 513 ? 22.079 2.118 -31.187 1.00 92.62 513 CYS A C 1
ATOM 3776 O O . CYS A 1 513 ? 23.142 2.339 -31.771 1.00 92.62 513 CYS A O 1
ATOM 3778 N N . VAL A 1 514 ? 20.898 2.461 -31.698 1.00 93.31 514 VAL A N 1
ATOM 3779 C CA . VAL A 1 514 ? 20.741 3.237 -32.932 1.00 93.31 514 VAL A CA 1
ATOM 3780 C C . VAL A 1 514 ? 19.977 4.512 -32.615 1.00 93.31 514 VAL A C 1
ATOM 3782 O O . VAL A 1 514 ? 18.798 4.455 -32.283 1.00 93.31 514 VAL A O 1
ATOM 3785 N N . SER A 1 515 ? 20.638 5.657 -32.750 1.00 96.94 515 SER A N 1
ATOM 3786 C CA . SER A 1 515 ? 20.026 6.976 -32.629 1.00 96.94 515 SER A CA 1
ATOM 3787 C C . SER A 1 515 ? 19.908 7.624 -34.006 1.00 96.94 515 SER A C 1
ATOM 3789 O O . SER A 1 515 ? 20.926 7.886 -34.656 1.00 96.94 515 SER A O 1
ATOM 3791 N N . SER A 1 516 ? 18.685 7.831 -34.503 1.00 93.88 516 SER A N 1
ATOM 3792 C CA . SER A 1 516 ? 18.496 8.266 -35.889 1.00 93.88 516 SER A CA 1
ATOM 3793 C C . SER A 1 516 ? 17.390 9.275 -36.142 1.00 93.88 516 SER A C 1
ATOM 3795 O O . SER A 1 516 ? 16.274 9.097 -35.671 1.00 93.88 516 SER A O 1
ATOM 3797 N N . SER A 1 517 ? 17.631 10.229 -37.042 1.00 94.62 517 SER A N 1
ATOM 3798 C CA . SER A 1 517 ? 16.614 11.209 -37.468 1.00 94.62 517 SER A CA 1
ATOM 3799 C C . SER A 1 517 ? 16.041 12.041 -36.313 1.00 94.62 517 SER A C 1
ATOM 3801 O O . SER A 1 517 ? 14.893 12.474 -36.373 1.00 94.62 517 SER A O 1
ATOM 3803 N N . ASN A 1 518 ? 16.824 12.250 -35.254 1.00 98.19 518 ASN A N 1
ATOM 3804 C CA . ASN A 1 518 ? 16.443 13.119 -34.146 1.00 98.19 518 ASN A CA 1
ATOM 3805 C C . ASN A 1 518 ? 16.761 14.586 -34.488 1.00 98.19 518 ASN A C 1
ATOM 3807 O O . ASN A 1 518 ? 17.640 14.866 -35.305 1.00 98.19 518 ASN A O 1
ATOM 3811 N N . GLY A 1 519 ? 16.020 15.533 -33.915 1.00 97.94 519 GLY A N 1
ATOM 3812 C CA . GLY A 1 519 ? 16.103 16.952 -34.270 1.00 97.94 519 GLY A CA 1
ATOM 3813 C C . GLY A 1 519 ? 17.363 17.663 -33.767 1.00 97.94 519 GLY A C 1
ATOM 3814 O O . GLY A 1 519 ? 17.759 18.665 -34.365 1.00 97.94 519 GLY A O 1
ATOM 3815 N N . ALA A 1 520 ? 18.007 17.131 -32.726 1.00 96.88 520 ALA A N 1
ATOM 3816 C CA . ALA A 1 520 ? 19.291 17.595 -32.203 1.00 96.88 520 ALA A CA 1
ATOM 3817 C C . ALA A 1 520 ? 20.344 16.472 -32.280 1.00 96.88 520 ALA A C 1
ATOM 3819 O O . ALA A 1 520 ? 20.498 15.889 -33.354 1.00 96.88 520 ALA A O 1
ATOM 3820 N N . ASP A 1 521 ? 21.102 16.193 -31.221 1.00 96.31 521 ASP A N 1
ATOM 3821 C CA . ASP A 1 521 ? 22.219 15.248 -31.259 1.00 96.31 521 ASP A CA 1
ATOM 3822 C C . ASP A 1 521 ? 21.740 13.784 -31.240 1.00 96.31 521 ASP A C 1
ATOM 3824 O O . ASP A 1 521 ? 20.667 13.439 -30.744 1.00 96.31 521 ASP A O 1
ATOM 3828 N N . GLY A 1 522 ? 22.530 12.865 -31.789 1.00 97.62 522 GLY A N 1
ATOM 3829 C CA . GLY A 1 522 ? 22.220 11.442 -31.704 1.00 97.62 522 GLY A CA 1
ATOM 3830 C C . GLY A 1 522 ? 22.322 10.948 -30.260 1.00 97.62 522 GLY A C 1
ATOM 3831 O O . GLY A 1 522 ? 21.340 10.473 -29.680 1.00 97.62 522 GLY A O 1
ATOM 3832 N N . ILE A 1 523 ? 23.523 11.042 -29.695 1.00 97.06 523 ILE A N 1
ATOM 3833 C CA . ILE A 1 523 ? 23.842 10.666 -28.317 1.00 97.06 523 ILE A CA 1
ATOM 3834 C C . ILE A 1 523 ? 24.620 11.817 -27.686 1.00 97.06 523 ILE A C 1
ATOM 3836 O O . ILE A 1 523 ? 25.725 12.129 -28.129 1.00 97.06 523 ILE A O 1
ATOM 3840 N N . ALA A 1 524 ? 24.046 12.427 -26.657 1.00 94.31 524 ALA A N 1
ATOM 3841 C CA . ALA A 1 524 ? 24.610 13.552 -25.936 1.00 94.31 524 ALA A CA 1
ATOM 3842 C C . ALA A 1 524 ? 24.962 13.161 -24.494 1.00 94.31 524 ALA A C 1
ATOM 3844 O O . ALA A 1 524 ? 24.128 12.611 -23.772 1.00 94.31 524 ALA A O 1
ATOM 3845 N N . LEU A 1 525 ? 26.201 13.449 -24.092 1.00 91.38 525 LEU A N 1
ATOM 3846 C CA . LEU A 1 525 ? 26.738 13.200 -22.755 1.00 91.38 525 LEU A CA 1
ATOM 3847 C C . LEU A 1 525 ? 27.189 14.529 -22.141 1.00 91.38 525 LEU A C 1
ATOM 3849 O O . LEU A 1 525 ? 28.230 15.082 -22.508 1.00 91.38 525 LEU A O 1
ATOM 3853 N N . PHE A 1 526 ? 26.413 15.044 -21.197 1.00 88.69 526 PHE A N 1
ATOM 3854 C CA . PHE A 1 526 ? 26.625 16.337 -20.560 1.00 88.69 526 PHE A CA 1
ATOM 3855 C C . PHE A 1 526 ? 26.899 16.159 -19.064 1.00 88.69 526 PHE A C 1
ATOM 3857 O O . PHE A 1 526 ? 25.982 16.131 -18.255 1.00 88.69 526 PHE A O 1
ATOM 3864 N N . GLY A 1 527 ? 28.173 16.075 -18.673 1.00 83.06 527 GLY A N 1
ATOM 3865 C CA . GLY A 1 527 ? 28.570 15.863 -17.277 1.00 83.06 527 GLY A CA 1
ATOM 3866 C C . GLY A 1 527 ? 28.342 14.430 -16.793 1.00 83.06 527 GLY A C 1
ATOM 3867 O O . GLY A 1 527 ? 28.080 14.239 -15.613 1.00 83.06 527 GLY A O 1
ATOM 3868 N N . ALA A 1 528 ? 28.381 13.459 -17.710 1.00 84.06 528 ALA A N 1
ATOM 3869 C CA . ALA A 1 528 ? 28.277 12.034 -17.408 1.00 84.06 528 ALA A CA 1
ATOM 3870 C C . ALA A 1 528 ? 29.690 11.438 -17.325 1.00 84.06 528 ALA A C 1
ATOM 3872 O O . ALA A 1 528 ? 30.333 11.203 -18.355 1.00 84.06 528 ALA A O 1
ATOM 3873 N N . ASP A 1 529 ? 30.179 11.252 -16.102 1.00 86.94 529 ASP A N 1
ATOM 3874 C CA . ASP A 1 529 ? 31.546 10.805 -15.828 1.00 86.94 529 ASP A CA 1
ATOM 3875 C C . ASP A 1 529 ? 31.694 9.287 -16.028 1.00 86.94 529 ASP A C 1
ATOM 3877 O O . ASP A 1 529 ? 30.740 8.524 -15.875 1.00 86.94 529 ASP A O 1
ATOM 3881 N N . ASP A 1 530 ? 32.887 8.819 -16.404 1.00 87.88 530 ASP A N 1
ATOM 3882 C CA . ASP A 1 530 ? 33.191 7.387 -16.586 1.00 87.88 530 ASP A CA 1
ATOM 3883 C C . ASP A 1 530 ? 32.221 6.651 -17.544 1.00 87.88 530 ASP A C 1
ATOM 3885 O O . ASP A 1 530 ? 32.057 5.427 -17.494 1.00 87.88 530 ASP A O 1
ATOM 3889 N N . CYS A 1 531 ? 31.554 7.392 -18.436 1.00 90.25 531 CYS A N 1
ATOM 3890 C CA . CYS A 1 531 ? 30.561 6.837 -19.345 1.00 90.25 531 CYS A CA 1
ATOM 3891 C C . CYS A 1 531 ? 31.231 6.056 -20.483 1.00 90.25 531 CYS A C 1
ATOM 3893 O O . CYS A 1 531 ? 32.178 6.521 -21.121 1.00 90.25 531 CYS A O 1
ATOM 3895 N N . ILE A 1 532 ? 30.702 4.877 -20.800 1.00 90.25 532 ILE A N 1
ATOM 3896 C CA . ILE A 1 532 ? 31.151 4.057 -21.922 1.00 90.25 532 ILE A CA 1
ATOM 3897 C C . ILE A 1 532 ? 30.084 4.047 -23.010 1.00 90.25 532 ILE A C 1
ATOM 3899 O O . ILE A 1 532 ? 28.972 3.565 -22.802 1.00 90.25 532 ILE A O 1
ATOM 3903 N N . VAL A 1 533 ? 30.457 4.458 -24.222 1.00 94.75 533 VAL A N 1
ATOM 3904 C CA . VAL A 1 533 ? 29.605 4.326 -25.411 1.00 94.75 533 VAL A CA 1
ATOM 3905 C C . VAL A 1 533 ? 30.279 3.431 -26.434 1.00 94.75 533 VAL A C 1
ATOM 3907 O O . VAL A 1 533 ? 31.389 3.711 -26.896 1.00 94.75 533 VAL A O 1
ATOM 3910 N N . ARG A 1 534 ? 29.611 2.341 -26.820 1.00 88.12 534 ARG A N 1
ATOM 3911 C CA . ARG A 1 534 ? 30.199 1.366 -27.743 1.00 88.12 534 ARG A CA 1
ATOM 3912 C C . ARG A 1 534 ? 29.238 0.727 -28.721 1.00 88.12 534 ARG A C 1
ATOM 3914 O O . ARG A 1 534 ? 28.060 0.554 -28.428 1.00 88.12 534 ARG A O 1
ATOM 3921 N N . TYR A 1 535 ? 29.757 0.296 -29.868 1.00 85.25 535 TYR A N 1
ATOM 3922 C CA . TYR A 1 535 ? 28.985 -0.442 -30.880 1.00 85.25 535 TYR A CA 1
ATOM 3923 C C . TYR A 1 535 ? 27.680 0.258 -31.294 1.00 85.25 535 TYR A C 1
ATOM 3925 O O . TYR A 1 535 ? 26.726 -0.403 -31.702 1.00 85.25 535 TYR A O 1
ATOM 3933 N N . SER A 1 536 ? 27.617 1.580 -31.142 1.00 87.88 536 SER A N 1
ATOM 3934 C CA . SER A 1 536 ? 26.398 2.360 -31.324 1.00 87.88 536 SER A CA 1
ATOM 3935 C C . SER A 1 536 ? 26.483 3.207 -32.586 1.00 87.88 536 SER A C 1
ATOM 3937 O O . SER A 1 536 ? 27.567 3.558 -33.060 1.00 87.88 536 SER A O 1
ATOM 3939 N N . ILE A 1 537 ? 25.323 3.504 -33.162 1.00 87.81 537 ILE A N 1
ATOM 3940 C CA . ILE A 1 537 ? 25.196 4.187 -34.446 1.00 87.81 537 ILE A CA 1
ATOM 3941 C C . ILE A 1 537 ? 24.363 5.451 -34.254 1.00 87.81 537 ILE A C 1
ATOM 3943 O O . ILE A 1 537 ? 23.216 5.370 -33.825 1.00 87.81 537 ILE A O 1
ATOM 3947 N N . ALA A 1 538 ? 24.915 6.602 -34.625 1.00 93.56 538 ALA A N 1
ATOM 3948 C CA . ALA A 1 538 ? 24.214 7.876 -34.673 1.00 93.56 538 ALA A CA 1
ATOM 3949 C C . ALA A 1 538 ? 24.121 8.360 -36.126 1.00 93.56 538 ALA A C 1
ATOM 3951 O O . ALA A 1 538 ? 25.139 8.700 -36.735 1.00 93.56 538 ALA A O 1
ATOM 3952 N N . LEU A 1 539 ? 22.921 8.369 -36.712 1.00 89.88 539 LEU A N 1
ATOM 3953 C CA . LEU A 1 539 ? 22.756 8.735 -38.120 1.00 89.88 539 LEU A CA 1
ATOM 3954 C C . LEU A 1 539 ? 21.639 9.736 -38.403 1.00 89.88 539 LEU A C 1
ATOM 3956 O O . LEU A 1 539 ? 20.555 9.649 -37.835 1.00 89.88 539 LEU A O 1
ATOM 3960 N N . LYS A 1 540 ? 21.846 10.626 -39.376 1.00 88.81 540 LYS A N 1
ATOM 3961 C CA . LYS A 1 540 ? 20.793 11.533 -39.873 1.00 88.81 540 LYS A CA 1
ATOM 3962 C C . LYS A 1 540 ? 20.186 12.450 -38.818 1.00 88.81 540 LYS A C 1
ATOM 3964 O O . LYS A 1 540 ? 19.052 12.892 -38.975 1.00 88.81 540 LYS A O 1
ATOM 3969 N N . ASN A 1 541 ? 20.912 12.726 -37.743 1.00 95.94 541 ASN A N 1
ATOM 3970 C CA . ASN A 1 541 ? 20.444 13.630 -36.705 1.00 95.94 541 ASN A CA 1
ATOM 3971 C C . ASN A 1 541 ? 20.664 15.094 -37.133 1.00 95.94 541 ASN A C 1
ATOM 3973 O O . ASN A 1 541 ? 21.534 15.398 -37.957 1.00 95.94 541 ASN A O 1
ATOM 3977 N N . GLY A 1 542 ? 19.836 16.002 -36.617 1.00 93.81 542 GLY A N 1
ATOM 3978 C CA . GLY A 1 542 ? 19.896 17.436 -36.915 1.00 93.81 542 GLY A CA 1
ATOM 3979 C C . GLY A 1 542 ? 21.101 18.144 -36.286 1.00 93.81 542 GLY A C 1
ATOM 3980 O O . GLY A 1 542 ? 21.522 19.190 -36.779 1.00 93.81 542 GLY A O 1
ATOM 3981 N N . GLY A 1 543 ? 21.670 17.558 -35.234 1.00 92.88 543 GLY A N 1
ATOM 3982 C CA . GLY A 1 543 ? 22.895 17.966 -34.555 1.00 92.88 543 GLY A CA 1
ATOM 3983 C C . GLY A 1 543 ? 24.062 17.024 -34.850 1.00 92.88 543 GLY A C 1
ATOM 3984 O O . GLY A 1 543 ? 24.195 16.501 -35.959 1.00 92.88 543 GLY A O 1
ATOM 3985 N N . ALA A 1 544 ? 24.938 16.845 -33.868 1.00 91.81 544 ALA A N 1
ATOM 3986 C CA . ALA A 1 544 ? 26.048 15.914 -33.930 1.00 91.81 544 ALA A CA 1
ATOM 3987 C C . ALA A 1 544 ? 25.590 14.451 -33.814 1.00 91.81 544 ALA A C 1
ATOM 3989 O O . ALA A 1 544 ? 24.527 14.152 -33.277 1.00 91.81 544 ALA A O 1
ATOM 3990 N N . GLY A 1 545 ? 26.402 13.509 -34.292 1.00 92.56 545 GLY A N 1
ATOM 3991 C CA . GLY A 1 545 ? 26.174 12.089 -34.033 1.00 92.56 545 GLY A CA 1
ATOM 3992 C C . GLY A 1 545 ? 26.364 11.775 -32.547 1.00 92.56 545 GLY A C 1
ATOM 3993 O O . GLY A 1 545 ? 25.435 11.335 -31.872 1.00 92.56 545 GLY A O 1
ATOM 3994 N N . PHE A 1 546 ? 27.562 12.063 -32.043 1.00 92.44 546 PHE A N 1
ATOM 3995 C CA . PHE A 1 546 ? 27.931 11.950 -30.632 1.00 92.44 546 PHE A CA 1
ATOM 3996 C C . PHE A 1 546 ? 28.387 13.315 -30.123 1.00 92.44 546 PHE A C 1
ATOM 3998 O O . PHE A 1 546 ? 29.198 13.964 -30.782 1.00 92.44 546 PHE A O 1
ATOM 4005 N N . SER A 1 547 ? 27.882 13.749 -28.972 1.00 90.50 547 SER A N 1
ATOM 4006 C CA . SER A 1 547 ? 28.086 15.099 -28.445 1.00 90.50 547 SER A CA 1
ATOM 4007 C C . SER A 1 547 ? 28.507 15.074 -26.979 1.00 90.50 547 SER A C 1
ATOM 4009 O O . SER A 1 547 ? 27.917 14.367 -26.166 1.00 90.50 547 SER A O 1
ATOM 4011 N N . MET A 1 548 ? 29.531 15.856 -26.654 1.00 85.12 548 MET A N 1
ATOM 4012 C CA . MET A 1 548 ? 30.082 16.084 -25.319 1.00 85.12 548 MET A CA 1
ATOM 4013 C C . MET A 1 548 ? 30.493 17.562 -25.215 1.00 85.12 548 MET A C 1
ATOM 4015 O O . MET A 1 548 ? 31.675 17.889 -25.221 1.00 85.12 548 MET A O 1
ATOM 4019 N N . GLY A 1 549 ? 29.511 18.465 -25.285 1.00 64.38 549 GLY A N 1
ATOM 4020 C CA . GLY A 1 549 ? 29.748 19.875 -25.630 1.00 64.38 549 GLY A CA 1
ATOM 4021 C C . GLY A 1 549 ? 29.875 20.881 -24.479 1.00 64.38 549 GLY A C 1
ATOM 4022 O O . GLY A 1 549 ? 30.568 21.875 -24.651 1.00 64.38 549 GLY A O 1
ATOM 4023 N N . ASP A 1 550 ? 29.206 20.670 -23.336 1.00 60.09 550 ASP A N 1
ATOM 4024 C CA . ASP A 1 550 ? 28.876 21.795 -22.429 1.00 60.09 550 ASP A CA 1
ATOM 4025 C C . ASP A 1 550 ? 29.042 21.530 -20.916 1.00 60.09 550 ASP A C 1
ATOM 4027 O O . ASP A 1 550 ? 28.799 22.420 -20.095 1.00 60.09 550 ASP A O 1
ATOM 4031 N N . ALA A 1 551 ? 29.487 20.341 -20.509 1.00 59.34 551 ALA A N 1
ATOM 4032 C CA . ALA A 1 551 ? 29.737 20.009 -19.105 1.00 59.34 551 ALA A CA 1
ATOM 4033 C C . ALA A 1 551 ? 30.927 19.050 -18.990 1.00 59.34 551 ALA A C 1
ATOM 4035 O O . ALA A 1 551 ? 31.183 18.278 -19.909 1.00 59.34 551 ALA A O 1
ATOM 4036 N N . ALA A 1 552 ? 31.668 19.145 -17.882 1.00 58.25 552 ALA A N 1
ATOM 4037 C CA . ALA A 1 552 ? 32.914 18.424 -17.625 1.00 58.25 552 ALA A CA 1
ATOM 4038 C C . ALA A 1 552 ? 32.684 16.916 -17.420 1.00 58.25 552 ALA A C 1
ATOM 4040 O O . ALA A 1 552 ? 32.906 16.430 -16.322 1.00 58.25 552 ALA A O 1
ATOM 4041 N N . SER A 1 553 ? 32.217 16.206 -18.450 1.00 65.31 553 SER A N 1
ATOM 4042 C CA . SER A 1 553 ? 32.232 14.744 -18.486 1.00 65.31 553 SER A CA 1
ATOM 4043 C C . SER A 1 553 ? 33.696 14.304 -18.465 1.00 65.31 553 SER A C 1
ATOM 4045 O O . SER A 1 553 ? 34.436 14.608 -19.405 1.00 65.31 553 SER A O 1
ATOM 4047 N N . LEU A 1 554 ? 34.123 13.643 -17.396 1.00 69.69 554 LEU A N 1
ATOM 4048 C CA . LEU A 1 554 ? 35.489 13.146 -17.237 1.00 69.69 554 LEU A CA 1
ATOM 4049 C C . LEU A 1 554 ? 35.569 11.664 -17.621 1.00 69.69 554 LEU A C 1
ATOM 4051 O O . LEU A 1 554 ? 34.633 10.903 -17.389 1.00 69.69 554 LEU A O 1
ATOM 4055 N N . ASP A 1 555 ? 36.691 11.262 -18.223 1.00 77.25 555 ASP A N 1
ATOM 4056 C CA . ASP A 1 555 ? 37.060 9.855 -18.449 1.00 77.25 555 ASP A CA 1
ATOM 4057 C C . ASP A 1 555 ? 36.078 9.024 -19.316 1.00 77.25 555 ASP A C 1
ATOM 4059 O O . ASP A 1 555 ? 36.100 7.788 -19.324 1.00 77.25 555 ASP A O 1
ATOM 4063 N N . ALA A 1 556 ? 35.232 9.677 -20.122 1.00 84.25 556 ALA A N 1
ATOM 4064 C CA . ALA A 1 556 ? 34.306 8.970 -21.005 1.00 84.25 556 ALA A CA 1
ATOM 4065 C C . ALA A 1 556 ? 35.043 8.224 -22.131 1.00 84.25 556 ALA A C 1
ATOM 4067 O O . ALA A 1 556 ? 35.950 8.751 -22.777 1.00 84.25 556 ALA A O 1
ATOM 4068 N N . THR A 1 557 ? 34.610 7.001 -22.432 1.00 85.56 557 THR A N 1
ATOM 4069 C CA . THR A 1 557 ? 35.238 6.135 -23.435 1.00 85.56 557 THR A CA 1
ATOM 4070 C C . THR A 1 557 ? 34.266 5.789 -24.559 1.00 85.56 557 THR A C 1
ATOM 4072 O O . THR A 1 557 ? 33.302 5.044 -24.377 1.00 85.56 557 THR A O 1
ATOM 4075 N N . LEU A 1 558 ? 34.551 6.283 -25.763 1.00 87.50 558 LEU A N 1
ATOM 4076 C CA . LEU A 1 558 ? 33.774 6.048 -26.976 1.00 87.50 558 LEU A CA 1
ATOM 4077 C C . LEU A 1 558 ? 34.547 5.111 -27.906 1.00 87.50 558 LEU A C 1
ATOM 4079 O O . LEU A 1 558 ? 35.602 5.480 -28.430 1.00 87.50 558 LEU A O 1
ATOM 4083 N N . TYR A 1 559 ? 34.024 3.911 -28.173 1.00 81.00 559 TYR A N 1
ATOM 4084 C CA . TYR A 1 559 ? 34.685 2.992 -29.100 1.00 81.00 559 TYR A CA 1
ATOM 4085 C C . TYR A 1 559 ? 33.787 2.130 -29.981 1.00 81.00 559 TYR A C 1
ATOM 4087 O O . TYR A 1 559 ? 32.722 1.676 -29.578 1.00 81.00 559 TYR A O 1
ATOM 4095 N N . ASN A 1 560 ? 34.261 1.811 -31.186 1.00 77.38 560 ASN A N 1
ATOM 4096 C CA . ASN A 1 560 ? 33.517 1.015 -32.171 1.00 77.38 560 ASN A CA 1
ATOM 4097 C C . ASN A 1 560 ? 32.163 1.632 -32.563 1.00 77.38 560 ASN A C 1
ATOM 4099 O O . ASN A 1 560 ? 31.216 0.898 -32.850 1.00 77.38 560 ASN A O 1
ATOM 4103 N N . ASN A 1 561 ? 32.056 2.961 -32.558 1.00 84.75 561 ASN A N 1
ATOM 4104 C CA . ASN A 1 561 ? 30.826 3.670 -32.897 1.00 84.75 561 ASN A CA 1
ATOM 4105 C C . ASN A 1 561 ? 30.837 4.208 -34.330 1.00 84.75 561 ASN A C 1
ATOM 4107 O O . ASN A 1 561 ? 31.894 4.375 -34.940 1.00 84.75 561 ASN A O 1
ATOM 4111 N N . ILE A 1 562 ? 29.649 4.498 -34.864 1.00 81.69 562 ILE A N 1
ATOM 4112 C CA . ILE A 1 562 ? 29.467 5.011 -36.226 1.00 81.69 562 ILE A CA 1
ATOM 4113 C C . ILE A 1 562 ? 28.603 6.273 -36.198 1.00 81.69 562 ILE A C 1
ATOM 4115 O O . ILE A 1 562 ? 27.452 6.217 -35.777 1.00 81.69 562 ILE A O 1
ATOM 4119 N N . ALA A 1 563 ? 29.127 7.386 -36.704 1.00 86.19 563 ALA A N 1
ATOM 4120 C CA . ALA A 1 563 ? 28.400 8.623 -36.957 1.00 86.19 563 ALA A CA 1
ATOM 4121 C C . ALA A 1 563 ? 28.276 8.874 -38.468 1.00 86.19 563 ALA A C 1
ATOM 4123 O O . ALA A 1 563 ? 29.290 9.004 -39.159 1.00 86.19 563 ALA A O 1
ATOM 4124 N N . TYR A 1 564 ? 27.054 8.943 -39.000 1.00 82.38 564 TYR A N 1
ATOM 4125 C CA . TYR A 1 564 ? 26.842 9.034 -40.448 1.00 82.38 564 TYR A CA 1
ATOM 4126 C C . TYR A 1 564 ? 25.714 9.982 -40.866 1.00 82.38 564 TYR A C 1
ATOM 4128 O O . TYR A 1 564 ? 24.603 9.879 -40.348 1.00 82.38 564 TYR A O 1
ATOM 4136 N N . ASP A 1 565 ? 25.959 10.831 -41.867 1.00 82.31 565 ASP A N 1
ATOM 4137 C CA . ASP A 1 565 ? 24.937 11.705 -42.480 1.00 82.31 565 ASP A CA 1
ATOM 4138 C C . ASP A 1 565 ? 24.236 12.629 -41.465 1.00 82.31 565 ASP A C 1
ATOM 4140 O O . ASP A 1 565 ? 23.065 12.966 -41.612 1.00 82.31 565 ASP A O 1
ATOM 4144 N N . ASN A 1 566 ? 24.919 13.010 -40.380 1.00 87.19 566 ASN A N 1
ATOM 4145 C CA . ASN A 1 566 ? 24.390 13.974 -39.416 1.00 87.19 566 ASN A CA 1
ATOM 4146 C C . ASN A 1 566 ? 24.596 15.403 -39.938 1.00 87.19 566 ASN A C 1
ATOM 4148 O O . ASN A 1 566 ? 25.606 15.715 -40.569 1.00 87.19 566 ASN A O 1
ATOM 4152 N N . THR A 1 567 ? 23.649 16.298 -39.654 1.00 91.06 567 THR A N 1
ATOM 4153 C CA . THR A 1 567 ? 23.735 17.695 -40.112 1.00 91.06 567 THR A CA 1
ATOM 4154 C C . THR A 1 567 ? 24.840 18.467 -39.375 1.00 91.06 567 THR A C 1
ATOM 4156 O O . THR A 1 567 ? 25.421 19.389 -39.947 1.00 91.06 567 THR A O 1
ATOM 4159 N N . GLY A 1 568 ? 25.141 18.093 -38.126 1.00 85.88 568 GLY A N 1
ATOM 4160 C CA . GLY A 1 568 ? 26.264 18.592 -37.329 1.00 85.88 568 GLY A CA 1
ATOM 4161 C C . GLY A 1 568 ? 27.515 17.714 -37.432 1.00 85.88 568 GLY A C 1
ATOM 4162 O O . GLY A 1 568 ? 27.742 17.052 -38.444 1.00 85.88 568 GLY A O 1
ATOM 4163 N N . ASN A 1 569 ? 28.351 17.725 -36.389 1.00 83.81 569 ASN A N 1
ATOM 4164 C CA . ASN A 1 569 ? 29.591 16.947 -36.380 1.00 83.81 569 ASN A CA 1
ATOM 4165 C C . ASN A 1 569 ? 29.329 15.440 -36.233 1.00 83.81 569 ASN A C 1
ATOM 4167 O O . ASN A 1 569 ? 28.403 15.044 -35.540 1.00 83.81 569 ASN A O 1
ATOM 4171 N N . GLY A 1 570 ? 30.171 14.572 -36.787 1.00 82.62 570 GLY A N 1
ATOM 4172 C CA . GLY A 1 570 ? 30.112 13.148 -36.454 1.00 82.62 570 GLY A CA 1
ATOM 4173 C C . GLY A 1 570 ? 30.332 12.926 -34.955 1.00 82.62 570 GLY A C 1
ATOM 4174 O O . GLY A 1 570 ? 29.480 12.355 -34.273 1.00 82.62 570 GLY A O 1
ATOM 4175 N N . PHE A 1 571 ? 31.445 13.458 -34.446 1.00 84.69 571 PHE A N 1
ATOM 4176 C CA . PHE A 1 571 ? 31.787 13.476 -33.024 1.00 84.69 571 PHE A CA 1
ATOM 4177 C C . PHE A 1 571 ? 32.132 14.908 -32.594 1.00 84.69 571 PHE A C 1
ATOM 4179 O O . PHE A 1 571 ? 33.065 15.519 -33.108 1.00 84.69 571 PHE A O 1
ATOM 4186 N N . ASN A 1 572 ? 31.373 15.461 -31.655 1.00 85.12 572 ASN A N 1
ATOM 4187 C CA . ASN A 1 572 ? 31.606 16.769 -31.056 1.00 85.12 572 ASN A CA 1
ATOM 4188 C C . ASN A 1 572 ? 32.074 16.586 -29.608 1.00 85.12 572 ASN A C 1
ATOM 4190 O O . ASN A 1 572 ? 31.242 16.463 -28.717 1.00 85.12 572 ASN A O 1
ATOM 4194 N N . ILE A 1 573 ? 33.383 16.514 -29.378 1.00 80.88 573 ILE A N 1
ATOM 4195 C CA . ILE A 1 573 ? 33.993 16.165 -28.090 1.00 80.88 573 ILE A CA 1
ATOM 4196 C C . ILE A 1 573 ? 34.746 17.376 -27.524 1.00 80.88 573 ILE A C 1
ATOM 4198 O O . ILE A 1 573 ? 35.943 17.540 -27.744 1.00 80.88 573 ILE A O 1
ATOM 4202 N N . ALA A 1 574 ? 34.044 18.235 -26.789 1.00 75.19 574 ALA A N 1
ATOM 4203 C CA . ALA A 1 574 ? 34.602 19.428 -26.147 1.00 75.19 574 ALA A CA 1
ATOM 4204 C C . ALA A 1 574 ? 34.887 19.181 -24.651 1.00 75.19 574 ALA A C 1
ATOM 4206 O O . ALA A 1 574 ? 34.490 19.954 -23.780 1.00 75.19 574 ALA A O 1
ATOM 4207 N N . VAL A 1 575 ? 35.537 18.054 -24.345 1.00 72.25 575 VAL A N 1
ATOM 4208 C CA . VAL A 1 575 ? 35.941 17.663 -22.984 1.00 72.25 575 VAL A CA 1
ATOM 4209 C C . VAL A 1 575 ? 37.384 17.163 -22.974 1.00 72.25 575 VAL A C 1
ATOM 4211 O O . VAL A 1 575 ? 37.886 16.702 -23.997 1.00 72.25 575 VAL A O 1
ATOM 4214 N N . THR A 1 576 ? 38.042 17.227 -21.815 1.00 67.31 576 THR A N 1
ATOM 4215 C CA . THR A 1 576 ? 39.383 16.660 -21.601 1.00 67.31 576 THR A CA 1
ATOM 4216 C C . THR A 1 576 ? 39.299 15.204 -21.140 1.00 67.31 576 THR A C 1
ATOM 4218 O O . THR A 1 576 ? 38.302 14.807 -20.547 1.00 67.31 576 THR A O 1
ATOM 4221 N N . ASP A 1 577 ? 40.350 14.414 -21.384 1.00 73.06 577 ASP A N 1
ATOM 4222 C CA . ASP A 1 577 ? 40.520 13.045 -20.857 1.00 73.06 577 ASP A CA 1
ATOM 4223 C C . ASP A 1 577 ? 39.515 11.984 -21.361 1.00 73.06 577 ASP A C 1
ATOM 4225 O O . ASP A 1 577 ? 39.529 10.842 -20.909 1.00 73.06 577 ASP A O 1
ATOM 4229 N N . ALA A 1 578 ? 38.695 12.295 -22.368 1.00 77.00 578 ALA A N 1
ATOM 4230 C CA . ALA A 1 578 ? 37.938 11.274 -23.089 1.00 77.00 578 ALA A CA 1
ATOM 4231 C C . ALA A 1 578 ? 38.838 10.371 -23.969 1.00 77.00 578 ALA A C 1
ATOM 4233 O O . ALA A 1 578 ? 39.893 10.756 -24.487 1.00 77.00 578 ALA A O 1
ATOM 4234 N N . ILE A 1 579 ? 38.390 9.135 -24.178 1.00 76.56 579 ILE A N 1
ATOM 4235 C CA . ILE A 1 579 ? 39.079 8.130 -24.991 1.00 76.56 579 ILE A CA 1
ATOM 4236 C C . ILE A 1 579 ? 38.233 7.832 -26.226 1.00 76.56 579 ILE A C 1
ATOM 4238 O O . ILE A 1 579 ? 37.078 7.424 -26.112 1.00 76.56 579 ILE A O 1
ATOM 4242 N N . LEU A 1 580 ? 38.811 7.990 -27.420 1.00 76.44 580 LEU A N 1
ATOM 4243 C CA . LEU A 1 580 ? 38.153 7.679 -28.690 1.00 76.44 580 LEU A CA 1
ATOM 4244 C C . LEU A 1 580 ? 38.916 6.587 -29.443 1.00 76.44 580 LEU A C 1
ATOM 4246 O O . LEU A 1 580 ? 40.005 6.825 -29.967 1.00 76.44 580 LEU A O 1
ATOM 4250 N N . LEU A 1 581 ? 38.316 5.400 -29.560 1.00 69.50 581 LEU A N 1
ATOM 4251 C CA . LEU A 1 581 ? 38.955 4.217 -30.148 1.00 69.50 581 LEU A CA 1
ATOM 4252 C C . LEU A 1 581 ? 38.116 3.568 -31.260 1.00 69.50 581 LEU A C 1
ATOM 4254 O O . LEU A 1 581 ? 37.003 3.110 -31.029 1.00 69.50 581 LEU A O 1
ATOM 4258 N N . ASN A 1 582 ? 38.677 3.407 -32.460 1.00 68.19 582 ASN A N 1
ATOM 4259 C CA . ASN A 1 582 ? 38.043 2.650 -33.556 1.00 68.19 582 ASN A CA 1
ATOM 4260 C C . ASN A 1 582 ? 36.610 3.101 -33.915 1.00 68.19 582 ASN A C 1
ATOM 4262 O O . ASN A 1 582 ? 35.720 2.285 -34.160 1.00 68.19 582 ASN A O 1
ATOM 4266 N N . ASN A 1 583 ? 36.374 4.409 -33.932 1.00 76.06 583 ASN A N 1
ATOM 4267 C CA . ASN A 1 583 ? 35.115 5.006 -34.361 1.00 76.06 583 ASN A CA 1
ATOM 4268 C C . ASN A 1 583 ? 35.159 5.411 -35.840 1.00 76.06 583 ASN A C 1
ATOM 4270 O O . ASN A 1 583 ? 36.228 5.613 -36.417 1.00 76.06 583 ASN A O 1
ATOM 4274 N N . ILE A 1 584 ? 33.984 5.543 -36.451 1.00 72.62 584 ILE A N 1
ATOM 4275 C CA . ILE A 1 584 ? 33.800 5.930 -37.851 1.00 72.62 584 ILE A CA 1
ATOM 4276 C C . ILE A 1 584 ? 32.915 7.176 -37.886 1.00 72.62 584 ILE A C 1
ATOM 4278 O O . ILE A 1 584 ? 31.774 7.110 -37.443 1.00 72.62 584 ILE A O 1
ATOM 4282 N N . ALA A 1 585 ? 33.393 8.279 -38.457 1.00 75.31 585 ALA A N 1
ATOM 4283 C CA . ALA A 1 585 ? 32.557 9.401 -38.880 1.00 75.31 585 ALA A CA 1
ATOM 4284 C C . ALA A 1 585 ? 32.642 9.556 -40.397 1.00 75.31 585 ALA A C 1
ATOM 4286 O O . ALA A 1 585 ? 33.741 9.539 -40.950 1.00 75.31 585 ALA A O 1
ATOM 4287 N N . ASN A 1 586 ? 31.504 9.684 -41.077 1.00 70.94 586 ASN A N 1
ATOM 4288 C CA . ASN A 1 586 ? 31.482 9.957 -42.510 1.00 70.94 586 ASN A CA 1
ATOM 4289 C C . ASN A 1 586 ? 30.216 10.716 -42.940 1.00 70.94 586 ASN A C 1
ATOM 4291 O O . ASN A 1 586 ? 29.149 10.520 -42.364 1.00 70.94 586 ASN A O 1
ATOM 4295 N N . GLU A 1 587 ? 30.335 11.539 -43.983 1.00 73.88 587 GLU A N 1
ATOM 4296 C CA . GLU A 1 587 ? 29.231 12.312 -44.580 1.00 73.88 587 GLU A CA 1
ATOM 4297 C C . GLU A 1 587 ? 28.485 13.230 -43.593 1.00 73.88 587 GLU A C 1
ATOM 4299 O O . GLU A 1 587 ? 27.321 13.548 -43.795 1.00 73.88 587 GLU A O 1
ATOM 4304 N N . ASN A 1 588 ? 29.148 13.686 -42.529 1.00 76.31 588 ASN A N 1
ATOM 4305 C CA . ASN A 1 588 ? 28.556 14.607 -41.559 1.00 76.31 588 ASN A CA 1
ATOM 4306 C C . ASN A 1 588 ? 28.821 16.079 -41.950 1.00 76.31 588 ASN A C 1
ATOM 4308 O O . ASN A 1 588 ? 29.686 16.372 -42.780 1.00 76.31 588 ASN A O 1
ATOM 4312 N N . GLY A 1 589 ? 28.105 17.029 -41.338 1.00 65.19 589 GLY A N 1
ATOM 4313 C CA . GLY A 1 589 ? 28.326 18.472 -41.531 1.00 65.19 589 GLY A CA 1
ATOM 4314 C C . GLY A 1 589 ? 29.716 18.961 -41.093 1.00 65.19 589 GLY A C 1
ATOM 4315 O O . GLY A 1 589 ? 30.230 19.938 -41.642 1.00 65.19 589 GLY A O 1
ATOM 4316 N N . GLY A 1 590 ? 30.338 18.243 -40.157 1.00 64.62 590 GLY A N 1
ATOM 4317 C CA . GLY A 1 590 ? 31.768 18.250 -39.834 1.00 64.62 590 GLY A CA 1
ATOM 4318 C C . GLY A 1 590 ? 32.163 16.882 -39.266 1.00 64.62 590 GLY A C 1
ATOM 4319 O O . GLY A 1 590 ? 31.294 16.129 -38.837 1.00 64.62 590 GLY A O 1
ATOM 4320 N N . ASP A 1 591 ? 33.436 16.491 -39.281 1.00 55.94 591 ASP A N 1
ATOM 4321 C CA . ASP A 1 591 ? 33.783 15.126 -38.850 1.00 55.94 591 ASP A CA 1
ATOM 4322 C C . ASP A 1 591 ? 34.043 15.051 -37.345 1.00 55.94 591 ASP A C 1
ATOM 4324 O O . ASP A 1 591 ? 33.372 14.277 -36.655 1.00 55.94 591 ASP A O 1
ATOM 4328 N N . VAL A 1 592 ? 34.963 15.876 -36.826 1.00 62.75 592 VAL A N 1
ATOM 4329 C CA . VAL A 1 592 ? 35.369 15.857 -35.412 1.00 62.75 592 VAL A CA 1
ATOM 4330 C C . VAL A 1 592 ? 35.784 17.239 -34.895 1.00 62.75 592 VAL A C 1
ATOM 4332 O O . VAL A 1 592 ? 36.571 17.927 -35.550 1.00 62.75 592 VAL A O 1
ATOM 4335 N N . VAL A 1 593 ? 35.322 17.587 -33.687 1.00 58.69 593 VAL A N 1
ATOM 4336 C CA . VAL A 1 593 ? 35.904 18.618 -32.800 1.00 58.69 593 VAL A CA 1
ATOM 4337 C C . VAL A 1 593 ? 36.338 17.921 -31.508 1.00 58.69 593 VAL A C 1
ATOM 4339 O O . VAL A 1 593 ? 35.562 17.139 -30.971 1.00 58.69 593 VAL A O 1
ATOM 4342 N N . VAL A 1 594 ? 37.581 18.130 -31.065 1.00 58.69 594 VAL A N 1
ATOM 4343 C CA . VAL A 1 594 ? 38.259 17.390 -29.977 1.00 58.69 594 VAL A CA 1
ATOM 4344 C C . VAL A 1 594 ? 39.128 18.379 -29.186 1.00 58.69 594 VAL A C 1
ATOM 4346 O O . VAL A 1 594 ? 40.043 18.963 -29.773 1.00 58.69 594 VAL A O 1
ATOM 4349 N N . ASP A 1 595 ? 38.867 18.551 -27.884 1.00 52.44 595 ASP A N 1
ATOM 4350 C CA . ASP A 1 595 ? 39.684 19.364 -26.960 1.00 52.44 595 ASP A CA 1
ATOM 4351 C C . ASP A 1 595 ? 40.779 18.513 -26.288 1.00 52.44 595 ASP A C 1
ATOM 4353 O O . ASP A 1 595 ? 40.508 17.518 -25.632 1.00 52.44 595 ASP A O 1
ATOM 4357 N N . LEU A 1 596 ? 42.056 18.870 -26.464 1.00 46.16 596 LEU A N 1
ATOM 4358 C CA . LEU A 1 596 ? 43.201 18.083 -25.970 1.00 46.16 596 LEU A CA 1
ATOM 4359 C C . LEU A 1 596 ? 43.427 18.239 -24.447 1.00 46.16 596 LEU A C 1
ATOM 4361 O O . LEU A 1 596 ? 43.265 19.348 -23.934 1.00 46.16 596 LEU A O 1
ATOM 4365 N N . PRO A 1 597 ? 43.932 17.203 -23.732 1.00 48.72 597 PRO A N 1
ATOM 4366 C CA . PRO A 1 597 ? 44.528 15.956 -24.233 1.00 48.72 597 PRO A CA 1
ATOM 4367 C C . PRO A 1 597 ? 43.535 14.779 -24.288 1.00 48.72 597 PRO A C 1
ATOM 4369 O O . PRO A 1 597 ? 42.849 14.494 -23.315 1.00 48.72 597 PRO A O 1
ATOM 4372 N N . LEU A 1 598 ? 43.502 14.072 -25.423 1.00 56.09 598 LEU A N 1
ATOM 4373 C CA . LEU A 1 598 ? 42.625 12.922 -25.679 1.00 56.09 598 LEU A CA 1
ATOM 4374 C C . LEU A 1 598 ? 43.451 11.747 -26.224 1.00 56.09 598 LEU A C 1
ATOM 4376 O O . LEU A 1 598 ? 44.341 11.953 -27.057 1.00 56.09 598 LEU A O 1
ATOM 4380 N N . GLU A 1 599 ? 43.166 10.521 -25.776 1.00 56.75 599 GLU A N 1
ATOM 4381 C CA . GLU A 1 599 ? 43.693 9.299 -26.400 1.00 56.75 599 GLU A CA 1
ATOM 4382 C C . GLU A 1 599 ? 42.810 8.968 -27.613 1.00 56.75 599 GLU A C 1
ATOM 4384 O O . GLU A 1 599 ? 41.680 8.500 -27.473 1.00 56.75 599 GLU A O 1
ATOM 4389 N N . VAL A 1 600 ? 43.304 9.284 -28.816 1.00 60.69 600 VAL A N 1
ATOM 4390 C CA . VAL A 1 600 ? 42.567 9.136 -30.081 1.00 60.69 600 VAL A CA 1
ATOM 4391 C C . VAL A 1 600 ? 43.311 8.164 -30.991 1.00 60.69 600 VAL A C 1
ATOM 4393 O O . VAL A 1 600 ? 44.272 8.549 -31.653 1.00 60.69 600 VAL A O 1
ATOM 4396 N N . ASP A 1 601 ? 42.829 6.922 -31.071 1.00 52.03 601 ASP A N 1
ATOM 4397 C CA . ASP A 1 601 ? 43.513 5.833 -31.776 1.00 52.03 601 ASP A CA 1
ATOM 4398 C C . ASP A 1 601 ? 42.571 5.031 -32.700 1.00 52.03 601 ASP A C 1
ATOM 4400 O O . ASP A 1 601 ? 41.424 4.724 -32.376 1.00 52.03 601 ASP A O 1
ATOM 4404 N N . TYR A 1 602 ? 43.071 4.656 -33.883 1.00 54.62 602 TYR A N 1
ATOM 4405 C CA . TYR A 1 602 ? 42.388 3.805 -34.879 1.00 54.62 602 TYR A CA 1
ATOM 4406 C C . TYR A 1 602 ? 41.028 4.307 -35.411 1.00 54.62 602 TYR A C 1
ATOM 4408 O O . TYR A 1 602 ? 40.248 3.509 -35.921 1.00 54.62 602 TYR A O 1
ATOM 4416 N N . ASN A 1 603 ? 40.734 5.606 -35.340 1.00 55.22 603 ASN A N 1
ATOM 4417 C CA . ASN A 1 603 ? 39.476 6.172 -35.846 1.00 55.22 603 ASN A CA 1
ATOM 4418 C C . ASN A 1 603 ? 39.530 6.509 -37.354 1.00 55.22 603 ASN A C 1
ATOM 4420 O O . ASN A 1 603 ? 40.589 6.848 -37.885 1.00 55.22 603 ASN A O 1
ATOM 4424 N N . TYR A 1 604 ? 38.380 6.453 -38.035 1.00 54.03 604 TYR A N 1
ATOM 4425 C CA . TYR A 1 604 ? 38.196 6.871 -39.430 1.00 54.03 604 TYR A CA 1
ATOM 4426 C C . TYR A 1 604 ? 37.291 8.105 -39.508 1.00 54.03 604 TYR A C 1
ATOM 4428 O O . TYR A 1 604 ? 36.139 8.056 -39.081 1.00 54.03 604 TYR A O 1
ATOM 4436 N N . TRP A 1 605 ? 37.799 9.188 -40.095 1.00 58.84 605 TRP A N 1
ATOM 4437 C CA . TRP A 1 605 ? 37.140 10.495 -40.167 1.00 58.84 605 TRP A CA 1
ATOM 4438 C C . TRP A 1 605 ? 36.980 10.940 -41.625 1.00 58.84 605 TRP A C 1
ATOM 4440 O O . TRP A 1 605 ? 37.716 11.818 -42.055 1.00 58.84 605 TRP A O 1
ATOM 4450 N N . GLY A 1 606 ? 36.091 10.278 -42.374 1.00 53.03 606 GLY A N 1
ATOM 4451 C CA . GLY A 1 606 ? 35.619 10.667 -43.713 1.00 53.03 606 GLY A CA 1
ATOM 4452 C C . GLY A 1 606 ? 36.602 11.397 -44.649 1.00 53.03 606 GLY A C 1
ATOM 4453 O O . GLY A 1 606 ? 37.806 11.152 -44.654 1.00 53.03 606 GLY A O 1
ATOM 4454 N N . ASP A 1 607 ? 36.046 12.283 -45.483 1.00 46.56 607 ASP A N 1
ATOM 4455 C CA . ASP A 1 607 ? 36.779 13.234 -46.343 1.00 46.56 607 ASP A CA 1
ATOM 4456 C C . ASP A 1 607 ? 36.743 14.676 -45.772 1.00 46.56 607 ASP A C 1
ATOM 4458 O O . ASP A 1 607 ? 37.130 15.638 -46.446 1.00 46.56 607 ASP A O 1
ATOM 4462 N N . GLY A 1 608 ? 36.206 14.867 -44.564 1.00 42.31 608 GLY A N 1
ATOM 4463 C CA . GLY A 1 608 ? 35.924 16.173 -43.979 1.00 42.31 608 GLY A CA 1
ATOM 4464 C C . GLY A 1 608 ? 37.072 16.780 -43.168 1.00 42.31 608 GLY A C 1
ATOM 4465 O O . GLY A 1 608 ? 38.157 16.231 -42.982 1.00 42.31 608 GLY A O 1
ATOM 4466 N N . VAL A 1 609 ? 36.843 18.027 -42.752 1.00 40.44 609 VAL A N 1
ATOM 4467 C CA . VAL A 1 609 ? 37.839 18.908 -42.128 1.00 40.44 609 VAL A CA 1
ATOM 4468 C C . VAL A 1 609 ? 37.938 18.606 -40.631 1.00 40.44 609 VAL A C 1
ATOM 4470 O O . VAL A 1 609 ? 36.973 18.802 -39.899 1.00 40.44 609 VAL A O 1
ATOM 4473 N N . PHE A 1 610 ? 39.120 18.196 -40.169 1.00 43.88 610 PHE A N 1
ATOM 4474 C CA . PHE A 1 610 ? 39.469 18.158 -38.745 1.00 43.88 610 PHE A CA 1
ATOM 4475 C C . PHE A 1 610 ? 39.595 19.598 -38.220 1.00 43.88 610 PHE A C 1
ATOM 4477 O O . PHE A 1 610 ? 40.474 20.341 -38.670 1.00 43.88 610 PHE A O 1
ATOM 4484 N N . VAL A 1 611 ? 38.714 20.015 -37.308 1.00 38.78 611 VAL A N 1
ATOM 4485 C CA . VAL A 1 611 ? 38.747 21.356 -36.703 1.00 38.78 611 VAL A CA 1
ATOM 4486 C C . VAL A 1 611 ? 39.124 21.204 -35.232 1.00 38.78 611 VAL A C 1
ATOM 4488 O O . VAL A 1 611 ? 38.302 20.831 -34.407 1.00 38.78 611 VAL A O 1
ATOM 4491 N N . VAL A 1 612 ? 40.390 21.480 -34.913 1.00 42.09 612 VAL A N 1
ATOM 4492 C CA . VAL A 1 612 ? 40.846 21.655 -33.524 1.00 42.09 612 VAL A CA 1
ATOM 4493 C C . VAL A 1 612 ? 40.395 23.044 -33.072 1.00 42.09 612 VAL A C 1
ATOM 4495 O O . VAL A 1 612 ? 40.776 24.027 -33.718 1.00 42.09 612 VAL A O 1
ATOM 4498 N N . ASP A 1 613 ? 39.584 23.133 -32.017 1.00 33.34 613 ASP A N 1
ATOM 4499 C CA . ASP A 1 613 ? 39.219 24.415 -31.403 1.00 33.34 613 ASP A CA 1
ATOM 4500 C C . ASP A 1 613 ? 40.386 24.936 -30.525 1.00 33.34 613 ASP A C 1
ATOM 4502 O O . ASP A 1 613 ? 41.239 24.188 -30.058 1.00 33.34 613 ASP A O 1
ATOM 4506 N N . HIS A 1 614 ? 40.536 26.253 -30.447 1.00 35.50 614 HIS A N 1
ATOM 4507 C CA . HIS A 1 614 ? 41.751 27.007 -30.083 1.00 35.50 614 HIS A CA 1
ATOM 4508 C C . HIS A 1 614 ? 41.990 27.015 -28.548 1.00 35.50 614 HIS A C 1
ATOM 4510 O O . HIS A 1 614 ? 41.038 27.179 -27.802 1.00 35.50 614 HIS A O 1
ATOM 4516 N N . ASP A 1 615 ? 43.190 26.898 -27.948 1.00 30.61 615 ASP A N 1
ATOM 4517 C CA . ASP A 1 615 ? 44.283 27.886 -27.914 1.00 30.61 615 ASP A CA 1
ATOM 4518 C C . ASP A 1 615 ? 45.437 27.390 -26.976 1.00 30.61 615 ASP A C 1
ATOM 4520 O O . ASP A 1 615 ? 45.191 26.884 -25.886 1.00 30.61 615 ASP A O 1
ATOM 4524 N N . ALA A 1 616 ? 46.701 27.636 -27.357 1.00 32.09 616 ALA A N 1
ATOM 4525 C CA . ALA A 1 616 ? 47.965 27.505 -26.588 1.00 32.09 616 ALA A CA 1
ATOM 4526 C C . ALA A 1 616 ? 48.644 26.120 -26.333 1.00 32.09 616 ALA A C 1
ATOM 4528 O O . ALA A 1 616 ? 48.418 25.433 -25.345 1.00 32.09 616 ALA A O 1
ATOM 4529 N N . ASN A 1 617 ? 49.726 25.899 -27.102 1.00 33.53 617 ASN A N 1
ATOM 4530 C CA . ASN A 1 617 ? 50.974 25.195 -26.734 1.00 33.53 617 ASN A CA 1
ATOM 4531 C C . ASN A 1 617 ? 50.950 23.671 -26.495 1.00 33.53 617 ASN A C 1
ATOM 4533 O O . ASN A 1 617 ? 51.120 23.240 -25.362 1.00 33.53 617 ASN A O 1
ATOM 4537 N N . LEU A 1 618 ? 50.976 22.874 -27.571 1.00 31.02 618 LEU A N 1
ATOM 4538 C CA . LEU A 1 618 ? 52.008 21.847 -27.846 1.00 31.02 618 LEU A CA 1
ATOM 4539 C C . LEU A 1 618 ? 51.601 21.012 -29.069 1.00 31.02 618 LEU A C 1
ATOM 4541 O O . LEU A 1 618 ? 51.003 19.952 -28.953 1.00 31.02 618 LEU A O 1
ATOM 4545 N N . LEU A 1 619 ? 51.995 21.464 -30.259 1.00 27.12 619 LEU A N 1
ATOM 4546 C CA . LEU A 1 619 ? 52.198 20.559 -31.388 1.00 27.12 619 LEU A CA 1
ATOM 4547 C C . LEU A 1 619 ? 53.697 20.540 -31.652 1.00 27.12 619 LEU A C 1
ATOM 4549 O O . LEU A 1 619 ? 54.244 21.412 -32.330 1.00 27.12 619 LEU A O 1
ATOM 4553 N N . CYS A 1 620 ? 54.387 19.585 -31.030 1.00 26.45 620 CYS A N 1
ATOM 4554 C CA . CYS A 1 620 ? 55.711 19.221 -31.492 1.00 26.45 620 CYS A CA 1
ATOM 4555 C C . CYS A 1 620 ? 55.567 18.568 -32.869 1.00 26.45 620 CYS A C 1
ATOM 4557 O O . CYS A 1 620 ? 55.236 17.393 -33.001 1.00 26.45 620 CYS A O 1
ATOM 4559 N N . ASP A 1 621 ? 55.876 19.351 -33.898 1.00 30.69 621 ASP A N 1
ATOM 4560 C CA . ASP A 1 621 ? 56.679 18.827 -34.990 1.00 30.69 621 ASP A CA 1
ATOM 4561 C C . ASP A 1 621 ? 57.990 18.318 -34.374 1.00 30.69 621 ASP A C 1
ATOM 4563 O O . ASP A 1 621 ? 58.868 19.091 -33.981 1.00 30.69 621 ASP A O 1
ATOM 4567 N N . SER A 1 622 ? 58.099 17.006 -34.218 1.00 27.70 622 SER A N 1
ATOM 4568 C CA . SER A 1 622 ? 59.400 16.359 -34.239 1.00 27.70 622 SER A CA 1
ATOM 4569 C C . SER A 1 622 ? 59.305 15.130 -35.122 1.00 27.70 622 SER A C 1
ATOM 4571 O O . SER A 1 622 ? 58.967 14.045 -34.662 1.00 27.70 622 SER A O 1
ATOM 4573 N N . ALA A 1 623 ? 59.562 15.353 -36.410 1.00 30.67 623 ALA A N 1
ATOM 4574 C CA . ALA A 1 623 ? 60.436 14.527 -37.236 1.00 30.67 623 ALA A CA 1
ATOM 4575 C C . ALA A 1 623 ? 60.871 13.191 -36.594 1.00 30.67 623 ALA A C 1
ATOM 4577 O O . ALA A 1 623 ? 61.919 13.131 -35.960 1.00 30.67 623 ALA A O 1
ATOM 4578 N N . ASP A 1 624 ? 60.039 12.157 -36.734 1.00 29.45 624 ASP A N 1
ATOM 4579 C CA . ASP A 1 624 ? 60.403 10.786 -37.125 1.00 29.45 624 ASP A CA 1
ATOM 4580 C C . ASP A 1 624 ? 59.173 9.863 -36.976 1.00 29.45 624 ASP A C 1
ATOM 4582 O O . ASP A 1 624 ? 58.915 9.298 -35.918 1.00 29.45 624 ASP A O 1
ATOM 4586 N N . GLY A 1 625 ? 58.437 9.684 -38.082 1.00 26.50 625 GLY A N 1
ATOM 4587 C CA . GLY A 1 625 ? 57.414 8.640 -38.261 1.00 26.50 625 GLY A CA 1
ATOM 4588 C C . GLY A 1 625 ? 55.961 9.112 -38.068 1.00 26.50 625 GLY A C 1
ATOM 4589 O O . GLY A 1 625 ? 55.661 9.744 -37.060 1.00 26.50 625 GLY A O 1
ATOM 4590 N N . PRO A 1 626 ? 55.039 8.832 -39.011 1.00 26.52 626 PRO A N 1
ATOM 4591 C CA . PRO A 1 626 ? 53.644 9.242 -38.880 1.00 26.52 626 PRO A CA 1
ATOM 4592 C C . PRO A 1 626 ? 52.921 8.352 -37.848 1.00 26.52 626 PRO A C 1
ATOM 4594 O O . PRO A 1 626 ? 53.085 7.130 -37.909 1.00 26.52 626 PRO A O 1
ATOM 4597 N N . PRO A 1 627 ? 52.069 8.894 -36.957 1.00 30.62 627 PRO A N 1
ATOM 4598 C CA . PRO A 1 627 ? 50.934 8.123 -36.472 1.00 30.62 627 PRO A CA 1
ATOM 4599 C C . PRO A 1 627 ? 50.014 7.877 -37.673 1.00 30.62 627 PRO A C 1
ATOM 4601 O O . PRO A 1 627 ? 49.817 8.761 -38.507 1.00 30.62 627 PRO A O 1
ATOM 4604 N N . GLY A 1 628 ? 49.577 6.630 -37.833 1.00 30.84 628 GLY A N 1
ATOM 4605 C CA . GLY A 1 628 ? 48.994 6.089 -39.058 1.00 30.84 628 GLY A CA 1
ATOM 4606 C C . GLY A 1 628 ? 47.742 6.814 -39.541 1.00 30.84 628 GLY A C 1
ATOM 4607 O O . GLY A 1 628 ? 46.629 6.383 -39.272 1.00 30.84 628 GLY A O 1
ATOM 4608 N N . PHE A 1 629 ? 47.933 7.846 -40.355 1.00 32.34 629 PHE A N 1
ATOM 4609 C CA . PHE A 1 629 ? 46.942 8.287 -41.323 1.00 32.34 629 PHE A CA 1
ATOM 4610 C C . PHE A 1 629 ? 46.976 7.304 -42.495 1.00 32.34 629 PHE A C 1
ATOM 4612 O O . PHE A 1 629 ? 47.965 7.237 -43.231 1.00 32.34 629 PHE A O 1
ATOM 4619 N N . VAL A 1 630 ? 45.912 6.521 -42.679 1.00 32.53 630 VAL A N 1
ATOM 4620 C CA . VAL A 1 630 ? 45.690 5.873 -43.974 1.00 32.53 630 VAL A CA 1
ATOM 4621 C C . VAL A 1 630 ? 45.351 6.994 -44.951 1.00 32.53 630 VAL A C 1
ATOM 4623 O O . VAL A 1 630 ? 44.341 7.674 -44.809 1.00 32.53 630 VAL A O 1
ATOM 4626 N N . ASN A 1 631 ? 46.255 7.223 -45.898 1.00 32.91 631 ASN A N 1
ATOM 4627 C CA . ASN A 1 631 ? 46.089 8.179 -46.982 1.00 32.91 631 ASN A CA 1
ATOM 4628 C C . ASN A 1 631 ? 44.795 7.860 -47.759 1.00 32.91 631 ASN A C 1
ATOM 4630 O O . ASN A 1 631 ? 44.570 6.708 -48.138 1.00 32.91 631 ASN A O 1
ATOM 4634 N N . THR A 1 632 ? 43.965 8.874 -48.007 1.00 37.12 632 THR A N 1
ATOM 4635 C CA . THR A 1 632 ? 42.614 8.788 -48.598 1.00 37.12 632 THR A CA 1
ATOM 4636 C C . THR A 1 632 ? 42.577 8.287 -50.050 1.00 37.12 632 THR A C 1
ATOM 4638 O O . THR A 1 632 ? 41.507 8.121 -50.625 1.00 37.12 632 THR A O 1
ATOM 4641 N N . GLU A 1 633 ? 43.722 7.968 -50.658 1.00 39.09 633 GLU A N 1
ATOM 4642 C CA . GLU A 1 633 ? 43.782 7.372 -52.000 1.00 39.09 633 GLU A CA 1
ATOM 4643 C C . GLU A 1 633 ? 43.795 5.824 -52.004 1.00 39.09 633 GLU A C 1
ATOM 4645 O O . GLU A 1 633 ? 43.578 5.222 -53.059 1.00 39.09 633 GLU A O 1
ATOM 4650 N N . ASP A 1 634 ? 43.977 5.162 -50.848 1.00 35.59 634 ASP A N 1
ATOM 4651 C CA . ASP A 1 634 ? 44.267 3.714 -50.772 1.00 35.59 634 ASP A CA 1
ATOM 4652 C C . ASP A 1 634 ? 43.144 2.816 -50.197 1.00 35.59 634 ASP A C 1
ATOM 4654 O O . ASP A 1 634 ? 43.290 1.586 -50.207 1.00 35.59 634 ASP A O 1
ATOM 4658 N N . LEU A 1 635 ? 42.015 3.378 -49.745 1.00 34.88 635 LEU A N 1
ATOM 4659 C CA . LEU A 1 635 ? 40.925 2.630 -49.100 1.00 34.88 635 LEU A CA 1
ATOM 4660 C C . LEU A 1 635 ? 39.548 3.076 -49.624 1.00 34.88 635 LEU A C 1
ATOM 4662 O O . LEU A 1 635 ? 39.247 4.262 -49.626 1.00 34.88 635 LEU A O 1
ATOM 4666 N N . ASP A 1 636 ? 38.718 2.130 -50.072 1.00 36.09 636 ASP A N 1
ATOM 4667 C CA . ASP A 1 636 ? 37.337 2.390 -50.520 1.00 36.09 636 ASP A CA 1
ATOM 4668 C C . ASP A 1 636 ? 36.364 1.539 -49.694 1.00 36.09 636 ASP A C 1
ATOM 4670 O O . ASP A 1 636 ? 36.565 0.324 -49.562 1.00 36.09 636 ASP A O 1
ATOM 4674 N N . VAL A 1 637 ? 35.302 2.151 -49.165 1.00 37.94 637 VAL A N 1
ATOM 4675 C CA . VAL A 1 637 ? 34.212 1.439 -48.483 1.00 37.94 637 VAL A CA 1
ATOM 4676 C C . VAL A 1 637 ? 33.179 1.035 -49.534 1.00 37.94 637 VAL A C 1
ATOM 4678 O O . VAL A 1 637 ? 32.497 1.874 -50.114 1.00 37.94 637 VAL A O 1
ATOM 4681 N N . VAL A 1 638 ? 33.050 -0.266 -49.802 1.00 33.06 638 VAL A N 1
ATOM 4682 C CA . VAL A 1 638 ? 32.024 -0.775 -50.724 1.00 33.06 638 VAL A CA 1
ATOM 4683 C C . VAL A 1 638 ? 30.699 -0.895 -49.972 1.00 33.06 638 VAL A C 1
ATOM 4685 O O . VAL A 1 638 ? 30.503 -1.843 -49.214 1.00 33.06 638 VAL A O 1
ATOM 4688 N N . THR A 1 639 ? 29.772 0.033 -50.204 1.00 38.84 639 THR A N 1
ATOM 4689 C CA . THR A 1 639 ? 28.364 -0.118 -49.817 1.00 38.84 639 THR A CA 1
ATOM 4690 C C . THR A 1 639 ? 27.545 -0.536 -51.043 1.00 38.84 639 THR A C 1
ATOM 4692 O O . THR A 1 639 ? 27.426 0.197 -52.022 1.00 38.84 639 THR A O 1
ATOM 4695 N N . ASP A 1 640 ? 26.982 -1.748 -51.030 1.00 34.59 640 ASP A N 1
ATOM 4696 C CA . ASP A 1 640 ? 25.902 -2.096 -51.960 1.00 34.59 640 ASP A CA 1
ATOM 4697 C C . ASP A 1 640 ? 24.578 -1.654 -51.328 1.00 34.59 640 ASP A C 1
ATOM 4699 O O . ASP A 1 640 ? 24.071 -2.276 -50.396 1.00 34.59 640 ASP A O 1
ATOM 4703 N N . LEU A 1 641 ? 24.034 -0.546 -51.829 1.00 40.56 641 LEU A N 1
ATOM 4704 C CA . LEU A 1 641 ? 22.807 0.089 -51.341 1.00 40.56 641 LEU A CA 1
ATOM 4705 C C . LEU A 1 641 ? 21.515 -0.664 -51.731 1.00 40.56 641 LEU A C 1
ATOM 4707 O O . LEU A 1 641 ? 20.426 -0.107 -51.605 1.00 40.56 641 LEU A O 1
ATOM 4711 N N . SER A 1 642 ? 21.595 -1.904 -52.232 1.00 35.34 642 SER A N 1
ATOM 4712 C CA . SER A 1 642 ? 20.436 -2.617 -52.792 1.00 35.34 642 SER A CA 1
ATOM 4713 C C . SER A 1 642 ? 19.853 -3.770 -51.956 1.00 35.34 642 SER A C 1
ATOM 4715 O O . SER A 1 642 ? 18.894 -4.397 -52.412 1.00 35.34 642 SER A O 1
ATOM 4717 N N . LEU A 1 643 ? 20.335 -4.049 -50.733 1.00 32.00 643 LEU A N 1
ATOM 4718 C CA . LEU A 1 643 ? 19.824 -5.164 -49.907 1.00 32.00 643 LEU A CA 1
ATOM 4719 C C . LEU A 1 643 ? 19.484 -4.764 -48.452 1.00 32.00 643 LEU A C 1
ATOM 4721 O O . LEU A 1 643 ? 20.211 -3.973 -47.860 1.00 32.00 643 LEU A O 1
ATOM 4725 N N . PRO A 1 644 ? 18.418 -5.321 -47.826 1.00 34.38 644 PRO A N 1
ATOM 4726 C CA . PRO A 1 644 ? 17.812 -4.765 -46.612 1.00 34.38 644 PRO A CA 1
ATOM 4727 C C . PRO A 1 644 ? 18.316 -5.381 -45.293 1.00 34.38 644 PRO A C 1
ATOM 4729 O O . PRO A 1 644 ? 17.626 -5.288 -44.286 1.00 34.38 644 PRO A O 1
ATOM 4732 N N . ASN A 1 645 ? 19.493 -6.011 -45.256 1.00 33.97 645 ASN A N 1
ATOM 4733 C CA . ASN A 1 645 ? 20.001 -6.662 -44.040 1.00 33.97 645 ASN A CA 1
ATOM 4734 C C . ASN A 1 645 ? 21.394 -6.132 -43.672 1.00 33.97 645 ASN A C 1
ATOM 4736 O O . ASN A 1 645 ? 22.410 -6.683 -44.096 1.00 33.97 645 ASN A O 1
ATOM 4740 N N . PHE A 1 646 ? 21.426 -5.071 -42.864 1.00 35.47 646 PHE A N 1
ATOM 4741 C CA . PHE A 1 646 ? 22.641 -4.494 -42.286 1.00 35.47 646 PHE A CA 1
ATOM 4742 C C . PHE A 1 646 ? 22.974 -5.180 -40.960 1.00 35.47 646 PHE A C 1
ATOM 4744 O O . PHE A 1 646 ? 22.224 -5.087 -39.995 1.00 35.47 646 PHE A O 1
ATOM 4751 N N . GLY A 1 647 ? 24.101 -5.890 -40.921 1.00 32.69 647 GLY A N 1
ATOM 4752 C CA . GLY A 1 647 ? 24.552 -6.587 -39.717 1.00 32.69 647 GLY A CA 1
ATOM 4753 C C . GLY A 1 647 ? 25.786 -7.454 -39.941 1.00 32.69 647 GLY A C 1
ATOM 4754 O O . GLY A 1 647 ? 25.765 -8.624 -39.568 1.00 32.69 647 GLY A O 1
ATOM 4755 N N . ARG A 1 648 ? 26.816 -6.915 -40.614 1.00 30.92 648 ARG A N 1
ATOM 4756 C CA . ARG A 1 648 ? 28.209 -7.417 -40.681 1.00 30.92 648 ARG A CA 1
ATOM 4757 C C . ARG A 1 648 ? 29.063 -6.447 -41.506 1.00 30.92 648 ARG A C 1
ATOM 4759 O O . ARG A 1 648 ? 28.727 -6.154 -42.649 1.00 30.92 648 ARG A O 1
ATOM 4766 N N . CYS A 1 649 ? 30.180 -5.989 -40.949 1.00 33.78 649 CYS A N 1
ATOM 4767 C CA . CYS A 1 649 ? 31.234 -5.308 -41.701 1.00 33.78 649 CYS A CA 1
ATOM 4768 C C . CYS A 1 649 ? 31.986 -6.366 -42.540 1.00 33.78 649 CYS A C 1
ATOM 4770 O O . CYS A 1 649 ? 32.514 -7.319 -41.967 1.00 33.78 649 CYS A O 1
ATOM 4772 N N . TYR A 1 650 ? 31.988 -6.266 -43.878 1.00 32.06 650 TYR A N 1
ATOM 4773 C CA . TYR A 1 650 ? 32.540 -7.306 -44.777 1.00 32.06 650 TYR A CA 1
ATOM 4774 C C . TYR A 1 650 ? 33.990 -7.077 -45.245 1.00 32.06 650 TYR A C 1
ATOM 4776 O O . TYR A 1 650 ? 34.500 -7.855 -46.049 1.00 32.06 650 TYR A O 1
ATOM 4784 N N . GLY A 1 651 ? 34.698 -6.093 -44.691 1.00 34.84 651 GLY A N 1
ATOM 4785 C CA . GLY A 1 651 ? 36.153 -5.986 -44.827 1.00 34.84 651 GLY A CA 1
ATOM 4786 C C . GLY A 1 651 ? 36.657 -4.700 -45.476 1.00 34.84 651 GLY A C 1
ATOM 4787 O O . GLY A 1 651 ? 35.910 -3.927 -46.067 1.00 34.84 651 GLY A O 1
ATOM 4788 N N . LEU A 1 652 ? 37.967 -4.502 -45.329 1.00 36.31 652 LEU A N 1
ATOM 4789 C CA . LEU A 1 652 ? 38.754 -3.391 -45.862 1.00 36.31 652 LEU A CA 1
ATOM 4790 C C . LEU A 1 652 ? 39.299 -3.769 -47.250 1.00 36.31 652 LEU A C 1
ATOM 4792 O O . LEU A 1 652 ? 39.920 -4.825 -47.392 1.00 36.31 652 LEU A O 1
ATOM 4796 N N . ARG A 1 653 ? 39.110 -2.921 -48.271 1.00 35.75 653 ARG A N 1
ATOM 4797 C CA . ARG A 1 653 ? 39.728 -3.102 -49.597 1.00 35.75 653 ARG A CA 1
ATOM 4798 C C . ARG A 1 653 ? 40.899 -2.135 -49.767 1.00 35.75 653 ARG A C 1
ATOM 4800 O O . ARG A 1 653 ? 40.691 -0.930 -49.817 1.00 35.75 653 ARG A O 1
ATOM 4807 N N . LEU A 1 654 ? 42.109 -2.680 -49.904 1.00 38.12 654 LEU A N 1
ATOM 4808 C CA . LEU A 1 654 ? 43.334 -1.926 -50.195 1.00 38.12 654 LEU A CA 1
ATOM 4809 C C . LEU A 1 654 ? 43.520 -1.773 -51.715 1.00 38.12 654 LEU A C 1
ATOM 4811 O O . LEU A 1 654 ? 43.452 -2.765 -52.443 1.00 38.12 654 LEU A O 1
ATOM 4815 N N . LYS A 1 655 ? 43.781 -0.554 -52.204 1.00 36.28 655 LYS A N 1
ATOM 4816 C CA . LYS A 1 655 ? 43.991 -0.237 -53.637 1.00 36.28 655 LYS A CA 1
ATOM 4817 C C . LYS A 1 655 ? 45.443 -0.389 -54.126 1.00 36.28 655 LYS A C 1
ATOM 4819 O O . LYS A 1 655 ? 45.821 0.213 -55.127 1.00 36.28 655 LYS A O 1
ATOM 4824 N N . GLN A 1 656 ? 46.267 -1.225 -53.495 1.00 37.06 656 GLN A N 1
ATOM 4825 C CA . GLN A 1 656 ? 47.638 -1.453 -53.971 1.00 37.06 656 GLN A CA 1
ATOM 4826 C C . GLN A 1 656 ? 47.737 -2.685 -54.880 1.00 37.06 656 GLN A C 1
ATOM 4828 O O . GLN A 1 656 ? 47.324 -3.780 -54.513 1.00 37.06 656 GLN A O 1
ATOM 4833 N N . SER A 1 657 ? 48.352 -2.518 -56.056 1.00 37.69 657 SER A N 1
ATOM 4834 C CA . SER A 1 657 ? 48.603 -3.589 -57.038 1.00 37.69 657 SER A CA 1
ATOM 4835 C C . SER A 1 657 ? 49.747 -4.543 -56.652 1.00 37.69 657 SER A C 1
ATOM 4837 O O . SER A 1 657 ? 50.071 -5.454 -57.402 1.00 37.69 657 SER A O 1
ATOM 4839 N N . SER A 1 658 ? 50.397 -4.341 -55.502 1.00 37.97 658 SER A N 1
ATOM 4840 C CA . SER A 1 658 ? 51.331 -5.311 -54.920 1.00 37.97 658 SER A CA 1
ATOM 4841 C C . SER A 1 658 ? 51.639 -4.964 -53.466 1.00 37.97 658 SER A C 1
ATOM 4843 O O . SER A 1 658 ? 52.039 -3.837 -53.182 1.00 37.97 658 SER A O 1
ATOM 4845 N N . ILE A 1 659 ? 51.550 -5.950 -52.575 1.00 39.34 659 ILE A N 1
ATOM 4846 C CA . ILE A 1 659 ? 52.058 -5.878 -51.202 1.00 39.34 659 ILE A CA 1
ATOM 4847 C C . ILE A 1 659 ? 53.371 -6.670 -51.135 1.00 39.34 659 ILE A C 1
ATOM 4849 O O . ILE A 1 659 ? 53.420 -7.839 -51.521 1.00 39.34 659 ILE A O 1
ATOM 4853 N N . CYS A 1 660 ? 54.442 -6.044 -50.646 1.00 32.97 660 CYS A N 1
ATOM 4854 C CA . CYS A 1 660 ? 55.690 -6.732 -50.319 1.00 32.97 660 CYS A CA 1
ATOM 4855 C C . CYS A 1 660 ? 55.741 -6.910 -48.797 1.00 32.97 660 CYS A C 1
ATOM 4857 O O . CYS A 1 660 ? 56.056 -5.969 -48.072 1.00 32.97 660 CYS A O 1
ATOM 4859 N N . LEU A 1 661 ? 55.369 -8.095 -48.306 1.00 34.06 661 LEU A N 1
ATOM 4860 C CA . LEU A 1 661 ? 55.527 -8.443 -46.892 1.00 34.06 661 LEU A CA 1
ATOM 4861 C C . LEU A 1 661 ? 56.969 -8.898 -46.681 1.00 34.06 661 LEU A C 1
ATOM 4863 O O . LEU A 1 661 ? 57.339 -9.996 -47.100 1.00 34.06 661 LEU A O 1
ATOM 4867 N N . ASP A 1 662 ? 57.787 -8.056 -46.051 1.00 28.25 662 ASP A N 1
ATOM 4868 C CA . ASP A 1 662 ? 59.104 -8.492 -45.597 1.00 28.25 662 ASP A CA 1
ATOM 4869 C C . ASP A 1 662 ? 58.939 -9.508 -44.453 1.00 28.25 662 ASP A C 1
ATOM 4871 O O . ASP A 1 662 ? 57.956 -9.479 -43.700 1.00 28.25 662 ASP A O 1
ATOM 4875 N N . SER A 1 663 ? 59.867 -10.459 -44.350 1.00 31.91 663 SER A N 1
ATOM 4876 C CA . SER A 1 663 ? 59.747 -11.576 -43.411 1.00 31.91 663 SER A CA 1
ATOM 4877 C C . SER A 1 663 ? 59.709 -11.064 -41.967 1.00 31.91 663 SER A C 1
ATOM 4879 O O . SER A 1 663 ? 60.740 -10.676 -41.420 1.00 31.91 663 SER A O 1
ATOM 4881 N N . GLY A 1 664 ? 58.524 -11.066 -41.354 1.00 35.03 664 GLY A N 1
ATOM 4882 C CA . GLY A 1 664 ? 58.332 -10.594 -39.981 1.00 35.03 664 GLY A CA 1
ATOM 4883 C C . GLY A 1 664 ? 56.949 -10.029 -39.655 1.00 35.03 664 GLY A C 1
ATOM 4884 O O . GLY A 1 664 ? 56.656 -9.853 -38.477 1.00 35.03 664 GLY A O 1
ATOM 4885 N N . VAL A 1 665 ? 56.079 -9.783 -40.641 1.00 32.94 665 VAL A N 1
ATOM 4886 C CA . VAL A 1 665 ? 54.700 -9.343 -40.363 1.00 32.94 665 VAL A CA 1
ATOM 4887 C C . VAL A 1 665 ? 53.843 -10.536 -39.932 1.00 32.94 665 VAL A C 1
ATOM 4889 O O . VAL A 1 665 ? 53.549 -11.424 -40.731 1.00 32.94 665 VAL A O 1
ATOM 4892 N N . ALA A 1 666 ? 53.429 -10.548 -38.665 1.00 34.22 666 ALA A N 1
ATOM 4893 C CA . ALA A 1 666 ? 52.400 -11.438 -38.144 1.00 34.22 666 ALA A CA 1
ATOM 4894 C C . ALA A 1 666 ? 51.152 -10.610 -37.808 1.00 34.22 666 ALA A C 1
ATOM 4896 O O . ALA A 1 666 ? 51.202 -9.737 -36.945 1.00 34.22 666 ALA A O 1
ATOM 4897 N N . LEU A 1 667 ? 50.029 -10.900 -38.469 1.00 35.81 667 LEU A N 1
ATOM 4898 C CA . LEU A 1 667 ? 48.708 -10.463 -38.017 1.00 35.81 667 LEU A CA 1
ATOM 4899 C C . LEU A 1 667 ? 48.302 -11.388 -36.865 1.00 35.81 667 LEU A C 1
ATOM 4901 O O . LEU A 1 667 ? 47.888 -12.526 -37.079 1.00 35.81 667 LEU A O 1
ATOM 4905 N N . GLY A 1 668 ? 48.543 -10.936 -35.636 1.00 32.22 668 GLY A N 1
ATOM 4906 C CA . GLY A 1 668 ? 48.261 -11.707 -34.433 1.00 32.22 668 GLY A CA 1
ATOM 4907 C C . GLY A 1 668 ? 46.768 -11.723 -34.123 1.00 32.22 668 GLY A C 1
ATOM 4908 O O . GLY A 1 668 ? 46.215 -10.709 -33.715 1.00 32.22 668 GLY A O 1
ATOM 4909 N N . VAL A 1 669 ? 46.129 -12.883 -34.257 1.00 35.81 669 VAL A N 1
ATOM 4910 C CA . VAL A 1 669 ? 44.874 -13.174 -33.552 1.00 35.81 669 VAL A CA 1
ATOM 4911 C C . VAL A 1 669 ? 45.265 -13.639 -32.149 1.00 35.81 669 VAL A C 1
ATOM 4913 O O . VAL A 1 669 ? 46.127 -14.509 -32.005 1.00 35.81 669 VAL A O 1
ATOM 4916 N N . GLY A 1 670 ? 44.700 -13.011 -31.114 1.00 32.28 670 GLY A N 1
ATOM 4917 C CA . GLY A 1 670 ? 45.001 -13.317 -29.714 1.00 32.28 670 GLY A CA 1
ATOM 4918 C C . GLY A 1 670 ? 44.911 -14.819 -29.417 1.00 32.28 670 GLY A C 1
ATOM 4919 O O . GLY A 1 670 ? 44.070 -15.524 -29.976 1.00 32.28 670 GLY A O 1
ATOM 4920 N N . ALA A 1 671 ? 45.788 -15.295 -28.529 1.00 37.00 671 ALA A N 1
ATOM 4921 C CA . ALA A 1 671 ? 46.202 -16.693 -28.350 1.00 37.00 671 ALA A CA 1
ATOM 4922 C C . ALA A 1 671 ? 45.112 -17.746 -28.016 1.00 37.00 671 ALA A C 1
ATOM 4924 O O . ALA A 1 671 ? 45.469 -18.896 -27.784 1.00 37.00 671 ALA A O 1
ATOM 4925 N N . ASN A 1 672 ? 43.819 -17.400 -28.017 1.00 43.25 672 ASN A N 1
ATOM 4926 C CA . ASN A 1 672 ? 42.701 -18.290 -27.675 1.00 43.25 672 ASN A CA 1
ATOM 4927 C C . ASN A 1 672 ? 41.503 -18.224 -28.652 1.00 43.25 672 ASN A C 1
ATOM 4929 O O . ASN A 1 672 ? 40.387 -18.547 -28.256 1.00 43.25 672 ASN A O 1
ATOM 4933 N N . SER A 1 673 ? 41.689 -17.810 -29.909 1.00 37.91 673 SER A N 1
ATOM 4934 C CA . SER A 1 673 ? 40.601 -17.801 -30.906 1.00 37.91 673 SER A CA 1
ATOM 4935 C C . SER A 1 673 ? 40.856 -18.786 -32.051 1.00 37.91 673 SER A C 1
ATOM 4937 O O . SER A 1 673 ? 41.999 -18.983 -32.467 1.00 37.91 673 SER A O 1
ATOM 4939 N N . ASP A 1 674 ? 39.786 -19.445 -32.510 1.00 37.56 674 ASP A N 1
ATOM 4940 C CA . ASP A 1 674 ? 39.806 -20.424 -33.601 1.00 37.56 674 ASP A CA 1
ATOM 4941 C C . ASP A 1 674 ? 40.466 -19.854 -34.873 1.00 37.56 674 ASP A C 1
ATOM 4943 O O . ASP A 1 674 ? 40.339 -18.659 -35.157 1.00 37.56 674 ASP A O 1
ATOM 4947 N N . PRO A 1 675 ? 41.159 -20.682 -35.679 1.00 36.72 675 PRO A N 1
ATOM 4948 C CA . PRO A 1 675 ? 41.827 -20.208 -36.883 1.00 36.72 675 PRO A CA 1
ATOM 4949 C C . PRO A 1 675 ? 40.811 -19.645 -37.883 1.00 36.72 675 PRO A C 1
ATOM 4951 O O . PRO A 1 675 ? 39.984 -20.373 -38.434 1.00 36.72 675 PRO A O 1
ATOM 4954 N N . VAL A 1 676 ? 40.910 -18.346 -38.168 1.00 35.06 676 VAL A N 1
ATOM 4955 C CA . VAL A 1 676 ? 40.174 -17.712 -39.264 1.00 35.06 676 VAL A CA 1
ATOM 4956 C C . VAL A 1 676 ? 40.795 -18.174 -40.583 1.00 35.06 676 VAL A C 1
ATOM 4958 O O . VAL A 1 676 ? 41.951 -17.880 -40.892 1.00 35.06 676 VAL A O 1
ATOM 4961 N N . LEU A 1 677 ? 40.029 -18.940 -41.362 1.00 30.52 677 LEU A N 1
ATOM 4962 C CA . LEU A 1 677 ? 40.419 -19.372 -42.699 1.00 30.52 677 LEU A CA 1
ATOM 4963 C C . LEU A 1 677 ? 40.291 -18.186 -43.666 1.00 30.52 677 LEU A C 1
ATOM 4965 O O . LEU A 1 677 ? 39.192 -17.844 -44.099 1.00 30.52 677 LEU A O 1
ATOM 4969 N N . PHE A 1 678 ? 41.414 -17.575 -44.034 1.00 33.94 678 PHE A N 1
ATOM 4970 C CA . PHE A 1 678 ? 41.439 -16.598 -45.120 1.00 33.94 678 PHE A CA 1
ATOM 4971 C C . PHE A 1 678 ? 41.405 -17.331 -46.461 1.00 33.94 678 PHE A C 1
ATOM 4973 O O . PHE A 1 678 ? 42.324 -18.079 -46.796 1.00 33.94 678 PHE A O 1
ATOM 4980 N N . THR A 1 679 ? 40.343 -17.113 -47.236 1.00 30.89 679 THR A N 1
ATOM 4981 C CA . THR A 1 679 ? 40.290 -17.554 -48.634 1.00 30.89 679 THR A CA 1
ATOM 4982 C C . THR A 1 679 ? 40.654 -16.357 -49.501 1.00 30.89 679 THR A C 1
ATOM 4984 O O . THR A 1 679 ? 39.899 -15.392 -49.570 1.00 30.89 679 THR A O 1
ATOM 4987 N N . VAL A 1 680 ? 41.836 -16.392 -50.114 1.00 34.09 680 VAL A N 1
ATOM 4988 C CA . VAL A 1 680 ? 42.260 -15.388 -51.098 1.00 34.09 680 VAL A CA 1
ATOM 4989 C C . VAL A 1 680 ? 41.736 -15.840 -52.455 1.00 34.09 680 VAL A C 1
ATOM 4991 O O . VAL A 1 680 ? 42.250 -16.808 -53.015 1.00 34.09 680 VAL A O 1
ATOM 4994 N N . ASP A 1 681 ? 40.707 -15.169 -52.968 1.00 32.50 681 ASP A N 1
ATOM 4995 C CA . ASP A 1 681 ? 40.234 -15.401 -54.331 1.00 32.50 681 ASP A CA 1
ATOM 4996 C C . ASP A 1 681 ? 41.031 -14.510 -55.292 1.00 32.50 681 ASP A C 1
ATOM 4998 O O . ASP A 1 681 ? 40.859 -13.292 -55.333 1.00 32.50 681 ASP A O 1
ATOM 5002 N N . MET A 1 682 ? 41.975 -15.109 -56.022 1.00 34.97 682 MET A N 1
ATOM 5003 C CA . MET A 1 682 ? 42.743 -14.412 -57.056 1.00 34.97 682 MET A CA 1
ATOM 5004 C C . MET A 1 682 ? 42.003 -14.499 -58.389 1.00 34.97 682 MET A C 1
ATOM 5006 O O . MET A 1 682 ? 42.412 -15.218 -59.301 1.00 34.97 682 MET A O 1
ATOM 5010 N N . THR A 1 683 ? 40.909 -13.752 -58.505 1.00 38.16 683 THR A N 1
ATOM 5011 C CA . THR A 1 683 ? 40.220 -13.511 -59.779 1.00 38.16 683 THR A CA 1
ATOM 5012 C C . THR A 1 683 ? 40.413 -12.067 -60.221 1.00 38.16 683 THR A C 1
ATOM 5014 O O . THR A 1 683 ? 39.469 -11.289 -60.244 1.00 38.16 683 THR A O 1
ATOM 5017 N N . ASP A 1 684 ? 41.653 -11.687 -60.507 1.00 32.22 684 ASP A N 1
ATOM 5018 C CA . ASP A 1 684 ? 42.025 -11.026 -61.762 1.00 32.22 684 ASP A CA 1
ATOM 5019 C C . ASP A 1 684 ? 43.538 -10.785 -61.777 1.00 32.22 684 ASP A C 1
ATOM 5021 O O . ASP A 1 684 ? 44.156 -10.479 -60.761 1.00 32.22 684 ASP A O 1
ATOM 5025 N N . ALA A 1 685 ? 44.154 -11.019 -62.934 1.00 37.75 685 ALA A N 1
ATOM 5026 C CA . ALA A 1 685 ? 45.597 -10.953 -63.108 1.00 37.75 685 ALA A CA 1
ATOM 5027 C C . ALA A 1 685 ? 46.085 -9.496 -63.099 1.00 37.75 685 ALA A C 1
ATOM 5029 O O . ALA A 1 685 ? 45.843 -8.756 -64.055 1.00 37.75 685 ALA A O 1
ATOM 5030 N N . GLY A 1 686 ? 46.819 -9.127 -62.051 1.00 31.14 686 GLY A N 1
ATOM 5031 C CA . GLY A 1 686 ? 47.534 -7.858 -61.920 1.00 31.14 686 GLY A CA 1
ATOM 5032 C C . GLY A 1 686 ? 48.367 -7.851 -60.660 1.00 31.14 686 GLY A C 1
ATOM 5033 O O . GLY A 1 686 ? 47.750 -7.632 -59.599 1.00 31.14 686 GLY A O 1
#